Protein 4X9M (pdb70)

Foldseek 3Di:
DDEWAEEEEALALLSLLLLLVCLQFDTGAEYEAQAPDGRPAQLQFDFQKLDLLLDDQLVFPQLVLSLVLQCCVVVPVVVFEAFDKFFFKAKEFAQDVVLVVLLVVSVVRSVSSPQDPVFKDKFALVRVCVQFVQWDSNTGIMMIGGDMMGGNSRRVSVRSNVLSVVSNYHYHYSWAWDAWEADPVQWIFTCTPPDDHGPYTYNFYEQPHEQCLQVHCVRHVFARWHWWKKKWKKWKFDDLDPDDHRHWYHYSCVVQNPDQTWDQDSVRIIMGDIDIDIGDDSVCFKPDDPVTLVVRVVSVCNTRVSDDCVRTDDMIMGMQIATPPPSGWQFAGGPGRLRYTGGYSCGPPNSSSSNVSSVSVVCSNVDDTHGDPPRRSHGHRDDD

Structure (mmCIF, N/CA/C/O backbone):
data_4X9M
#
_entry.id   4X9M
#
_cell.length_a   111.590
_cell.length_b   111.590
_cell.length_c   111.590
_cell.angle_alpha   90.00
_cell.angle_beta   90.00
_cell.angle_gamma   90.00
#
_symmetry.space_group_name_H-M   'P 2 3'
#
loop_
_entity.id
_entity.type
_entity.pdbx_description
1 polymer 'L-alpha-glycerophosphate oxidase'
2 non-polymer 'FLAVIN-ADENINE DINUCLEOTIDE'
3 non-polymer 'NICKEL (II) ION'
4 non-polymer SN-GLYCEROL-3-PHOSPHATE
5 water water
#
loop_
_atom_site.group_PDB
_atom_site.id
_atom_site.type_symbol
_atom_site.label_atom_id
_atom_site.label_alt_id
_atom_site.label_comp_id
_atom_site.label_asym_id
_atom_site.label_entity_id
_atom_site.label_seq_id
_atom_site.pdbx_PDB_ins_code
_atom_site.Cartn_x
_atom_site.Cartn_y
_atom_site.Cartn_z
_atom_site.occupancy
_atom_site.B_iso_or_equiv
_atom_site.auth_seq_id
_atom_site.auth_comp_id
_atom_site.auth_asym_id
_atom_site.auth_atom_id
_atom_site.pdbx_PDB_model_num
ATOM 1 N N . MET A 1 35 ? 27.732 -40.851 69.285 1.00 52.27 1 MET A N 1
ATOM 2 C CA . MET A 1 35 ? 28.247 -40.577 67.906 1.00 56.32 1 MET A CA 1
ATOM 3 C C . MET A 1 35 ? 27.887 -41.686 66.916 1.00 60.48 1 MET A C 1
ATOM 4 O O . MET A 1 35 ? 28.312 -42.829 67.080 1.00 61.59 1 MET A O 1
ATOM 9 N N . GLU A 1 36 ? 27.112 -41.332 65.885 1.00 61.29 2 GLU A N 1
ATOM 10 C CA . GLU A 1 36 ? 26.734 -42.274 64.841 1.00 58.31 2 GLU A CA 1
ATOM 11 C C . GLU A 1 36 ? 27.828 -42.237 63.789 1.00 53.02 2 GLU A C 1
ATOM 12 O O . GLU A 1 36 ? 28.227 -41.167 63.324 1.00 49.97 2 GLU A O 1
ATOM 18 N N . THR A 1 37 ? 28.332 -43.410 63.431 1.00 51.50 3 THR A N 1
ATOM 19 C CA . THR A 1 37 ? 29.162 -43.541 62.231 1.00 50.98 3 THR A CA 1
ATOM 20 C C . THR A 1 37 ? 28.218 -43.869 61.034 1.00 48.74 3 THR A C 1
ATOM 21 O O . THR A 1 37 ? 27.323 -44.690 61.157 1.00 54.64 3 THR A O 1
ATOM 25 N N . ARG A 1 38 ? 28.354 -43.185 59.908 1.00 44.44 4 ARG A N 1
ATOM 26 C CA . ARG A 1 38 ? 27.455 -43.432 58.758 1.00 41.58 4 ARG A CA 1
ATOM 27 C C . ARG A 1 38 ? 28.179 -43.127 57.450 1.00 37.17 4 ARG A C 1
ATOM 28 O O . ARG A 1 38 ? 29.184 -42.430 57.431 1.00 36.05 4 ARG A O 1
ATOM 36 N N . ASP A 1 39 ? 27.624 -43.594 56.341 1.00 34.68 5 ASP A N 1
ATOM 37 C CA . ASP A 1 39 ? 28.257 -43.383 55.070 1.00 35.12 5 ASP A CA 1
ATOM 38 C C . ASP A 1 39 ? 28.045 -41.949 54.579 1.00 35.47 5 ASP A C 1
ATOM 39 O O . ASP A 1 39 ? 29.013 -41.249 54.226 1.00 32.27 5 ASP A O 1
ATOM 44 N N . VAL A 1 40 ? 26.787 -41.504 54.585 1.00 35.03 6 VAL A N 1
ATOM 45 C CA . VAL A 1 40 ? 26.394 -40.217 53.971 1.00 34.05 6 VAL A CA 1
ATOM 46 C C . VAL A 1 40 ? 25.561 -39.382 54.970 1.00 31.10 6 VAL A C 1
ATOM 47 O O . VAL A 1 40 ? 24.605 -39.873 55.531 1.00 29.97 6 VAL A O 1
ATOM 51 N N . LEU A 1 41 ? 25.976 -38.160 55.253 1.00 29.41 7 LEU A N 1
ATOM 52 C CA . LEU A 1 41 ? 25.106 -37.197 55.942 1.00 33.37 7 LEU A CA 1
ATOM 53 C C . LEU A 1 41 ? 24.559 -36.192 54.949 1.00 30.55 7 LEU A C 1
ATOM 54 O O . LEU A 1 41 ? 25.321 -35.512 54.243 1.00 30.98 7 LEU A O 1
ATOM 59 N N . ILE A 1 42 ? 23.250 -36.071 54.901 1.00 30.94 8 ILE A N 1
ATOM 60 C CA . ILE A 1 42 ? 22.622 -35.125 53.986 1.00 30.01 8 ILE A CA 1
ATOM 61 C C . ILE A 1 42 ? 22.197 -34.002 54.864 1.00 31.65 8 ILE A C 1
ATOM 62 O O . ILE A 1 42 ? 21.497 -34.246 55.840 1.00 34.61 8 ILE A O 1
ATOM 67 N N . VAL A 1 43 ? 22.664 -32.797 54.570 1.00 33.47 9 VAL A N 1
ATOM 68 C CA . VAL A 1 43 ? 22.352 -31.666 55.397 1.00 32.72 9 VAL A CA 1
ATOM 69 C C . VAL A 1 43 ? 21.364 -30.783 54.682 1.00 34.63 9 VAL A C 1
ATOM 70 O O . VAL A 1 43 ? 21.658 -30.238 53.614 1.00 39.14 9 VAL A O 1
ATOM 74 N N . GLY A 1 44 ? 20.186 -30.665 55.297 1.00 34.86 10 GLY A N 1
ATOM 75 C CA . GLY A 1 44 ? 19.090 -29.856 54.805 1.00 33.48 10 GLY A CA 1
ATOM 76 C C . GLY A 1 44 ? 17.944 -30.774 54.430 1.00 34.12 10 GLY A C 1
ATOM 77 O O . GLY A 1 44 ? 18.157 -31.768 53.725 1.00 29.47 10 GLY A O 1
ATOM 78 N N . GLY A 1 45 ? 16.746 -30.437 54.907 1.00 30.03 11 GLY A N 1
ATOM 79 C CA . GLY A 1 45 ? 15.564 -31.174 54.588 1.00 30.86 11 GLY A CA 1
ATOM 80 C C . GLY A 1 45 ? 14.517 -30.413 53.785 1.00 32.55 11 GLY A C 1
ATOM 81 O O . GLY A 1 45 ? 13.328 -30.566 54.021 1.00 31.67 11 GLY A O 1
ATOM 82 N N . GLY A 1 46 ? 14.958 -29.574 52.846 1.00 31.61 12 GLY A N 1
ATOM 83 C CA . GLY A 1 46 ? 14.073 -29.064 51.839 1.00 29.47 12 GLY A CA 1
ATOM 84 C C . GLY A 1 46 ? 13.832 -30.179 50.822 1.00 29.38 12 GLY A C 1
ATOM 85 O O . GLY A 1 46 ? 14.172 -31.331 51.050 1.00 24.87 12 GLY A O 1
ATOM 86 N N . VAL A 1 47 ? 13.193 -29.841 49.718 1.00 28.20 13 VAL A N 1
ATOM 87 C CA . VAL A 1 47 ? 12.980 -30.793 48.676 1.00 30.62 13 VAL A CA 1
ATOM 88 C C . VAL A 1 47 ? 14.288 -31.424 48.126 1.00 36.53 13 VAL A C 1
ATOM 89 O O . VAL A 1 47 ? 14.254 -32.580 47.681 1.00 32.73 13 VAL A O 1
ATOM 93 N N . ILE A 1 48 ? 15.410 -30.674 48.101 1.00 34.50 14 ILE A N 1
ATOM 94 C CA . ILE A 1 48 ? 16.625 -31.238 47.542 1.00 31.79 14 ILE A CA 1
ATOM 95 C C . ILE A 1 48 ? 17.112 -32.321 48.511 1.00 30.19 14 ILE A C 1
ATOM 96 O O . ILE A 1 48 ? 17.361 -33.430 48.115 1.00 25.76 14 ILE A O 1
ATOM 101 N N . GLY A 1 49 ? 17.226 -31.999 49.785 1.00 31.84 15 GLY A N 1
ATOM 102 C CA . GLY A 1 49 ? 17.630 -32.994 50.768 1.00 28.70 15 GLY A CA 1
ATOM 103 C C . GLY A 1 49 ? 16.715 -34.184 50.807 1.00 30.93 15 GLY A C 1
ATOM 104 O O . GLY A 1 49 ? 17.170 -35.321 50.897 1.00 31.88 15 GLY A O 1
ATOM 105 N N . CYS A 1 50 ? 15.409 -33.950 50.753 1.00 31.63 16 CYS A N 1
ATOM 106 C CA . CYS A 1 50 ? 14.468 -35.057 50.789 1.00 31.07 16 CYS A CA 1
ATOM 107 C C . CYS A 1 50 ? 14.559 -35.989 49.579 1.00 28.48 16 CYS A C 1
ATOM 108 O O . CYS A 1 50 ? 14.504 -37.203 49.729 1.00 27.02 16 CYS A O 1
ATOM 111 N N . ALA A 1 51 ? 14.596 -35.445 48.390 1.00 27.27 17 ALA A N 1
ATOM 112 C CA . ALA A 1 51 ? 14.722 -36.279 47.196 1.00 30.35 17 ALA A CA 1
ATOM 113 C C . ALA A 1 51 ? 16.066 -37.046 47.177 1.00 31.18 17 ALA A C 1
ATOM 114 O O . ALA A 1 51 ? 16.142 -38.156 46.685 1.00 29.59 17 ALA A O 1
ATOM 116 N N . THR A 1 52 ? 17.114 -36.437 47.726 1.00 30.73 18 THR A N 1
ATOM 117 C CA . THR A 1 52 ? 18.391 -37.093 47.861 1.00 29.10 18 THR A CA 1
ATOM 118 C C . THR A 1 52 ? 18.251 -38.305 48.763 1.00 29.47 18 THR A C 1
ATOM 119 O O . THR A 1 52 ? 18.795 -39.363 48.458 1.00 28.94 18 THR A O 1
ATOM 123 N N . ALA A 1 53 ? 17.557 -38.151 49.893 1.00 27.99 19 ALA A N 1
ATOM 124 C CA . ALA A 1 53 ? 17.373 -39.245 50.822 1.00 28.64 19 ALA A CA 1
ATOM 125 C C . ALA A 1 53 ? 16.637 -40.366 50.173 1.00 30.39 19 ALA A C 1
ATOM 126 O O . ALA A 1 53 ? 17.018 -41.513 50.305 1.00 32.47 19 ALA A O 1
ATOM 128 N N . TYR A 1 54 ? 15.593 -40.027 49.431 1.00 32.45 20 TYR A N 1
ATOM 129 C CA . TYR A 1 54 ? 14.815 -41.005 48.630 1.00 32.72 20 TYR A CA 1
ATOM 130 C C . TYR A 1 54 ? 15.691 -41.784 47.660 1.00 33.06 20 TYR A C 1
ATOM 131 O O . TYR A 1 54 ? 15.606 -42.983 47.615 1.00 33.49 20 TYR A O 1
ATOM 140 N N . GLU A 1 55 ? 16.502 -41.089 46.868 1.00 31.52 21 GLU A N 1
ATOM 141 C CA . GLU A 1 55 ? 17.357 -41.760 45.891 1.00 31.87 21 GLU A CA 1
ATOM 142 C C . GLU A 1 55 ? 18.374 -42.699 46.536 1.00 33.11 21 GLU A C 1
ATOM 143 O O . GLU A 1 55 ? 18.552 -43.804 46.062 1.00 31.48 21 GLU A O 1
ATOM 149 N N . LEU A 1 56 ? 19.014 -42.261 47.615 1.00 32.94 22 LEU A N 1
ATOM 150 C CA . LEU A 1 56 ? 19.997 -43.062 48.310 1.00 31.98 22 LEU A CA 1
ATOM 151 C C . LEU A 1 56 ? 19.388 -44.209 49.077 1.00 35.05 22 LEU A C 1
ATOM 152 O O . LEU A 1 56 ? 20.093 -45.172 49.405 1.00 39.31 22 LEU A O 1
ATOM 157 N N . SER A 1 57 ? 18.112 -44.120 49.414 1.00 31.76 23 SER A N 1
ATOM 158 C CA . SER A 1 57 ? 17.490 -45.189 50.168 1.00 33.99 23 SER A CA 1
ATOM 159 C C . SER A 1 57 ? 17.401 -46.483 49.373 1.00 34.92 23 SER A C 1
ATOM 160 O O . SER A 1 57 ? 17.122 -47.530 49.945 1.00 35.36 23 SER A O 1
ATOM 163 N N . GLN A 1 58 ? 17.603 -46.424 48.056 1.00 38.51 24 GLN A N 1
ATOM 164 C CA . GLN A 1 58 ? 17.605 -47.648 47.232 1.00 36.09 24 GLN A CA 1
ATOM 165 C C . GLN A 1 58 ? 18.926 -48.400 47.247 1.00 37.88 24 GLN A C 1
ATOM 166 O O . GLN A 1 58 ? 18.995 -49.513 46.714 1.00 37.60 24 GLN A O 1
ATOM 172 N N . TYR A 1 59 ? 19.951 -47.831 47.894 1.00 35.98 25 TYR A N 1
ATOM 173 C CA . TYR A 1 59 ? 21.219 -48.507 48.023 1.00 37.71 25 TYR A CA 1
ATOM 174 C C . TYR A 1 59 ? 21.505 -49.062 49.408 1.00 39.78 25 TYR A C 1
ATOM 175 O O . TYR A 1 59 ? 20.904 -48.637 50.399 1.00 41.20 25 TYR A O 1
ATOM 184 N N . LYS A 1 60 ? 22.429 -50.023 49.449 1.00 37.25 26 LYS A N 1
ATOM 185 C CA . LYS A 1 60 ? 22.945 -50.557 50.710 1.00 41.49 26 LYS A CA 1
ATOM 186 C C . LYS A 1 60 ? 23.944 -49.559 51.282 1.00 38.20 26 LYS A C 1
ATOM 187 O O . LYS A 1 60 ? 25.078 -49.510 50.853 1.00 38.12 26 LYS A O 1
ATOM 193 N N . LEU A 1 61 ? 23.502 -48.743 52.225 1.00 36.49 27 LEU A N 1
ATOM 194 C CA . LEU A 1 61 ? 24.299 -47.636 52.746 1.00 33.29 27 LEU A CA 1
ATOM 195 C C . LEU A 1 61 ? 23.658 -47.204 54.009 1.00 34.55 27 LEU A C 1
ATOM 196 O O . LEU A 1 61 ? 22.422 -47.292 54.167 1.00 31.67 27 LEU A O 1
ATOM 201 N N . LYS A 1 62 ? 24.510 -46.679 54.867 1.00 33.61 28 LYS A N 1
ATOM 202 C CA . LYS A 1 62 ? 24.085 -46.029 56.057 1.00 37.94 28 LYS A CA 1
ATOM 203 C C . LYS A 1 62 ? 23.947 -44.527 55.782 1.00 39.39 28 LYS A C 1
ATOM 204 O O . LYS A 1 62 ? 24.966 -43.799 55.613 1.00 36.10 28 LYS A O 1
ATOM 210 N N . VAL A 1 63 ? 22.694 -44.067 55.742 1.00 33.64 29 VAL A N 1
ATOM 211 C CA . VAL A 1 63 ? 22.435 -42.688 55.384 1.00 34.37 29 VAL A CA 1
ATOM 212 C C . VAL A 1 63 ? 21.697 -41.923 56.485 1.00 31.76 29 VAL A C 1
ATOM 213 O O . VAL A 1 63 ? 20.773 -42.425 57.061 1.00 31.46 29 VAL A O 1
ATOM 217 N N . THR A 1 64 ? 22.084 -40.689 56.751 1.00 30.15 30 THR A N 1
ATOM 218 C CA . THR A 1 64 ? 21.292 -39.862 57.670 1.00 32.12 30 THR A CA 1
ATOM 219 C C . THR A 1 64 ? 21.043 -38.480 57.075 1.00 31.25 30 THR A C 1
ATOM 220 O O . THR A 1 64 ? 21.947 -37.844 56.479 1.00 33.54 30 THR A O 1
ATOM 224 N N . LEU A 1 65 ? 19.842 -37.983 57.282 1.00 30.25 31 LEU A N 1
ATOM 225 C CA . LEU A 1 65 ? 19.510 -36.637 56.837 1.00 32.44 31 LEU A CA 1
ATOM 226 C C . LEU A 1 65 ? 19.262 -35.787 58.055 1.00 31.73 31 LEU A C 1
ATOM 227 O O . LEU A 1 65 ? 18.520 -36.200 58.956 1.00 35.22 31 LEU A O 1
ATOM 232 N N . VAL A 1 66 ? 19.850 -34.601 58.084 1.00 30.00 32 VAL A N 1
ATOM 233 C CA . VAL A 1 66 ? 19.660 -33.679 59.200 1.00 31.45 32 VAL A CA 1
ATOM 234 C C . VAL A 1 66 ? 19.010 -32.355 58.749 1.00 32.91 32 VAL A C 1
ATOM 235 O O . VAL A 1 66 ? 19.386 -31.802 57.706 1.00 39.40 32 VAL A O 1
ATOM 239 N N . GLU A 1 67 ? 18.029 -31.885 59.525 1.00 30.14 33 GLU A N 1
ATOM 240 C CA . GLU A 1 67 ? 17.291 -30.662 59.304 1.00 30.03 33 GLU A CA 1
ATOM 241 C C . GLU A 1 67 ? 17.270 -29.915 60.624 1.00 31.64 33 GLU A C 1
ATOM 242 O O . GLU A 1 67 ? 17.008 -30.518 61.642 1.00 28.57 33 GLU A O 1
ATOM 248 N N . LYS A 1 68 ? 17.558 -28.615 60.594 1.00 33.88 34 LYS A N 1
ATOM 249 C CA . LYS A 1 68 ? 17.578 -27.826 61.799 1.00 35.29 34 LYS A CA 1
ATOM 250 C C . LYS A 1 68 ? 16.166 -27.553 62.378 1.00 33.09 34 LYS A C 1
ATOM 251 O O . LYS A 1 68 ? 16.011 -27.514 63.575 1.00 31.78 34 LYS A O 1
ATOM 257 N N . HIS A 1 69 ? 15.171 -27.357 61.537 1.00 33.12 35 HIS A N 1
ATOM 258 C CA . HIS A 1 69 ? 13.773 -27.134 61.966 1.00 36.29 35 HIS A CA 1
ATOM 259 C C . HIS A 1 69 ? 13.159 -28.413 62.577 1.00 32.37 35 HIS A C 1
ATOM 260 O O . HIS A 1 69 ? 13.635 -29.502 62.298 1.00 30.63 35 HIS A O 1
ATOM 267 N N . HIS A 1 70 ? 12.071 -28.281 63.340 1.00 32.74 36 HIS A N 1
ATOM 268 C CA A HIS A 1 70 ? 11.378 -29.432 63.925 0.50 31.54 36 HIS A CA 1
ATOM 269 C CA B HIS A 1 70 ? 11.327 -29.430 63.903 0.50 32.00 36 HIS A CA 1
ATOM 270 C C . HIS A 1 70 ? 10.722 -30.251 62.768 1.00 31.43 36 HIS A C 1
ATOM 271 O O . HIS A 1 70 ? 10.594 -31.489 62.852 1.00 35.80 36 HIS A O 1
ATOM 284 N N . TYR A 1 71 ? 10.352 -29.586 61.677 1.00 30.34 37 TYR A N 1
ATOM 285 C CA . TYR A 1 71 ? 9.721 -30.264 60.551 1.00 33.36 37 TYR A CA 1
ATOM 286 C C . TYR A 1 71 ? 10.463 -30.035 59.225 1.00 35.00 37 TYR A C 1
ATOM 287 O O . TYR A 1 71 ? 11.126 -29.019 59.033 1.00 32.85 37 TYR A O 1
ATOM 296 N N . LEU A 1 72 ? 10.300 -30.976 58.302 1.00 34.80 38 LEU A N 1
ATOM 297 C CA . LEU A 1 72 ? 10.877 -30.836 56.973 1.00 33.30 38 LEU A CA 1
ATOM 298 C C . LEU A 1 72 ? 10.126 -29.849 56.086 1.00 33.80 38 LEU A C 1
ATOM 299 O O . LEU A 1 72 ? 8.922 -29.571 56.264 1.00 34.13 38 LEU A O 1
ATOM 304 N N . ALA A 1 73 ? 10.850 -29.348 55.098 1.00 33.91 39 ALA A N 1
ATOM 305 C CA . ALA A 1 73 ? 10.292 -28.409 54.101 1.00 33.86 39 ALA A CA 1
ATOM 306 C C . ALA A 1 73 ? 9.629 -27.145 54.665 1.00 30.01 39 ALA A C 1
ATOM 307 O O . ALA A 1 73 ? 8.569 -26.755 54.173 1.00 29.66 39 ALA A O 1
ATOM 309 N N . GLN A 1 74 ? 10.271 -26.478 55.615 1.00 29.15 40 GLN A N 1
ATOM 310 C CA A GLN A 1 74 ? 9.743 -25.246 56.208 0.50 32.78 40 GLN A CA 1
ATOM 311 C CA B GLN A 1 74 ? 9.708 -25.259 56.122 0.50 33.45 40 GLN A CA 1
ATOM 312 C C . GLN A 1 74 ? 10.336 -23.976 55.535 1.00 34.37 40 GLN A C 1
ATOM 313 O O . GLN A 1 74 ? 9.942 -22.870 55.871 1.00 34.79 40 GLN A O 1
ATOM 324 N N . GLU A 1 75 ? 11.271 -24.104 54.611 1.00 31.84 41 GLU A N 1
ATOM 325 C CA . GLU A 1 75 ? 11.956 -22.895 54.117 1.00 30.68 41 GLU A CA 1
ATOM 326 C C . GLU A 1 75 ? 11.653 -22.621 52.630 1.00 29.86 41 GLU A C 1
ATOM 327 O O . GLU A 1 75 ? 10.499 -22.415 52.248 1.00 27.18 41 GLU A O 1
ATOM 333 N N . THR A 1 76 ? 12.650 -22.644 51.755 1.00 29.86 42 THR A N 1
ATOM 334 C CA . THR A 1 76 ? 12.380 -22.268 50.382 1.00 27.72 42 THR A CA 1
ATOM 335 C C . THR A 1 76 ? 11.389 -23.223 49.749 1.00 28.55 42 THR A C 1
ATOM 336 O O . THR A 1 76 ? 10.603 -22.852 48.882 1.00 30.33 42 THR A O 1
ATOM 340 N N . SER A 1 77 ? 11.491 -24.482 50.106 1.00 27.59 43 SER A N 1
ATOM 341 C CA . SER A 1 77 ? 10.647 -25.492 49.501 1.00 30.01 43 SER A CA 1
ATOM 342 C C . SER A 1 77 ? 9.220 -25.391 50.034 1.00 31.69 43 SER A C 1
ATOM 343 O O . SER A 1 77 ? 8.316 -26.003 49.481 1.00 31.90 43 SER A O 1
ATOM 346 N N . HIS A 1 78 ? 8.999 -24.596 51.082 1.00 32.70 44 HIS A N 1
ATOM 347 C CA . HIS A 1 78 ? 7.625 -24.240 51.500 1.00 34.73 44 HIS A CA 1
ATOM 348 C C . HIS A 1 78 ? 7.094 -23.020 50.715 1.00 33.11 44 HIS A C 1
ATOM 349 O O . HIS A 1 78 ? 5.972 -22.977 50.377 1.00 37.22 44 HIS A O 1
ATOM 356 N N . ALA A 1 79 ? 7.921 -22.030 50.441 1.00 32.00 45 ALA A N 1
ATOM 357 C CA . ALA A 1 79 ? 7.482 -20.751 49.919 1.00 30.69 45 ALA A CA 1
ATOM 358 C C . ALA A 1 79 ? 7.836 -20.544 48.447 1.00 28.58 45 ALA A C 1
ATOM 359 O O . ALA A 1 79 ? 8.728 -19.769 48.087 1.00 32.45 45 ALA A O 1
ATOM 361 N N . ASN A 1 80 ? 7.109 -21.249 47.605 1.00 29.58 46 ASN A N 1
ATOM 362 C CA . ASN A 1 80 ? 7.284 -21.206 46.151 1.00 30.67 46 ASN A CA 1
ATOM 363 C C . ASN A 1 80 ? 5.979 -21.555 45.556 1.00 29.84 46 ASN A C 1
ATOM 364 O O . ASN A 1 80 ? 5.066 -21.871 46.255 1.00 35.65 46 ASN A O 1
ATOM 369 N N . SER A 1 81 ? 5.877 -21.475 44.254 1.00 33.04 47 SER A N 1
ATOM 370 C CA . SER A 1 81 ? 4.600 -21.585 43.601 1.00 31.34 47 SER A CA 1
ATOM 371 C C . SER A 1 81 ? 4.289 -23.012 43.180 1.00 30.03 47 SER A C 1
ATOM 372 O O . SER A 1 81 ? 3.258 -23.242 42.643 1.00 33.49 47 SER A O 1
ATOM 375 N N . GLY A 1 82 ? 5.169 -23.977 43.411 1.00 28.39 48 GLY A N 1
ATOM 376 C CA . GLY A 1 82 ? 4.837 -25.380 43.141 1.00 26.61 48 GLY A CA 1
ATOM 377 C C . GLY A 1 82 ? 4.775 -25.783 41.686 1.00 26.12 48 GLY A C 1
ATOM 378 O O . GLY A 1 82 ? 4.193 -26.801 41.348 1.00 25.65 48 GLY A O 1
ATOM 379 N N . VAL A 1 83 ? 5.335 -24.986 40.801 1.00 26.26 49 VAL A N 1
ATOM 380 C CA . VAL A 1 83 ? 5.137 -25.246 39.394 1.00 26.27 49 VAL A CA 1
ATOM 381 C C . VAL A 1 83 ? 6.235 -26.138 38.862 1.00 29.95 49 VAL A C 1
ATOM 382 O O . VAL A 1 83 ? 7.446 -25.851 39.054 1.00 29.21 49 VAL A O 1
ATOM 386 N N . ILE A 1 84 ? 5.808 -27.195 38.163 1.00 30.79 50 ILE A N 1
ATOM 387 C CA . ILE A 1 84 ? 6.682 -28.019 37.350 1.00 28.82 50 ILE A CA 1
ATOM 388 C C . ILE A 1 84 ? 6.775 -27.335 35.960 1.00 30.17 50 ILE A C 1
ATOM 389 O O . ILE A 1 84 ? 5.904 -27.478 35.055 1.00 26.77 50 ILE A O 1
ATOM 394 N N . HIS A 1 85 ? 7.837 -26.565 35.791 1.00 27.81 51 HIS A N 1
ATOM 395 C CA . HIS A 1 85 ? 8.020 -25.754 34.576 1.00 26.51 51 HIS A CA 1
ATOM 396 C C . HIS A 1 85 ? 8.344 -26.561 33.308 1.00 29.54 51 HIS A C 1
ATOM 397 O O . HIS A 1 85 ? 9.111 -27.525 33.318 1.00 30.05 51 HIS A O 1
ATOM 404 N N . THR A 1 86 ? 7.794 -26.110 32.197 1.00 28.80 52 THR A N 1
ATOM 405 C CA . THR A 1 86 ? 8.005 -26.703 30.906 1.00 28.83 52 THR A CA 1
ATOM 406 C C . THR A 1 86 ? 9.419 -26.617 30.342 1.00 31.15 52 THR A C 1
ATOM 407 O O . THR A 1 86 ? 9.813 -27.499 29.571 1.00 30.42 52 THR A O 1
ATOM 411 N N . GLY A 1 87 ? 10.163 -25.567 30.686 1.00 29.45 53 GLY A N 1
ATOM 412 C CA . GLY A 1 87 ? 11.462 -25.354 30.095 1.00 28.26 53 GLY A CA 1
ATOM 413 C C . GLY A 1 87 ? 11.445 -24.208 29.101 1.00 33.56 53 GLY A C 1
ATOM 414 O O . GLY A 1 87 ? 12.459 -23.879 28.503 1.00 35.62 53 GLY A O 1
ATOM 415 N N . ILE A 1 88 ? 10.303 -23.538 28.953 1.00 36.20 54 ILE A N 1
ATOM 416 C CA . ILE A 1 88 ? 10.216 -22.380 28.052 1.00 36.68 54 ILE A CA 1
ATOM 417 C C . ILE A 1 88 ? 11.138 -21.209 28.501 1.00 38.09 54 ILE A C 1
ATOM 418 O O . ILE A 1 88 ? 11.659 -20.437 27.681 1.00 39.11 54 ILE A O 1
ATOM 423 N N . ASP A 1 89 ? 11.400 -21.146 29.795 1.00 38.18 55 ASP A N 1
ATOM 424 C CA . ASP A 1 89 ? 12.032 -19.999 30.398 1.00 44.72 55 ASP A CA 1
ATOM 425 C C . ASP A 1 89 ? 13.575 -19.976 30.541 1.00 38.69 55 ASP A C 1
ATOM 426 O O . ASP A 1 89 ? 14.192 -18.959 30.290 1.00 33.11 55 ASP A O 1
ATOM 431 N N . PRO A 1 90 ? 14.209 -21.067 31.006 1.00 36.11 56 PRO A N 1
ATOM 432 C CA . PRO A 1 90 ? 15.605 -20.886 31.379 1.00 33.18 56 PRO A CA 1
ATOM 433 C C . PRO A 1 90 ? 16.618 -20.868 30.211 1.00 34.84 56 PRO A C 1
ATOM 434 O O . PRO A 1 90 ? 16.435 -21.520 29.170 1.00 32.05 56 PRO A O 1
ATOM 438 N N . ASN A 1 91 ? 17.654 -20.052 30.367 1.00 31.84 57 ASN A N 1
ATOM 439 C CA . ASN A 1 91 ? 18.655 -19.986 29.365 1.00 30.56 57 ASN A CA 1
ATOM 440 C C . ASN A 1 91 ? 19.161 -21.425 29.008 1.00 31.24 57 ASN A C 1
ATOM 441 O O . ASN A 1 91 ? 19.616 -22.181 29.856 1.00 33.30 57 ASN A O 1
ATOM 446 N N . PRO A 1 92 ? 19.045 -21.817 27.742 1.00 30.16 58 PRO A N 1
ATOM 447 C CA . PRO A 1 92 ? 19.401 -23.186 27.351 1.00 30.37 58 PRO A CA 1
ATOM 448 C C . PRO A 1 92 ? 20.858 -23.564 27.551 1.00 30.45 58 PRO A C 1
ATOM 449 O O . PRO A 1 92 ? 21.170 -24.735 27.414 1.00 33.21 58 PRO A O 1
ATOM 453 N N . HIS A 1 93 ? 21.742 -22.586 27.785 1.00 27.84 59 HIS A N 1
ATOM 454 C CA . HIS A 1 93 ? 23.155 -22.835 28.027 1.00 27.63 59 HIS A CA 1
ATOM 455 C C . HIS A 1 93 ? 23.529 -22.996 29.479 1.00 30.61 59 HIS A C 1
ATOM 456 O O . HIS A 1 93 ? 24.711 -23.249 29.757 1.00 32.62 59 HIS A O 1
ATOM 463 N N . LYS A 1 94 ? 22.555 -22.894 30.383 1.00 29.40 60 LYS A N 1
ATOM 464 C CA . LYS A 1 94 ? 22.814 -22.987 31.812 1.00 30.97 60 LYS A CA 1
ATOM 465 C C . LYS A 1 94 ? 22.339 -24.311 32.407 1.00 32.77 60 LYS A C 1
ATOM 466 O O . LYS A 1 94 ? 21.487 -24.987 31.843 1.00 33.84 60 LYS A O 1
ATOM 472 N N . LEU A 1 95 ? 22.862 -24.649 33.589 1.00 33.95 61 LEU A N 1
ATOM 473 C CA . LEU A 1 95 ? 22.404 -25.817 34.336 1.00 30.94 61 LEU A CA 1
ATOM 474 C C . LEU A 1 95 ? 20.945 -25.738 34.724 1.00 33.11 61 LEU A C 1
ATOM 475 O O . LEU A 1 95 ? 20.244 -26.793 34.774 1.00 30.07 61 LEU A O 1
ATOM 480 N N . THR A 1 96 ? 20.437 -24.512 34.930 1.00 32.49 62 THR A N 1
ATOM 481 C CA . THR A 1 96 ? 18.986 -24.366 35.125 1.00 31.57 62 THR A CA 1
ATOM 482 C C . THR A 1 96 ? 18.189 -25.042 33.988 1.00 32.01 62 THR A C 1
ATOM 483 O O . THR A 1 96 ? 17.244 -25.792 34.258 1.00 30.53 62 THR A O 1
ATOM 487 N N . ALA A 1 97 ? 18.561 -24.817 32.731 1.00 30.38 63 ALA A N 1
ATOM 488 C CA . ALA A 1 97 ? 17.807 -25.455 31.656 1.00 32.73 63 ALA A CA 1
ATOM 489 C C . ALA A 1 97 ? 18.060 -26.931 31.646 1.00 31.41 63 ALA A C 1
ATOM 490 O O . ALA A 1 97 ? 17.133 -27.746 31.532 1.00 27.56 63 ALA A O 1
ATOM 492 N N . LYS A 1 98 ? 19.323 -27.290 31.728 1.00 33.32 64 LYS A N 1
ATOM 493 C CA . LYS A 1 98 ? 19.694 -28.719 31.619 1.00 37.88 64 LYS A CA 1
ATOM 494 C C . LYS A 1 98 ? 18.953 -29.649 32.600 1.00 36.09 64 LYS A C 1
ATOM 495 O O . LYS A 1 98 ? 18.374 -30.671 32.209 1.00 31.95 64 LYS A O 1
ATOM 501 N N . TYR A 1 99 ? 18.998 -29.270 33.875 1.00 35.51 65 TYR A N 1
ATOM 502 C CA . TYR A 1 99 ? 18.296 -29.993 34.930 1.00 33.30 65 TYR A CA 1
ATOM 503 C C . TYR A 1 99 ? 16.765 -29.832 34.963 1.00 32.49 65 TYR A C 1
ATOM 504 O O . TYR A 1 99 ? 16.103 -30.720 35.451 1.00 30.80 65 TYR A O 1
ATOM 513 N N . ASN A 1 100 ? 16.231 -28.748 34.386 1.00 31.80 66 ASN A N 1
ATOM 514 C CA . ASN A 1 100 ? 14.803 -28.549 34.183 1.00 32.62 66 ASN A CA 1
ATOM 515 C C . ASN A 1 100 ? 14.294 -29.668 33.310 1.00 32.34 66 ASN A C 1
ATOM 516 O O . ASN A 1 100 ? 13.303 -30.333 33.633 1.00 32.98 66 ASN A O 1
ATOM 521 N N . ILE A 1 101 ? 15.003 -29.880 32.216 1.00 31.61 67 ILE A N 1
ATOM 522 C CA . ILE A 1 101 ? 14.612 -30.826 31.201 1.00 30.41 67 ILE A CA 1
ATOM 523 C C . ILE A 1 101 ? 14.590 -32.239 31.716 1.00 30.43 67 ILE A C 1
ATOM 524 O O . ILE A 1 101 ? 13.603 -32.913 31.582 1.00 32.27 67 ILE A O 1
ATOM 529 N N . LEU A 1 102 ? 15.683 -32.658 32.315 1.00 33.80 68 LEU A N 1
ATOM 530 C CA . LEU A 1 102 ? 15.828 -33.980 32.929 1.00 34.35 68 LEU A CA 1
ATOM 531 C C . LEU A 1 102 ? 14.883 -34.158 34.098 1.00 31.46 68 LEU A C 1
ATOM 532 O O . LEU A 1 102 ? 14.253 -35.209 34.238 1.00 31.59 68 LEU A O 1
ATOM 537 N N . GLY A 1 103 ? 14.813 -33.120 34.944 1.00 32.55 69 GLY A N 1
ATOM 538 C CA . GLY A 1 103 ? 14.054 -33.117 36.176 1.00 29.82 69 GLY A CA 1
ATOM 539 C C . GLY A 1 103 ? 12.601 -33.336 35.940 1.00 31.03 69 GLY A C 1
ATOM 540 O O . GLY A 1 103 ? 12.023 -34.221 36.513 1.00 35.26 69 GLY A O 1
ATOM 541 N N . LYS A 1 104 ? 12.017 -32.560 35.043 1.00 30.49 70 LYS A N 1
ATOM 542 C CA . LYS A 1 104 ? 10.612 -32.729 34.675 1.00 30.07 70 LYS A CA 1
ATOM 543 C C . LYS A 1 104 ? 10.239 -34.113 34.121 1.00 32.25 70 LYS A C 1
ATOM 544 O O . LYS A 1 104 ? 9.193 -34.670 34.471 1.00 30.96 70 LYS A O 1
ATOM 550 N N . LYS A 1 105 ? 11.077 -34.676 33.255 1.00 32.04 71 LYS A N 1
ATOM 551 C CA . LYS A 1 105 ? 10.823 -36.016 32.751 1.00 33.98 71 LYS A CA 1
ATOM 552 C C . LYS A 1 105 ? 10.759 -37.012 33.874 1.00 33.19 71 LYS A C 1
ATOM 553 O O . LYS A 1 105 ? 9.898 -37.866 33.879 1.00 36.61 71 LYS A O 1
ATOM 559 N N . LEU A 1 106 ? 11.678 -36.878 34.825 1.00 31.00 72 LEU A N 1
ATOM 560 C CA . LEU A 1 106 ? 11.718 -37.733 35.967 1.00 28.68 72 LEU A CA 1
ATOM 561 C C . LEU A 1 106 ? 10.521 -37.572 36.828 1.00 27.43 72 LEU A C 1
ATOM 562 O O . LEU A 1 106 ? 10.000 -38.551 37.302 1.00 32.56 72 LEU A O 1
ATOM 567 N N . TRP A 1 107 ? 10.050 -36.371 37.051 1.00 29.35 73 TRP A N 1
ATOM 568 C CA . TRP A 1 107 ? 8.863 -36.235 37.884 1.00 27.88 73 TRP A CA 1
ATOM 569 C C . TRP A 1 107 ? 7.672 -36.934 37.212 1.00 29.22 73 TRP A C 1
ATOM 570 O O . TRP A 1 107 ? 6.921 -37.708 37.869 1.00 30.09 73 TRP A O 1
ATOM 581 N N . LEU A 1 108 ? 7.498 -36.683 35.905 1.00 29.96 74 LEU A N 1
ATOM 582 C CA . LEU A 1 108 ? 6.282 -37.163 35.222 1.00 30.37 74 LEU A CA 1
ATOM 583 C C . LEU A 1 108 ? 6.300 -38.638 34.937 1.00 32.44 74 LEU A C 1
ATOM 584 O O . LEU A 1 108 ? 5.287 -39.265 35.029 1.00 37.43 74 LEU A O 1
ATOM 589 N N . ASN A 1 109 ? 7.435 -39.181 34.530 1.00 33.29 75 ASN A N 1
ATOM 590 C CA . ASN A 1 109 ? 7.490 -40.549 34.073 1.00 36.40 75 ASN A CA 1
ATOM 591 C C . ASN A 1 109 ? 8.068 -41.500 35.094 1.00 38.67 75 ASN A C 1
ATOM 592 O O . ASN A 1 109 ? 8.033 -42.687 34.896 1.00 34.97 75 ASN A O 1
ATOM 597 N N . THR A 1 110 ? 8.559 -40.992 36.214 1.00 39.52 76 THR A N 1
ATOM 598 C CA . THR A 1 110 ? 9.033 -41.880 37.265 1.00 36.93 76 THR A CA 1
ATOM 599 C C . THR A 1 110 ? 8.495 -41.610 38.639 1.00 33.61 76 THR A C 1
ATOM 600 O O . THR A 1 110 ? 7.932 -42.501 39.232 1.00 37.81 76 THR A O 1
ATOM 604 N N . TYR A 1 111 ? 8.640 -40.384 39.137 1.00 35.03 77 TYR A N 1
ATOM 605 C CA . TYR A 1 111 ? 8.206 -40.051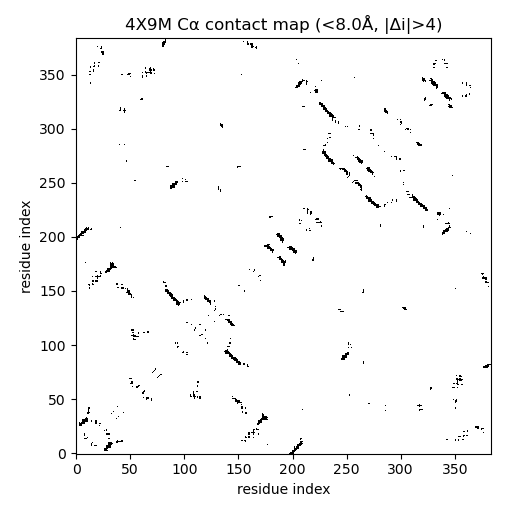 40.503 1.00 34.57 77 TYR A CA 1
ATOM 606 C C . TYR A 1 111 ? 6.687 -40.014 40.665 1.00 34.06 77 TYR A C 1
ATOM 607 O O . TYR A 1 111 ? 6.184 -40.539 41.645 1.00 33.47 77 TYR A O 1
ATOM 616 N N . PHE A 1 112 ? 5.956 -39.426 39.715 1.00 32.92 78 PHE A N 1
ATOM 617 C CA . PHE A 1 112 ? 4.506 -39.425 39.824 1.00 33.08 78 PHE A CA 1
ATOM 618 C C . PHE A 1 112 ? 3.902 -40.872 39.784 1.00 38.93 78 PHE A C 1
ATOM 619 O O . PHE A 1 112 ? 2.852 -41.106 40.357 1.00 39.11 78 PHE A O 1
ATOM 627 N N . LYS A 1 113 ? 4.565 -41.840 39.140 1.00 35.15 79 LYS A N 1
ATOM 628 C CA . LYS A 1 113 ? 4.032 -43.201 39.074 1.00 36.02 79 LYS A CA 1
ATOM 629 C C . LYS A 1 113 ? 4.214 -43.896 40.414 1.00 35.36 79 LYS A C 1
ATOM 630 O O . LYS A 1 113 ? 3.510 -44.830 40.715 1.00 41.33 79 LYS A O 1
ATOM 632 N N . ARG A 1 114 ? 5.117 -43.429 41.247 1.00 35.34 80 ARG A N 1
ATOM 633 C CA . ARG A 1 114 ? 5.438 -44.139 42.467 1.00 33.63 80 ARG A CA 1
ATOM 634 C C . ARG A 1 114 ? 4.982 -43.470 43.748 1.00 34.89 80 ARG A C 1
ATOM 635 O O . ARG A 1 114 ? 4.649 -44.140 44.769 1.00 30.40 80 ARG A O 1
ATOM 643 N N . LEU A 1 115 ? 4.984 -42.146 43.697 1.00 30.13 81 LEU A N 1
ATOM 644 C CA . LEU A 1 115 ? 4.685 -41.352 44.866 1.00 32.56 81 LEU A CA 1
ATOM 645 C C . LEU A 1 115 ? 3.357 -40.628 44.769 1.00 31.22 81 LEU A C 1
ATOM 646 O O . LEU A 1 115 ? 3.082 -39.923 43.793 1.00 36.58 81 LEU A O 1
ATOM 651 N N . GLY A 1 116 ? 2.527 -40.791 45.765 1.00 28.72 82 GLY A N 1
ATOM 652 C CA . GLY A 1 116 ? 1.242 -40.102 45.767 1.00 30.23 82 GLY A CA 1
ATOM 653 C C . GLY A 1 116 ? 1.298 -38.854 46.636 1.00 33.19 82 GLY A C 1
ATOM 654 O O . GLY A 1 116 ? 1.673 -38.928 47.791 1.00 32.79 82 GLY A O 1
ATOM 655 N N . PHE A 1 117 ? 0.966 -37.706 46.051 1.00 32.76 83 PHE A N 1
ATOM 656 C CA . PHE A 1 117 ? 0.845 -36.445 46.750 1.00 31.28 83 PHE A CA 1
ATOM 657 C C . PHE A 1 117 ? 0.044 -35.507 45.824 1.00 31.84 83 PHE A C 1
ATOM 658 O O . PHE A 1 117 ? -0.043 -35.748 44.628 1.00 31.73 83 PHE A O 1
ATOM 666 N N . PRO A 1 118 ? -0.577 -34.458 46.360 1.00 30.92 84 PRO A N 1
ATOM 667 C CA . PRO A 1 118 ? -1.391 -33.641 45.440 1.00 31.13 84 PRO A CA 1
ATOM 668 C C . PRO A 1 118 ? -0.622 -32.952 44.270 1.00 31.43 84 PRO A C 1
ATOM 669 O O . PRO A 1 118 ? 0.455 -32.448 44.442 1.00 25.93 84 PRO A O 1
ATOM 673 N N . ARG A 1 119 ? -1.221 -32.961 43.086 1.00 29.16 85 ARG A N 1
ATOM 674 C CA . ARG A 1 119 ? -0.654 -32.306 41.960 1.00 29.56 85 ARG A CA 1
ATOM 675 C C . ARG A 1 119 ? -1.741 -32.195 40.930 1.00 29.29 85 ARG A C 1
ATOM 676 O O . ARG A 1 119 ? -2.698 -32.933 41.000 1.00 28.28 85 ARG A O 1
ATOM 684 N N . GLN A 1 120 ? -1.571 -31.339 39.932 1.00 30.52 86 GLN A N 1
ATOM 685 C CA . GLN A 1 120 ? -2.496 -31.389 38.770 1.00 34.79 86 GLN A CA 1
ATOM 686 C C . GLN A 1 120 ? -1.841 -30.917 37.480 1.00 32.50 86 GLN A C 1
ATOM 687 O O . GLN A 1 120 ? -0.875 -30.134 37.498 1.00 30.07 86 GLN A O 1
ATOM 693 N N . LYS A 1 121 ? -2.315 -31.427 36.364 1.00 34.52 87 LYS A N 1
ATOM 694 C CA . LYS A 1 121 ? -1.785 -30.943 35.087 1.00 36.64 87 LYS A CA 1
ATOM 695 C C . LYS A 1 121 ? -2.439 -29.609 34.772 1.00 34.95 87 LYS A C 1
ATOM 696 O O . LYS A 1 121 ? -3.629 -29.554 34.778 1.00 37.11 87 LYS A O 1
ATOM 702 N N . ILE A 1 122 ? -1.662 -28.562 34.494 1.00 30.24 88 ILE A N 1
ATOM 703 C CA . ILE A 1 122 ? -2.220 -27.283 34.170 1.00 32.80 88 ILE A CA 1
ATOM 704 C C . ILE A 1 122 ? -1.268 -26.471 33.296 1.00 30.60 88 ILE A C 1
ATOM 705 O O . ILE A 1 122 ? -0.112 -26.268 33.648 1.00 29.28 88 ILE A O 1
ATOM 710 N N . ARG A 1 123 ? -1.763 -26.032 32.145 1.00 29.11 89 ARG A N 1
ATOM 711 C CA . ARG A 1 123 ? -0.900 -25.376 31.143 1.00 30.86 89 ARG A CA 1
ATOM 712 C C . ARG A 1 123 ? -0.406 -23.976 31.531 1.00 32.86 89 ARG A C 1
ATOM 713 O O . ARG A 1 123 ? -0.983 -23.277 32.428 1.00 34.13 89 ARG A O 1
ATOM 721 N N . THR A 1 124 ? 0.634 -23.547 30.824 1.00 30.24 90 THR A N 1
ATOM 722 C CA . THR A 1 124 ? 1.275 -22.276 31.091 1.00 29.53 90 THR A CA 1
ATOM 723 C C . THR A 1 124 ? 0.792 -21.265 30.060 1.00 31.21 90 THR A C 1
ATOM 724 O O . THR A 1 124 ? 0.722 -21.585 28.888 1.00 30.11 90 THR A O 1
ATOM 728 N N . LEU A 1 125 ? 0.418 -20.059 30.489 1.00 30.95 91 LEU A N 1
ATOM 729 C CA . LEU A 1 125 ? 0.141 -18.972 29.552 1.00 29.21 91 LEU A CA 1
ATOM 730 C C . LEU A 1 125 ? 0.939 -17.741 29.895 1.00 28.03 91 LEU A C 1
ATOM 731 O O . LEU A 1 125 ? 0.799 -17.211 30.958 1.00 28.28 91 LEU A O 1
ATOM 736 N N . ILE A 1 126 ? 1.758 -17.268 28.974 1.00 29.30 92 ILE A N 1
ATOM 737 C CA . ILE A 1 126 ? 2.512 -16.033 29.167 1.00 29.48 92 ILE A CA 1
ATOM 738 C C . ILE A 1 126 ? 1.886 -14.956 28.307 1.00 30.55 92 ILE A C 1
ATOM 739 O O . ILE A 1 126 ? 1.603 -15.155 27.129 1.00 30.72 92 ILE A O 1
ATOM 744 N N . VAL A 1 127 ? 1.657 -13.803 28.893 1.00 32.41 93 VAL A N 1
ATOM 745 C CA . VAL A 1 127 ? 0.922 -12.778 28.214 1.00 30.85 93 VAL A CA 1
ATOM 746 C C . VAL A 1 127 ? 1.809 -11.559 28.019 1.00 32.96 93 VAL A C 1
ATOM 747 O O . VAL A 1 127 ? 2.665 -11.270 28.873 1.00 32.06 93 VAL A O 1
ATOM 751 N N . ALA A 1 128 ? 1.627 -10.894 26.864 1.00 30.43 94 ALA A N 1
ATOM 752 C CA . ALA A 1 128 ? 2.339 -9.705 26.493 1.00 31.23 94 ALA A CA 1
ATOM 753 C C . ALA A 1 128 ? 1.392 -8.479 26.478 1.00 35.42 94 ALA A C 1
ATOM 754 O O . ALA A 1 128 ? 0.255 -8.578 26.037 1.00 34.44 94 ALA A O 1
ATOM 756 N N . PHE A 1 129 ? 1.885 -7.320 26.920 1.00 37.74 95 PHE A N 1
ATOM 757 C CA . PHE A 1 129 ? 1.097 -6.082 26.947 1.00 39.04 95 PHE A CA 1
ATOM 758 C C . PHE A 1 129 ? 1.428 -5.020 25.905 1.00 41.67 95 PHE A C 1
ATOM 759 O O . PHE A 1 129 ? 0.757 -3.997 25.862 1.00 42.24 95 PHE A O 1
ATOM 767 N N . ASN A 1 130 ? 2.431 -5.241 25.061 1.00 41.62 96 ASN A N 1
ATOM 768 C CA . ASN A 1 130 ? 2.778 -4.239 24.028 1.00 41.25 96 ASN A CA 1
ATOM 769 C C . ASN A 1 130 ? 3.646 -4.951 23.037 1.00 40.20 96 ASN A C 1
ATOM 770 O O . ASN A 1 130 ? 3.845 -6.130 23.208 1.00 39.40 96 ASN A O 1
ATOM 775 N N . GLU A 1 131 ? 4.174 -4.256 22.031 1.00 45.40 97 GLU A N 1
ATOM 776 C CA . GLU A 1 131 ? 4.965 -4.893 20.967 1.00 47.38 97 GLU A CA 1
ATOM 777 C C . GLU A 1 131 ? 6.320 -5.354 21.438 1.00 41.96 97 GLU A C 1
ATOM 778 O O . GLU A 1 131 ? 6.826 -6.367 20.985 1.00 36.37 97 GLU A O 1
ATOM 784 N N . MET A 1 132 ? 6.903 -4.644 22.379 1.00 39.91 98 MET A N 1
ATOM 785 C CA . MET A 1 132 ? 8.173 -5.088 22.896 1.00 39.29 98 MET A CA 1
ATOM 786 C C . MET A 1 132 ? 7.947 -6.405 23.651 1.00 38.16 98 MET A C 1
ATOM 787 O O . MET A 1 132 ? 8.715 -7.360 23.467 1.00 37.99 98 MET A O 1
ATOM 792 N N . GLU A 1 133 ? 6.911 -6.490 24.490 1.00 34.93 99 GLU A N 1
ATOM 793 C CA . GLU A 1 133 ? 6.669 -7.792 25.170 1.00 36.18 99 GLU A CA 1
ATOM 794 C C . GLU A 1 133 ? 6.306 -8.871 24.158 1.00 36.30 99 GLU A C 1
ATOM 795 O O . GLU A 1 133 ? 6.711 -10.020 24.322 1.00 34.06 99 GLU A O 1
ATOM 801 N N . ARG A 1 134 ? 5.584 -8.494 23.103 1.00 37.70 100 ARG A N 1
ATOM 802 C CA . ARG A 1 134 ? 5.247 -9.436 22.047 1.00 40.68 100 ARG A CA 1
ATOM 803 C C . ARG A 1 134 ? 6.492 -10.080 21.423 1.00 37.90 100 ARG A C 1
ATOM 804 O O . ARG A 1 134 ? 6.472 -11.261 21.204 1.00 41.64 100 ARG A O 1
ATOM 812 N N . GLU A 1 135 ? 7.580 -9.363 21.166 1.00 41.39 101 GLU A N 1
ATOM 813 C CA . GLU A 1 135 ? 8.736 -10.035 20.509 1.00 45.13 101 GLU A CA 1
ATOM 814 C C . GLU A 1 135 ? 9.519 -10.903 21.508 1.00 39.63 101 GLU A C 1
ATOM 815 O O . GLU A 1 135 ? 10.181 -11.880 21.128 1.00 39.61 101 GLU A O 1
ATOM 821 N N . GLN A 1 136 ? 9.389 -10.570 22.788 1.00 33.03 102 GLN A N 1
ATOM 822 C CA . GLN A 1 136 ? 9.874 -11.428 23.866 1.00 33.02 102 GLN A CA 1
ATOM 823 C C . GLN A 1 136 ? 9.210 -12.778 23.840 1.00 34.12 102 GLN A C 1
ATOM 824 O O . GLN A 1 136 ? 9.865 -13.742 24.150 1.00 32.36 102 GLN A O 1
ATOM 830 N N . LEU A 1 137 ? 7.921 -12.843 23.480 1.00 35.66 103 LEU A N 1
ATOM 831 C CA . LEU A 1 137 ? 7.254 -14.139 23.296 1.00 36.17 103 LEU A CA 1
ATOM 832 C C . LEU A 1 137 ? 7.884 -14.988 22.219 1.00 35.00 103 LEU A C 1
ATOM 833 O O . LEU A 1 137 ? 7.996 -16.231 22.367 1.00 34.62 103 LEU A O 1
ATOM 838 N N . GLU A 1 138 ? 8.269 -14.340 21.137 1.00 34.59 104 GLU A N 1
ATOM 839 C CA . GLU A 1 138 ? 8.932 -15.061 20.034 1.00 38.68 104 GLU A CA 1
ATOM 840 C C . GLU A 1 138 ? 10.286 -15.615 20.491 1.00 35.65 104 GLU A C 1
ATOM 841 O O . GLU A 1 138 ? 10.646 -16.730 20.207 1.00 38.71 104 GLU A O 1
ATOM 847 N N . VAL A 1 139 ? 11.011 -14.825 21.249 1.00 37.60 105 VAL A N 1
ATOM 848 C CA . VAL A 1 139 ? 12.240 -15.277 21.870 1.00 35.73 105 VAL A CA 1
ATOM 849 C C . VAL A 1 139 ? 12.006 -16.431 22.797 1.00 34.22 105 VAL A C 1
ATOM 850 O O . VAL A 1 139 ? 12.738 -17.415 22.767 1.00 34.31 105 VAL A O 1
ATOM 854 N N . LEU A 1 140 ? 11.022 -16.300 23.670 1.00 34.13 106 LEU A N 1
ATOM 855 C CA . LEU A 1 140 ? 10.692 -17.425 24.552 1.00 38.76 106 LEU A CA 1
ATOM 856 C C . LEU A 1 140 ? 10.333 -18.691 23.785 1.00 37.31 106 LEU A C 1
ATOM 857 O O . LEU A 1 140 ? 10.816 -19.783 24.130 1.00 36.47 106 LEU A O 1
ATOM 862 N N . LYS A 1 141 ? 9.496 -18.561 22.759 1.00 34.12 107 LYS A N 1
ATOM 863 C CA . LYS A 1 141 ? 9.217 -19.725 21.932 1.00 35.11 107 LYS A CA 1
ATOM 864 C C . LYS A 1 141 ? 10.505 -20.427 21.526 1.00 34.99 107 LYS A C 1
ATOM 865 O O . LYS A 1 141 ? 10.577 -21.650 21.668 1.00 31.30 107 LYS A O 1
ATOM 871 N N . GLN A 1 142 ? 11.512 -19.663 21.067 1.00 30.35 108 GLN A N 1
ATOM 872 C CA . GLN A 1 142 ? 12.718 -20.255 20.546 1.00 35.71 108 GLN A CA 1
ATOM 873 C C . GLN A 1 142 ? 13.489 -20.924 21.636 1.00 31.32 108 GLN A C 1
ATOM 874 O O . GLN A 1 142 ? 14.116 -21.937 21.439 1.00 33.00 108 GLN A O 1
ATOM 880 N N . ARG A 1 143 ? 13.428 -20.359 22.800 1.00 31.72 109 ARG A N 1
ATOM 881 C CA . ARG A 1 143 ? 14.105 -20.930 23.932 1.00 32.81 109 ARG A CA 1
ATOM 882 C C . ARG A 1 143 ? 13.550 -22.282 24.253 1.00 30.20 109 ARG A C 1
ATOM 883 O O . ARG A 1 143 ? 14.303 -23.199 24.603 1.00 29.29 109 ARG A O 1
ATOM 891 N N . GLY A 1 144 ? 12.237 -22.427 24.088 1.00 30.07 110 GLY A N 1
ATOM 892 C CA . GLY A 1 144 ? 11.535 -23.674 24.477 1.00 28.55 110 GLY A CA 1
ATOM 893 C C . GLY A 1 144 ? 11.920 -24.782 23.549 1.00 30.44 110 GLY A C 1
ATOM 894 O O . GLY A 1 144 ? 12.175 -25.900 23.975 1.00 28.22 110 GLY A O 1
ATOM 895 N N . ILE A 1 145 ? 11.952 -24.451 22.269 1.00 31.74 111 ILE A N 1
ATOM 896 C CA . ILE A 1 145 ? 12.452 -25.351 21.266 1.00 37.16 111 ILE A CA 1
ATOM 897 C C . ILE A 1 145 ? 13.926 -25.734 21.485 1.00 35.79 111 ILE A C 1
ATOM 898 O O . ILE A 1 145 ? 14.321 -26.905 21.338 1.00 33.01 111 ILE A O 1
ATOM 903 N N . ALA A 1 146 ? 14.752 -24.760 21.818 1.00 32.82 112 ALA A N 1
ATOM 904 C CA . ALA A 1 146 ? 16.162 -25.088 22.142 1.00 35.79 112 ALA A CA 1
ATOM 905 C C . ALA A 1 146 ? 16.265 -26.027 23.364 1.00 32.46 112 ALA A C 1
ATOM 906 O O . ALA A 1 146 ? 17.185 -26.818 23.449 1.00 33.98 112 ALA A O 1
ATOM 908 N N . ASN A 1 147 ? 15.328 -25.897 24.304 1.00 30.91 113 ASN A N 1
ATOM 909 C CA . ASN A 1 147 ? 15.225 -26.760 25.478 1.00 27.49 113 ASN A CA 1
ATOM 910 C C . ASN A 1 147 ? 14.316 -27.958 25.221 1.00 30.08 113 ASN A C 1
ATOM 911 O O . ASN A 1 147 ? 13.808 -28.581 26.158 1.00 32.97 113 ASN A O 1
ATOM 916 N N . GLN A 1 148 ? 14.095 -28.276 23.938 1.00 33.48 114 GLN A N 1
ATOM 917 C CA . GLN A 1 148 ? 13.562 -29.575 23.503 1.00 34.84 114 GLN A CA 1
ATOM 918 C C . GLN A 1 148 ? 12.057 -29.791 23.665 1.00 34.51 114 GLN A C 1
ATOM 919 O O . GLN A 1 148 ? 11.575 -30.926 23.628 1.00 35.45 114 GLN A O 1
ATOM 925 N N . ILE A 1 149 ? 11.325 -28.711 23.867 1.00 35.21 115 ILE A N 1
ATOM 926 C CA . ILE A 1 149 ? 9.878 -28.761 23.900 1.00 32.59 115 ILE A CA 1
ATOM 927 C C . ILE A 1 149 ? 9.416 -29.048 22.472 1.00 32.87 115 ILE A C 1
ATOM 928 O O . ILE A 1 149 ? 9.857 -28.397 21.564 1.00 31.72 115 ILE A O 1
ATOM 933 N N . ASN A 1 150 ? 8.616 -30.097 22.282 1.00 34.59 116 ASN A N 1
ATOM 934 C CA . ASN A 1 150 ? 8.023 -30.417 20.995 1.00 33.80 116 ASN A CA 1
ATOM 935 C C . ASN A 1 150 ? 7.145 -29.300 20.518 1.00 34.30 116 ASN A C 1
ATOM 936 O O . ASN A 1 150 ? 6.490 -28.626 21.313 1.00 36.64 116 ASN A O 1
ATOM 941 N N . LEU A 1 151 ? 7.127 -29.102 19.214 1.00 35.00 117 LEU A N 1
ATOM 942 C CA . LEU A 1 151 ? 6.298 -28.075 18.599 1.00 35.49 117 LEU A CA 1
ATOM 943 C C . LEU A 1 151 ? 4.824 -28.144 18.940 1.00 34.23 117 LEU A C 1
ATOM 944 O O . LEU A 1 151 ? 4.187 -27.095 19.057 1.00 35.29 117 LEU A O 1
ATOM 949 N N . GLU A 1 152 ? 4.286 -29.360 19.074 1.00 36.99 118 GLU A N 1
ATOM 950 C CA . GLU A 1 152 ? 2.857 -29.554 19.340 1.00 40.55 118 GLU A CA 1
ATOM 951 C C . GLU A 1 152 ? 2.456 -28.965 20.721 1.00 39.25 118 GLU A C 1
ATOM 952 O O . GLU A 1 152 ? 1.299 -28.647 20.925 1.00 42.11 118 GLU A O 1
ATOM 958 N N . ASP A 1 153 ? 3.409 -28.771 21.629 1.00 36.07 119 ASP A N 1
ATOM 959 C CA . ASP A 1 153 ? 3.131 -28.209 22.965 1.00 37.47 119 ASP A CA 1
ATOM 960 C C . ASP A 1 153 ? 3.099 -26.678 23.011 1.00 38.64 119 ASP A C 1
ATOM 961 O O . ASP A 1 153 ? 2.662 -26.105 23.992 1.00 33.94 119 ASP A O 1
ATOM 966 N N . ILE A 1 154 ? 3.621 -26.020 21.977 1.00 41.04 120 ILE A N 1
ATOM 967 C CA . ILE A 1 154 ? 3.784 -24.566 21.977 1.00 38.03 120 ILE A CA 1
ATOM 968 C C . ILE A 1 154 ? 2.773 -23.979 20.995 1.00 39.97 120 ILE A C 1
ATOM 969 O O . ILE A 1 154 ? 2.571 -24.511 19.908 1.00 37.95 120 ILE A O 1
ATOM 974 N N . GLN A 1 155 ? 2.135 -22.883 21.371 1.00 38.13 121 GLN A N 1
ATOM 975 C CA . GLN A 1 155 ? 1.248 -22.209 20.453 1.00 37.23 121 GLN A CA 1
ATOM 976 C C . GLN A 1 155 ? 1.239 -20.725 20.706 1.00 33.31 121 GLN A C 1
ATOM 977 O O . GLN A 1 155 ? 0.820 -20.308 21.755 1.00 32.70 121 GLN A O 1
ATOM 983 N N . MET A 1 156 ? 1.705 -19.934 19.754 1.00 34.49 122 MET A N 1
ATOM 984 C CA . MET A 1 156 ? 1.536 -18.476 19.796 1.00 37.30 122 MET A CA 1
ATOM 985 C C . MET A 1 156 ? 0.068 -18.118 19.466 1.00 35.04 122 MET A C 1
ATOM 986 O O . MET A 1 156 ? -0.504 -18.617 18.483 1.00 35.85 122 MET A O 1
ATOM 991 N N . LEU A 1 157 ? -0.492 -17.229 20.279 1.00 30.90 123 LEU A N 1
ATOM 992 C CA . LEU A 1 157 ? -1.863 -16.791 20.203 1.00 33.06 123 LEU A CA 1
ATOM 993 C C . LEU A 1 157 ? -1.986 -15.274 20.035 1.00 33.17 123 LEU A C 1
ATOM 994 O O . LEU A 1 157 ? -1.251 -14.482 20.643 1.00 34.73 123 LEU A O 1
ATOM 999 N N . SER A 1 158 ? -2.979 -14.898 19.253 1.00 32.40 124 SER A N 1
ATOM 1000 C CA . SER A 1 158 ? -3.339 -13.502 19.040 1.00 36.04 124 SER A CA 1
ATOM 1001 C C . SER A 1 158 ? -4.110 -13.064 20.250 1.00 34.89 124 SER A C 1
ATOM 1002 O O . SER A 1 158 ? -4.400 -13.866 21.133 1.00 36.36 124 SER A O 1
ATOM 1005 N N . LYS A 1 159 ? -4.387 -11.772 20.277 1.00 36.66 125 LYS A N 1
ATOM 1006 C CA . LYS A 1 159 ? -5.135 -11.121 21.309 1.00 36.20 125 LYS A CA 1
ATOM 1007 C C . LYS A 1 159 ? -6.428 -11.837 21.441 1.00 40.11 125 LYS A C 1
ATOM 1008 O O . LYS A 1 159 ? -6.789 -12.302 22.503 1.00 49.02 125 LYS A O 1
ATOM 1014 N N . GLU A 1 160 ? -7.126 -11.936 20.327 1.00 46.70 126 GLU A N 1
ATOM 1015 C CA . GLU A 1 160 ? -8.440 -12.540 20.271 1.00 50.62 126 GLU A CA 1
ATOM 1016 C C . GLU A 1 160 ? -8.377 -14.011 20.772 1.00 46.34 126 GLU A C 1
ATOM 1017 O O . GLU A 1 160 ? -9.206 -14.442 21.585 1.00 43.11 126 GLU A O 1
ATOM 1023 N N . GLU A 1 161 ? -7.396 -14.780 20.326 1.00 42.24 127 GLU A N 1
ATOM 1024 C CA . GLU A 1 161 ? -7.364 -16.200 20.715 1.00 44.94 127 GLU A CA 1
ATOM 1025 C C . GLU A 1 161 ? -7.094 -16.382 22.210 1.00 40.36 127 GLU A C 1
ATOM 1026 O O . GLU A 1 161 ? -7.665 -17.275 22.838 1.00 38.02 127 GLU A O 1
ATOM 1032 N N . THR A 1 162 ? -6.249 -15.511 22.761 1.00 36.07 128 THR A N 1
ATOM 1033 C CA . THR A 1 162 ? -5.869 -15.566 24.161 1.00 35.84 128 THR A CA 1
ATOM 1034 C C . THR A 1 162 ? -7.060 -15.316 25.030 1.00 38.12 128 THR A C 1
ATOM 1035 O O . THR A 1 162 ? -7.239 -16.003 26.031 1.00 33.78 128 THR A O 1
ATOM 1039 N N . LEU A 1 163 ? -7.852 -14.297 24.666 1.00 42.08 129 LEU A N 1
ATOM 1040 C CA . LEU A 1 163 ? -9.038 -13.907 25.453 1.00 42.14 129 LEU A CA 1
ATOM 1041 C C . LEU A 1 163 ? -10.179 -14.890 25.304 1.00 39.67 129 LEU A C 1
ATOM 1042 O O . LEU A 1 163 ? -11.024 -14.994 26.175 1.00 44.17 129 LEU A O 1
ATOM 1047 N N . LYS A 1 164 ? -10.193 -15.621 24.205 1.00 38.91 130 LYS A N 1
ATOM 1048 C CA . LYS A 1 164 ? -11.104 -16.746 24.053 1.00 41.39 130 LYS A CA 1
ATOM 1049 C C . LYS A 1 164 ? -10.733 -17.844 25.045 1.00 38.13 130 LYS A C 1
ATOM 1050 O O . LYS A 1 164 ? -11.561 -18.295 25.817 1.00 36.62 130 LYS A O 1
ATOM 1056 N N . LEU A 1 165 ? -9.478 -18.248 25.053 1.00 37.51 131 LEU A N 1
ATOM 1057 C CA . LEU A 1 165 ? -9.033 -19.245 26.031 1.00 41.52 131 LEU A CA 1
ATOM 1058 C C . LEU A 1 165 ? -9.192 -18.903 27.507 1.00 40.09 131 LEU A C 1
ATOM 1059 O O . LEU A 1 165 ? -9.470 -19.770 28.332 1.00 37.13 131 LEU A O 1
ATOM 1064 N N . GLU A 1 166 ? -8.916 -17.648 27.825 1.00 40.63 132 GLU A N 1
ATOM 1065 C CA . GLU A 1 166 ? -8.978 -17.166 29.178 1.00 41.71 132 GLU A CA 1
ATOM 1066 C C . GLU A 1 166 ? -9.700 -15.837 29.222 1.00 39.43 132 GLU A C 1
ATOM 1067 O O . GLU A 1 166 ? -9.058 -14.777 29.225 1.00 37.35 132 GLU A O 1
ATOM 1073 N N . PRO A 1 167 ? -11.039 -15.888 29.274 1.00 37.67 133 PRO A N 1
ATOM 1074 C CA . PRO A 1 167 ? -11.864 -14.680 29.213 1.00 38.73 133 PRO A CA 1
ATOM 1075 C C . PRO A 1 167 ? -11.638 -13.673 30.362 1.00 38.41 133 PRO A C 1
ATOM 1076 O O . PRO A 1 167 ? -12.072 -12.515 30.253 1.00 37.91 133 PRO A O 1
ATOM 1080 N N . TYR A 1 168 ? -10.975 -14.088 31.441 1.00 35.90 134 TYR A N 1
ATOM 1081 C CA . TYR A 1 168 ? -10.758 -13.186 32.572 1.00 36.19 134 TYR A CA 1
ATOM 1082 C C . TYR A 1 168 ? -9.421 -12.485 32.568 1.00 33.97 134 TYR A C 1
ATOM 1083 O O . TYR A 1 168 ? -9.146 -11.679 33.433 1.00 37.85 134 TYR A O 1
ATOM 1092 N N . VAL A 1 169 ? -8.604 -12.738 31.569 1.00 35.89 135 VAL A N 1
ATOM 1093 C CA . VAL A 1 169 ? -7.332 -12.007 31.426 1.00 36.51 135 VAL A CA 1
ATOM 1094 C C . VAL A 1 169 ? -7.529 -10.527 31.010 1.00 36.54 135 VAL A C 1
ATOM 1095 O O . VAL A 1 169 ? -8.531 -10.148 30.353 1.00 33.98 135 VAL A O 1
ATOM 1099 N N . ASN A 1 170 ? -6.563 -9.693 31.357 1.00 34.01 136 ASN A N 1
ATOM 1100 C CA . ASN A 1 170 ? -6.623 -8.302 30.941 1.00 35.71 136 ASN A CA 1
ATOM 1101 C C . ASN A 1 170 ? -6.886 -8.137 29.429 1.00 35.94 136 ASN A C 1
ATOM 1102 O O . ASN A 1 170 ? -6.128 -8.648 28.648 1.00 35.56 136 ASN A O 1
ATOM 1107 N N . PRO A 1 171 ? -7.989 -7.451 29.027 1.00 34.50 137 PRO A N 1
ATOM 1108 C CA . PRO A 1 171 ? -8.243 -7.258 27.598 1.00 34.27 137 PRO A CA 1
ATOM 1109 C C . PRO A 1 171 ? -7.202 -6.360 26.890 1.00 35.67 137 PRO A C 1
ATOM 1110 O O . PRO A 1 171 ? -7.082 -6.433 25.679 1.00 34.61 137 PRO A O 1
ATOM 1114 N N . GLU A 1 172 ? -6.422 -5.577 27.629 1.00 36.61 138 GLU A N 1
ATOM 1115 C CA . GLU A 1 172 ? -5.358 -4.761 27.035 1.00 41.00 138 GLU A CA 1
ATOM 1116 C C . GLU A 1 172 ? -4.095 -5.543 26.637 1.00 43.80 138 GLU A C 1
ATOM 1117 O O . GLU A 1 172 ? -3.097 -4.938 26.194 1.00 41.39 138 GLU A O 1
ATOM 1123 N N . ILE A 1 173 ? -4.089 -6.861 26.837 1.00 43.93 139 ILE A N 1
ATOM 1124 C CA . ILE A 1 173 ? -2.985 -7.663 26.330 1.00 42.99 139 ILE A CA 1
ATOM 1125 C C . ILE A 1 173 ? -3.068 -7.638 24.816 1.00 41.09 139 ILE A C 1
ATOM 1126 O O . ILE A 1 173 ? -4.149 -7.471 24.269 1.00 43.09 139 ILE A O 1
ATOM 1131 N N . VAL A 1 174 ? -1.927 -7.831 24.164 1.00 37.23 140 VAL A N 1
ATOM 1132 C CA . VAL A 1 174 ? -1.841 -7.886 22.712 1.00 38.91 140 VAL A CA 1
ATOM 1133 C C . VAL A 1 174 ? -1.570 -9.283 22.176 1.00 36.45 140 VAL A C 1
ATOM 1134 O O . VAL A 1 174 ? -1.757 -9.537 21.005 1.00 36.19 140 VAL A O 1
ATOM 1138 N N . ALA A 1 175 ? -1.127 -10.192 23.022 1.00 35.04 141 ALA A N 1
ATOM 1139 C CA . ALA A 1 175 ? -0.690 -11.522 22.546 1.00 35.63 141 ALA A CA 1
ATOM 1140 C C . ALA A 1 175 ? -0.453 -12.462 23.712 1.00 33.90 141 ALA A C 1
ATOM 1141 O O . ALA A 1 175 ? -0.301 -12.027 24.839 1.00 37.01 141 ALA A O 1
ATOM 1143 N N . GLY A 1 176 ? -0.404 -13.742 23.408 1.00 31.34 142 GLY A N 1
ATOM 1144 C CA . GLY A 1 176 ? -0.137 -14.752 24.391 1.00 30.59 142 GLY A CA 1
ATOM 1145 C C . GLY A 1 176 ? 0.660 -15.921 23.849 1.00 28.35 142 GLY A C 1
ATOM 1146 O O . GLY A 1 176 ? 0.700 -16.181 22.659 1.00 27.90 142 GLY A O 1
ATOM 1147 N N . LEU A 1 177 ? 1.289 -16.647 24.755 1.00 30.18 143 LEU A N 1
ATOM 1148 C CA . LEU A 1 177 ? 2.019 -17.863 24.395 1.00 29.45 143 LEU A CA 1
ATOM 1149 C C . LEU A 1 177 ? 1.596 -18.975 25.328 1.00 30.42 143 LEU A C 1
ATOM 1150 O O . LEU A 1 177 ? 1.818 -18.886 26.528 1.00 28.26 143 LEU A O 1
ATOM 1155 N N . LYS A 1 178 ? 0.998 -20.022 24.769 1.00 31.19 144 LYS A N 1
ATOM 1156 C CA . LYS A 1 178 ? 0.493 -21.127 25.558 1.00 31.41 144 LYS A CA 1
ATOM 1157 C C . LYS A 1 178 ? 1.415 -22.341 25.426 1.00 30.82 144 LYS A C 1
ATOM 1158 O O . LYS A 1 178 ? 1.733 -22.778 24.313 1.00 31.15 144 LYS A O 1
ATOM 1164 N N . ILE A 1 179 ? 1.778 -22.927 26.560 1.00 30.31 145 ILE A N 1
ATOM 1165 C CA . ILE A 1 179 ? 2.594 -24.123 26.551 1.00 31.39 145 ILE A CA 1
ATOM 1166 C C . ILE A 1 179 ? 1.948 -25.195 27.411 1.00 33.99 145 ILE A C 1
ATOM 1167 O O . ILE A 1 179 ? 1.759 -24.993 28.628 1.00 31.71 145 ILE A O 1
ATOM 1172 N N . GLU A 1 180 ? 1.644 -26.326 26.765 1.00 33.70 146 GLU A N 1
ATOM 1173 C CA . GLU A 1 180 ? 1.102 -27.484 27.435 1.00 37.49 146 GLU A CA 1
ATOM 1174 C C . GLU A 1 180 ? 2.270 -28.210 28.057 1.00 34.65 146 GLU A C 1
ATOM 1175 O O . GLU A 1 180 ? 3.381 -28.204 27.511 1.00 38.28 146 GLU A O 1
ATOM 1181 N N . GLY A 1 181 ? 2.009 -28.894 29.158 1.00 32.04 147 GLY A N 1
ATOM 1182 C CA . GLY A 1 181 ? 2.954 -29.831 29.724 1.00 30.96 147 GLY A CA 1
ATOM 1183 C C . GLY A 1 181 ? 3.324 -29.544 31.164 1.00 30.17 147 GLY A C 1
ATOM 1184 O O . GLY A 1 181 ? 3.895 -30.413 31.833 1.00 30.75 147 GLY A O 1
ATOM 1185 N N . SER A 1 182 ? 3.045 -28.336 31.639 1.00 28.52 148 SER A N 1
ATOM 1186 C CA . SER A 1 182 ? 3.355 -27.989 33.017 1.00 29.24 148 SER A CA 1
ATOM 1187 C C . SER A 1 182 ? 2.332 -28.628 33.963 1.00 29.06 148 SER A C 1
ATOM 1188 O O . SER A 1 182 ? 1.234 -29.011 33.548 1.00 29.55 148 SER A O 1
ATOM 1191 N N . TRP A 1 183 ? 2.736 -28.730 35.228 1.00 26.90 149 TRP A N 1
ATOM 1192 C CA . TRP A 1 183 ? 1.963 -29.271 36.302 1.00 26.71 149 TRP A CA 1
ATOM 1193 C C . TRP A 1 183 ? 2.103 -28.333 37.495 1.00 26.54 149 TRP A C 1
ATOM 1194 O O . TRP A 1 183 ? 2.958 -27.477 37.550 1.00 27.74 149 TRP A O 1
ATOM 1205 N N . ALA A 1 184 ? 1.274 -28.525 38.483 1.00 25.73 150 ALA A N 1
ATOM 1206 C CA . ALA A 1 184 ? 1.421 -27.807 39.753 1.00 28.51 150 ALA A CA 1
ATOM 1207 C C . ALA A 1 184 ? 1.311 -28.893 40.851 1.00 28.76 150 ALA A C 1
ATOM 1208 O O . ALA A 1 184 ? 0.487 -29.821 40.730 1.00 29.11 150 ALA A O 1
ATOM 1210 N N . ILE A 1 185 ? 2.193 -28.833 41.838 1.00 27.73 151 ILE A N 1
ATOM 1211 C CA . ILE A 1 185 ? 2.229 -29.825 42.883 1.00 32.05 151 ILE A CA 1
ATOM 1212 C C . ILE A 1 185 ? 2.226 -29.073 44.212 1.00 35.42 151 ILE A C 1
ATOM 1213 O O . ILE A 1 185 ? 2.539 -27.879 44.251 1.00 37.16 151 ILE A O 1
ATOM 1218 N N . ASP A 1 186 ? 1.908 -29.767 45.296 1.00 34.46 152 ASP A N 1
ATOM 1219 C CA . ASP A 1 186 ? 2.165 -29.213 46.624 1.00 34.22 152 ASP A CA 1
ATOM 1220 C C . ASP A 1 186 ? 3.583 -29.584 46.981 1.00 35.42 152 ASP A C 1
ATOM 1221 O O . ASP A 1 186 ? 3.882 -30.750 47.231 1.00 37.84 152 ASP A O 1
ATOM 1226 N N . PRO A 1 187 ? 4.483 -28.609 47.003 1.00 34.52 153 PRO A N 1
ATOM 1227 C CA . PRO A 1 187 ? 5.894 -28.967 47.188 1.00 31.52 153 PRO A CA 1
ATOM 1228 C C . PRO A 1 187 ? 6.220 -29.435 48.589 1.00 32.92 153 PRO A C 1
ATOM 1229 O O . PRO A 1 187 ? 7.175 -30.221 48.788 1.00 31.60 153 PRO A O 1
ATOM 1233 N N . VAL A 1 188 ? 5.432 -28.962 49.561 1.00 31.23 154 VAL A N 1
ATOM 1234 C CA . VAL A 1 188 ? 5.583 -29.416 50.933 1.00 31.88 154 VAL A CA 1
ATOM 1235 C C . VAL A 1 188 ? 5.203 -30.889 51.075 1.00 31.66 154 VAL A C 1
ATOM 1236 O O . VAL A 1 188 ? 5.995 -31.692 51.604 1.00 32.42 154 VAL A O 1
ATOM 1240 N N . LEU A 1 189 ? 3.994 -31.242 50.629 1.00 30.87 155 LEU A N 1
ATOM 1241 C CA . LEU A 1 189 ? 3.532 -32.643 50.695 1.00 28.92 155 LEU A CA 1
ATOM 1242 C C . LEU A 1 189 ? 4.405 -33.578 49.878 1.00 30.13 155 LEU A C 1
ATOM 1243 O O . LEU A 1 189 ? 4.603 -34.745 50.249 1.00 27.25 155 LEU A O 1
ATOM 1248 N N . ALA A 1 190 ? 4.972 -33.053 48.801 1.00 29.30 156 ALA A N 1
ATOM 1249 C CA . ALA A 1 190 ? 5.901 -33.836 47.953 1.00 31.65 156 ALA A CA 1
ATOM 1250 C C . ALA A 1 190 ? 7.251 -34.117 48.642 1.00 33.34 156 ALA A C 1
ATOM 1251 O O . ALA A 1 190 ? 7.782 -35.270 48.630 1.00 33.52 156 ALA A O 1
ATOM 1253 N N . SER A 1 191 ? 7.801 -33.070 49.257 1.00 32.56 157 SER A N 1
ATOM 1254 C CA . SER A 1 191 ? 9.018 -33.217 50.026 1.00 30.52 157 SER A CA 1
ATOM 1255 C C . SER A 1 191 ? 8.806 -34.188 51.189 1.00 32.31 157 SER A C 1
ATOM 1256 O O . SER A 1 191 ? 9.682 -34.990 51.475 1.00 33.24 157 SER A O 1
ATOM 1259 N N . LYS A 1 192 ? 7.662 -34.119 51.872 1.00 30.07 158 LYS A N 1
ATOM 1260 C CA . LYS A 1 192 ? 7.456 -35.017 52.976 1.00 31.85 158 LYS A CA 1
ATOM 1261 C C . LYS A 1 192 ? 7.280 -36.487 52.546 1.00 31.50 158 LYS A C 1
ATOM 1262 O O . LYS A 1 192 ? 7.784 -37.402 53.192 1.00 33.23 158 LYS A O 1
ATOM 1268 N N . CYS A 1 193 ? 6.544 -36.694 51.472 1.00 30.41 159 CYS A N 1
ATOM 1269 C CA . CYS A 1 193 ? 6.364 -37.992 50.848 1.00 31.28 159 CYS A CA 1
ATOM 1270 C C . CYS A 1 193 ? 7.668 -38.665 50.503 1.00 31.66 159 CYS A C 1
ATOM 1271 O O . CYS A 1 193 ? 7.797 -39.869 50.617 1.00 37.20 159 CYS A O 1
ATOM 1274 N N . LEU A 1 194 ? 8.605 -37.865 50.003 1.00 31.53 160 LEU A N 1
ATOM 1275 C CA . LEU A 1 194 ? 9.900 -38.346 49.594 1.00 30.42 160 LEU A CA 1
ATOM 1276 C C . LEU A 1 194 ? 10.649 -38.808 50.798 1.00 29.96 160 LEU A C 1
ATOM 1277 O O . LEU A 1 194 ? 11.308 -39.826 50.766 1.00 33.65 160 LEU A O 1
ATOM 1282 N N . ALA A 1 195 ? 10.583 -38.019 51.848 1.00 28.93 161 ALA A N 1
ATOM 1283 C CA . ALA A 1 195 ? 11.290 -38.314 53.078 1.00 30.13 161 ALA A CA 1
ATOM 1284 C C . ALA A 1 195 ? 10.716 -39.521 53.767 1.00 28.22 161 ALA A C 1
ATOM 1285 O O . ALA A 1 195 ? 11.459 -40.430 54.095 1.00 30.95 161 ALA A O 1
ATOM 1287 N N . LEU A 1 196 ? 9.406 -39.552 53.958 1.00 28.70 162 LEU A N 1
ATOM 1288 C CA . LEU A 1 196 ? 8.770 -40.737 54.501 1.00 28.54 162 LEU A CA 1
ATOM 1289 C C . LEU A 1 196 ? 9.156 -41.981 53.658 1.00 31.68 162 LEU A C 1
ATOM 1290 O O . LEU A 1 196 ? 9.475 -43.029 54.224 1.00 30.09 162 LEU A O 1
ATOM 1295 N N . ALA A 1 197 ? 9.180 -41.859 52.325 1.00 31.92 163 ALA A N 1
ATOM 1296 C CA . ALA A 1 197 ? 9.535 -43.008 51.502 1.00 36.05 163 ALA A CA 1
ATOM 1297 C C . ALA A 1 197 ? 10.951 -43.476 51.823 1.00 36.97 163 ALA A C 1
ATOM 1298 O O . ALA A 1 197 ? 11.202 -44.654 51.992 1.00 39.57 163 ALA A O 1
ATOM 1300 N N . ALA A 1 198 ? 11.875 -42.520 51.908 1.00 36.64 164 ALA A N 1
ATOM 1301 C CA . ALA A 1 198 ? 13.265 -42.793 52.255 1.00 34.59 164 ALA A CA 1
ATOM 1302 C C . ALA A 1 198 ? 13.322 -43.449 53.623 1.00 34.51 164 ALA A C 1
ATOM 1303 O O . ALA A 1 198 ? 14.029 -44.433 53.823 1.00 35.02 164 ALA A O 1
ATOM 1305 N N . GLN A 1 199 ? 12.579 -42.881 54.566 1.00 33.80 165 GLN A N 1
ATOM 1306 C CA . GLN A 1 199 ? 12.607 -43.331 55.941 1.00 35.08 165 GLN A CA 1
ATOM 1307 C C . GLN A 1 199 ? 12.143 -44.787 56.016 1.00 33.98 165 GLN A C 1
ATOM 1308 O O . GLN A 1 199 ? 12.653 -45.559 56.795 1.00 33.49 165 GLN A O 1
ATOM 1314 N N . GLN A 1 200 ? 11.178 -45.137 55.195 1.00 33.76 166 GLN A N 1
ATOM 1315 C CA . GLN A 1 200 ? 10.698 -46.498 55.114 1.00 36.11 166 GLN A CA 1
ATOM 1316 C C . GLN A 1 200 ? 11.741 -47.453 54.553 1.00 36.33 166 GLN A C 1
ATOM 1317 O O . GLN A 1 200 ? 11.601 -48.667 54.716 1.00 40.66 166 GLN A O 1
ATOM 1323 N N . ASN A 1 201 ? 12.787 -46.940 53.903 1.00 33.45 167 ASN A N 1
ATOM 1324 C CA . ASN A 1 201 ? 13.826 -47.784 53.360 1.00 36.55 167 ASN A CA 1
ATOM 1325 C C . ASN A 1 201 ? 15.145 -47.490 54.079 1.00 37.73 167 ASN A C 1
ATOM 1326 O O . ASN A 1 201 ? 16.201 -47.416 53.433 1.00 34.38 167 ASN A O 1
ATOM 1331 N N . LYS A 1 202 ? 15.059 -47.327 55.411 1.00 37.85 168 LYS A N 1
ATOM 1332 C CA . LYS A 1 202 ? 16.212 -47.254 56.330 1.00 38.24 168 LYS A CA 1
ATOM 1333 C C . LYS A 1 202 ? 17.073 -46.000 56.353 1.00 36.23 168 LYS A C 1
ATOM 1334 O O . LYS A 1 202 ? 18.112 -46.004 56.976 1.00 39.41 168 LYS A O 1
ATOM 1340 N N . VAL A 1 203 ? 16.654 -44.928 55.708 1.00 31.28 169 VAL A N 1
ATOM 1341 C CA . VAL A 1 203 ? 17.313 -43.667 55.881 1.00 32.34 169 VAL A CA 1
ATOM 1342 C C . VAL A 1 203 ? 16.873 -43.037 57.237 1.00 34.41 169 VAL A C 1
ATOM 1343 O O . VAL A 1 203 ? 15.694 -42.929 57.513 1.00 34.13 169 VAL A O 1
ATOM 1347 N N . GLN A 1 204 ? 17.837 -42.593 58.027 1.00 32.39 170 GLN A N 1
ATOM 1348 C CA . GLN A 1 204 ? 17.629 -41.967 59.309 1.00 35.14 170 GLN A CA 1
ATOM 1349 C C . GLN A 1 204 ? 17.362 -40.468 59.078 1.00 35.58 170 GLN A C 1
ATOM 1350 O O . GLN A 1 204 ? 18.178 -39.770 58.456 1.00 33.07 170 GLN A O 1
ATOM 1356 N N . ILE A 1 205 ? 16.216 -39.977 59.559 1.00 34.72 171 ILE A N 1
ATOM 1357 C CA . ILE A 1 205 ? 15.853 -38.557 59.441 1.00 34.11 171 ILE A CA 1
ATOM 1358 C C . ILE A 1 205 ? 15.945 -37.859 60.795 1.00 34.67 171 ILE A C 1
ATOM 1359 O O . ILE A 1 205 ? 15.140 -38.141 61.664 1.00 36.00 171 ILE A O 1
ATOM 1364 N N . CYS A 1 206 ? 16.888 -36.941 61.002 1.00 34.70 172 CYS A N 1
ATOM 1365 C CA . CYS A 1 206 ? 16.996 -36.286 62.312 1.00 36.18 172 CYS A CA 1
ATOM 1366 C C . CYS A 1 206 ? 16.644 -34.814 62.231 1.00 38.47 172 CYS A C 1
ATOM 1367 O O . CYS A 1 206 ? 17.406 -34.023 61.671 1.00 42.67 172 CYS A O 1
ATOM 1370 N N . THR A 1 207 ? 15.536 -34.432 62.841 1.00 35.88 173 THR A N 1
ATOM 1371 C CA . THR A 1 207 ? 15.091 -33.046 62.830 1.00 35.38 173 THR A CA 1
ATOM 1372 C C . THR A 1 207 ? 15.588 -32.353 64.105 1.00 36.06 173 THR A C 1
ATOM 1373 O O . THR A 1 207 ? 16.279 -32.981 64.919 1.00 33.34 173 THR A O 1
ATOM 1377 N N . ASN A 1 208 ? 15.271 -31.066 64.268 1.00 35.68 174 ASN A N 1
ATOM 1378 C CA . ASN A 1 208 ? 15.877 -30.238 65.320 1.00 40.93 174 ASN A CA 1
ATOM 1379 C C . ASN A 1 208 ? 17.327 -30.529 65.477 1.00 39.01 174 ASN A C 1
ATOM 1380 O O . ASN A 1 208 ? 17.795 -30.604 66.604 1.00 35.20 174 ASN A O 1
ATOM 1385 N N . THR A 1 209 ? 18.018 -30.722 64.354 1.00 34.86 175 THR A N 1
ATOM 1386 C CA . THR A 1 209 ? 19.430 -31.039 64.365 1.00 35.48 175 THR A CA 1
ATOM 1387 C C . THR A 1 209 ? 20.137 -30.103 63.414 1.00 34.59 175 THR A C 1
ATOM 1388 O O . THR A 1 209 ? 20.066 -30.303 62.207 1.00 36.84 175 THR A O 1
ATOM 1392 N N . GLU A 1 210 ? 20.797 -29.079 63.950 1.00 36.51 176 GLU A N 1
ATOM 1393 C CA . GLU A 1 210 ? 21.442 -28.041 63.136 1.00 37.60 176 GLU A CA 1
ATOM 1394 C C . GLU A 1 210 ? 22.925 -28.315 63.135 1.00 40.36 176 GLU A C 1
ATOM 1395 O O . GLU A 1 210 ? 23.509 -28.402 64.203 1.00 42.73 176 GLU A O 1
ATOM 1401 N N . VAL A 1 211 ? 23.535 -28.446 61.960 1.00 36.05 177 VAL A N 1
ATOM 1402 C CA . VAL A 1 211 ? 24.980 -28.593 61.873 1.00 37.22 177 VAL A CA 1
ATOM 1403 C C . VAL A 1 211 ? 25.691 -27.283 62.192 1.00 35.70 177 VAL A C 1
ATOM 1404 O O . VAL A 1 211 ? 25.482 -26.277 61.538 1.00 41.98 177 VAL A O 1
ATOM 1408 N N . THR A 1 212 ? 26.561 -27.333 63.186 1.00 38.23 178 THR A N 1
ATOM 1409 C CA . THR A 1 212 ? 27.234 -26.143 63.723 1.00 40.39 178 THR A CA 1
ATOM 1410 C C . THR A 1 212 ? 28.712 -26.241 63.578 1.00 36.88 178 THR A C 1
ATOM 1411 O O . THR A 1 212 ? 29.372 -25.243 63.561 1.00 35.68 178 THR A O 1
ATOM 1415 N N . ASN A 1 213 ? 29.238 -27.437 63.418 1.00 37.22 179 ASN A N 1
ATOM 1416 C CA . ASN A 1 213 ? 30.603 -27.540 62.970 1.00 36.21 179 ASN A CA 1
ATOM 1417 C C . ASN A 1 213 ? 30.870 -28.830 62.200 1.00 35.00 179 ASN A C 1
ATOM 1418 O O . ASN A 1 213 ? 30.207 -29.844 62.393 1.00 32.74 179 ASN A O 1
ATOM 1423 N N . ILE A 1 214 ? 31.825 -28.754 61.288 1.00 36.35 180 ILE A N 1
ATOM 1424 C CA . ILE A 1 214 ? 32.278 -29.888 60.515 1.00 39.13 180 ILE A CA 1
ATOM 1425 C C . ILE A 1 214 ? 33.802 -29.837 60.439 1.00 42.13 180 ILE A C 1
ATOM 1426 O O . ILE A 1 214 ? 34.366 -28.763 60.120 1.00 44.90 180 ILE A O 1
ATOM 1431 N N . SER A 1 215 ? 34.457 -30.985 60.658 1.00 37.86 181 SER A N 1
ATOM 1432 C CA . SER A 1 215 ? 35.912 -31.087 60.488 1.00 37.07 181 SER A CA 1
ATOM 1433 C C . SER A 1 215 ? 36.327 -32.369 59.776 1.00 37.56 181 SER A C 1
ATOM 1434 O O . SER A 1 215 ? 36.043 -33.467 60.242 1.00 37.18 181 SER A O 1
ATOM 1437 N N . LYS A 1 216 ? 37.018 -32.234 58.653 1.00 39.82 182 LYS A N 1
ATOM 1438 C CA . LYS A 1 216 ? 37.573 -33.404 57.964 1.00 40.44 182 LYS A CA 1
ATOM 1439 C C . LYS A 1 216 ? 38.814 -33.962 58.672 1.00 42.71 182 LYS A C 1
ATOM 1440 O O . LYS A 1 216 ? 39.719 -33.200 59.047 1.00 41.01 182 LYS A O 1
ATOM 1446 N N . GLN A 1 217 ? 38.855 -35.287 58.812 1.00 40.97 183 GLN A N 1
ATOM 1447 C CA . GLN A 1 217 ? 39.871 -35.953 59.579 1.00 42.54 183 GLN A CA 1
ATOM 1448 C C . GLN A 1 217 ? 41.014 -36.355 58.685 1.00 45.66 183 GLN A C 1
ATOM 1449 O O . GLN A 1 217 ? 40.828 -36.611 57.496 1.00 43.35 183 GLN A O 1
ATOM 1455 N N . VAL A 1 218 ? 42.196 -36.392 59.306 1.00 49.31 184 VAL A N 1
ATOM 1456 C CA . VAL A 1 218 ? 43.357 -37.137 58.840 1.00 49.22 184 VAL A CA 1
ATOM 1457 C C . VAL A 1 218 ? 42.954 -38.410 58.065 1.00 47.27 184 VAL A C 1
ATOM 1458 O O . VAL A 1 218 ? 43.400 -38.600 56.935 1.00 44.01 184 VAL A O 1
ATOM 1462 N N . ASP A 1 219 ? 42.109 -39.268 58.659 1.00 45.64 185 ASP A N 1
ATOM 1463 C CA . ASP A 1 219 ? 41.674 -40.516 57.989 1.00 44.89 185 ASP A CA 1
ATOM 1464 C C . ASP A 1 219 ? 40.608 -40.366 56.861 1.00 46.14 185 ASP A C 1
ATOM 1465 O O . ASP A 1 219 ? 40.122 -41.382 56.350 1.00 46.30 185 ASP A O 1
ATOM 1470 N N . GLY A 1 220 ? 40.237 -39.138 56.482 1.00 40.59 186 GLY A N 1
ATOM 1471 C CA . GLY A 1 220 ? 39.305 -38.933 55.358 1.00 44.08 186 GLY A CA 1
ATOM 1472 C C . GLY A 1 220 ? 37.804 -38.724 55.636 1.00 41.05 186 GLY A C 1
ATOM 1473 O O . GLY A 1 220 ? 37.091 -38.193 54.802 1.00 41.14 186 GLY A O 1
ATOM 1474 N N . THR A 1 221 ? 37.351 -39.130 56.815 1.00 40.78 187 THR A N 1
ATOM 1475 C CA . THR A 1 221 ? 35.989 -38.979 57.262 1.00 41.65 187 THR A CA 1
ATOM 1476 C C . THR A 1 221 ? 35.771 -37.588 57.835 1.00 42.24 187 THR A C 1
ATOM 1477 O O . THR A 1 221 ? 36.721 -36.878 58.097 1.00 43.93 187 THR A O 1
ATOM 1481 N N . TYR A 1 222 ? 34.519 -37.207 58.051 1.00 39.87 188 TYR A N 1
ATOM 1482 C CA . TYR A 1 222 ? 34.236 -35.964 58.749 1.00 39.66 188 TYR A CA 1
ATOM 1483 C C . TYR A 1 222 ? 33.701 -36.267 60.118 1.00 39.29 188 TYR A C 1
ATOM 1484 O O . TYR A 1 222 ? 32.951 -37.229 60.271 1.00 39.37 188 TYR A O 1
ATOM 1493 N N . LEU A 1 223 ? 34.079 -35.451 61.100 1.00 36.11 189 LEU A N 1
ATOM 1494 C CA . LEU A 1 223 ? 33.305 -35.353 62.329 1.00 38.06 189 LEU A CA 1
ATOM 1495 C C . LEU A 1 223 ? 32.338 -34.192 62.186 1.00 35.49 189 LEU A C 1
ATOM 1496 O O . LEU A 1 223 ? 32.684 -33.158 61.608 1.00 36.50 189 LEU A O 1
ATOM 1501 N N . VAL A 1 224 ? 31.130 -34.357 62.713 1.00 35.31 190 VAL A N 1
ATOM 1502 C CA . VAL A 1 224 ? 30.117 -33.312 62.600 1.00 33.85 190 VAL A CA 1
ATOM 1503 C C . VAL A 1 224 ? 29.505 -33.049 63.953 1.00 32.26 190 VAL A C 1
ATOM 1504 O O . VAL A 1 224 ? 28.982 -33.961 64.553 1.00 32.66 190 VAL A O 1
ATOM 1508 N N . TRP A 1 225 ? 29.534 -31.795 64.382 1.00 35.43 191 TRP A N 1
ATOM 1509 C CA . TRP A 1 225 ? 28.888 -31.335 65.614 1.00 38.01 191 TRP A CA 1
ATOM 1510 C C . TRP A 1 225 ? 27.539 -30.706 65.279 1.00 38.36 191 TRP A C 1
ATOM 1511 O O . TRP A 1 225 ? 27.440 -29.939 64.323 1.00 45.60 191 TRP A O 1
ATOM 1522 N N . THR A 1 226 ? 26.523 -30.966 66.101 1.00 35.53 192 THR A N 1
ATOM 1523 C CA . THR A 1 226 ? 25.211 -30.390 65.906 1.00 34.22 192 THR A CA 1
ATOM 1524 C C . THR A 1 226 ? 24.796 -29.607 67.125 1.00 36.62 192 THR A C 1
ATOM 1525 O O . THR A 1 226 ? 25.318 -29.863 68.211 1.00 38.70 192 THR A O 1
ATOM 1529 N N . ASN A 1 227 ? 23.902 -28.627 66.907 1.00 38.15 193 ASN A N 1
ATOM 1530 C CA . ASN A 1 227 ? 23.347 -27.744 67.946 1.00 41.12 193 ASN A CA 1
ATOM 1531 C C . ASN A 1 227 ? 24.370 -27.190 68.960 1.00 41.65 193 ASN A C 1
ATOM 1532 O O . ASN A 1 227 ? 24.049 -26.999 70.132 1.00 42.17 193 ASN A O 1
ATOM 1537 N N . ASN A 1 228 ? 25.590 -26.950 68.495 1.00 42.36 194 ASN A N 1
ATOM 1538 C CA . ASN A 1 228 ? 26.725 -26.494 69.346 1.00 48.06 194 ASN A CA 1
ATOM 1539 C C . ASN A 1 228 ? 27.103 -27.413 70.491 1.00 44.88 194 ASN A C 1
ATOM 1540 O O . ASN A 1 228 ? 27.729 -26.972 71.424 1.00 43.30 194 ASN A O 1
ATOM 1545 N N . GLU A 1 229 ? 26.709 -28.672 70.439 1.00 46.10 195 GLU A N 1
ATOM 1546 C CA . GLU A 1 229 ? 27.125 -29.609 71.450 1.00 43.73 195 GLU A CA 1
ATOM 1547 C C . GLU A 1 229 ? 28.663 -29.677 71.450 1.00 48.57 195 GLU A C 1
ATOM 1548 O O . GLU A 1 229 ? 29.340 -29.279 70.497 1.00 50.51 195 GLU A O 1
ATOM 1554 N N . THR A 1 230 ? 29.198 -30.182 72.553 1.00 49.76 196 THR A N 1
ATOM 1555 C CA . THR A 1 230 ? 30.616 -30.175 72.803 1.00 48.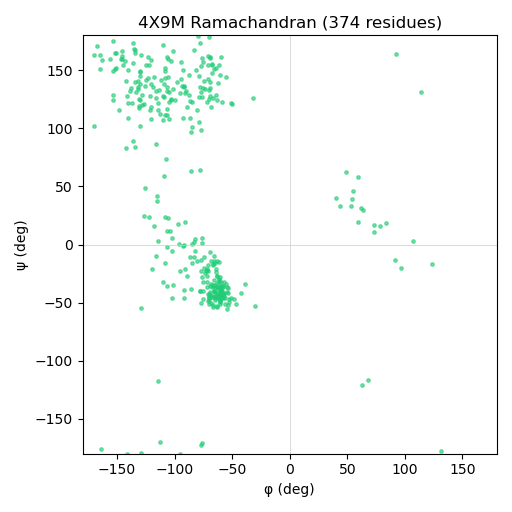33 196 THR A CA 1
ATOM 1556 C C . THR A 1 230 ? 31.313 -31.231 71.969 1.00 45.61 196 THR A C 1
ATOM 1557 O O . THR A 1 230 ? 32.373 -30.966 71.412 1.00 43.76 196 THR A O 1
ATOM 1561 N N . THR A 1 231 ? 30.756 -32.445 71.969 1.00 43.12 197 THR A N 1
ATOM 1562 C CA . THR A 1 231 ? 31.321 -33.559 71.211 1.00 44.76 197 THR A CA 1
ATOM 1563 C C . THR A 1 231 ? 30.518 -33.804 69.940 1.00 42.87 197 THR A C 1
ATOM 1564 O O . THR A 1 231 ? 29.369 -33.427 69.861 1.00 45.25 197 THR A O 1
ATOM 1568 N N . PRO A 1 232 ? 31.129 -34.437 68.947 1.00 42.57 198 PRO A N 1
ATOM 1569 C CA . PRO A 1 232 ? 30.460 -34.684 67.663 1.00 42.05 198 PRO A CA 1
ATOM 1570 C C . PRO A 1 232 ? 29.328 -35.662 67.778 1.00 41.54 198 PRO A C 1
ATOM 1571 O O . PRO A 1 232 ? 29.404 -36.552 68.606 1.00 46.49 198 PRO A O 1
ATOM 1575 N N . SER A 1 233 ? 28.291 -35.481 66.957 1.00 41.06 199 SER A N 1
ATOM 1576 C CA . SER A 1 233 ? 27.163 -36.404 66.855 1.00 41.82 199 SER A CA 1
ATOM 1577 C C . SER A 1 233 ? 27.351 -37.391 65.712 1.00 41.93 199 SER A C 1
ATOM 1578 O O . SER A 1 233 ? 26.740 -38.457 65.735 1.00 40.53 199 SER A O 1
ATOM 1581 N N . PHE A 1 234 ? 28.178 -37.053 64.716 1.00 36.75 200 PHE A N 1
ATOM 1582 C CA . PHE A 1 234 ? 28.336 -37.928 63.542 1.00 36.50 200 PHE A CA 1
ATOM 1583 C C . PHE A 1 234 ? 29.762 -38.017 63.044 1.00 37.68 200 PHE A C 1
ATOM 1584 O O . PHE A 1 234 ? 30.532 -37.043 63.144 1.00 36.40 200 PHE A O 1
ATOM 1592 N N . LYS A 1 235 ? 30.062 -39.183 62.461 1.00 36.99 201 LYS A N 1
ATOM 1593 C CA . LYS A 1 235 ? 31.299 -39.452 61.755 1.00 39.73 201 LYS A CA 1
ATOM 1594 C C . LYS A 1 235 ? 30.889 -40.066 60.436 1.00 35.67 201 LYS A C 1
ATOM 1595 O O . LYS A 1 235 ? 30.233 -41.091 60.409 1.00 36.59 201 LYS A O 1
ATOM 1601 N N . VAL A 1 236 ? 31.243 -39.430 59.337 1.00 35.29 202 VAL A N 1
ATOM 1602 C CA . VAL A 1 236 ? 30.680 -39.828 58.061 1.00 33.45 202 VAL A CA 1
ATOM 1603 C C . VAL A 1 236 ? 31.695 -39.724 56.961 1.00 35.30 202 VAL A C 1
ATOM 1604 O O . VAL A 1 236 ? 32.681 -38.988 57.065 1.00 30.09 202 VAL A O 1
ATOM 1608 N N . LYS A 1 237 ? 31.446 -40.476 55.895 1.00 39.14 203 LYS A N 1
ATOM 1609 C CA . LYS A 1 237 ? 32.399 -40.538 54.799 1.00 41.81 203 LYS A CA 1
ATOM 1610 C C . LYS A 1 237 ? 32.170 -39.476 53.744 1.00 40.25 203 LYS A C 1
ATOM 1611 O O . LYS A 1 237 ? 33.110 -39.085 53.044 1.00 45.29 203 LYS A O 1
ATOM 1617 N N . LYS A 1 238 ? 30.924 -39.028 53.627 1.00 38.27 204 LYS A N 1
ATOM 1618 C CA . LYS A 1 238 ? 30.497 -38.060 52.616 1.00 34.07 204 LYS A CA 1
ATOM 1619 C C . LYS A 1 238 ? 29.446 -37.084 53.214 1.00 32.92 204 LYS A C 1
ATOM 1620 O O . LYS A 1 238 ? 28.568 -37.491 53.979 1.00 27.55 204 LYS A O 1
ATOM 1626 N N . ILE A 1 239 ? 29.536 -35.808 52.860 1.00 29.56 205 ILE A N 1
ATOM 1627 C CA . ILE A 1 239 ? 28.477 -34.877 53.179 1.00 30.20 205 ILE A CA 1
ATOM 1628 C C . ILE A 1 239 ? 27.884 -34.368 51.888 1.00 29.62 205 ILE A C 1
ATOM 1629 O O . ILE A 1 239 ? 28.613 -34.021 50.973 1.00 28.59 205 ILE A O 1
ATOM 1634 N N . ILE A 1 240 ? 26.557 -34.395 51.818 1.00 28.97 206 ILE A N 1
ATOM 1635 C CA . ILE A 1 240 ? 25.799 -33.791 50.755 1.00 29.79 206 ILE A CA 1
ATOM 1636 C C . ILE A 1 240 ? 25.171 -32.548 51.342 1.00 32.77 206 ILE A C 1
ATOM 1637 O O . ILE A 1 240 ? 24.306 -32.626 52.237 1.00 31.86 206 ILE A O 1
ATOM 1642 N N . ASP A 1 241 ? 25.673 -31.415 50.857 1.00 30.35 207 ASP A N 1
ATOM 1643 C CA . ASP A 1 241 ? 25.269 -30.093 51.296 1.00 30.02 207 ASP A CA 1
ATOM 1644 C C . ASP A 1 241 ? 24.019 -29.625 50.538 1.00 28.53 207 ASP A C 1
ATOM 1645 O O . ASP A 1 241 ? 24.135 -29.210 49.387 1.00 28.71 207 ASP A O 1
ATOM 1650 N N . ALA A 1 242 ? 22.834 -29.707 51.163 1.00 28.40 208 ALA A N 1
ATOM 1651 C CA . ALA A 1 242 ? 21.585 -29.247 50.546 1.00 27.11 208 ALA A CA 1
ATOM 1652 C C . ALA A 1 242 ? 20.838 -28.220 51.451 1.00 30.07 208 ALA A C 1
ATOM 1653 O O . ALA A 1 242 ? 19.594 -28.265 51.669 1.00 25.22 208 ALA A O 1
ATOM 1655 N N . ALA A 1 243 ? 21.610 -27.248 51.911 1.00 29.99 209 ALA A N 1
ATOM 1656 C CA . ALA A 1 243 ? 21.189 -26.412 53.000 1.00 34.84 209 ALA A CA 1
ATOM 1657 C C . ALA A 1 243 ? 20.597 -25.095 52.555 1.00 34.16 209 ALA A C 1
ATOM 1658 O O . ALA A 1 243 ? 20.541 -24.176 53.367 1.00 37.69 209 ALA A O 1
ATOM 1660 N N . GLY A 1 244 ? 20.202 -24.981 51.287 1.00 31.88 210 GLY A N 1
ATOM 1661 C CA . GLY A 1 244 ? 19.434 -23.806 50.827 1.00 29.92 210 GLY A CA 1
ATOM 1662 C C . GLY A 1 244 ? 20.231 -22.532 50.965 1.00 29.47 210 GLY A C 1
ATOM 1663 O O . GLY A 1 244 ? 21.313 -22.410 50.435 1.00 30.39 210 GLY A O 1
ATOM 1664 N N . HIS A 1 245 ? 19.721 -21.586 51.734 1.00 32.58 211 HIS A N 1
ATOM 1665 C CA . HIS A 1 245 ? 20.426 -20.331 51.967 1.00 31.84 211 HIS A CA 1
ATOM 1666 C C . HIS A 1 245 ? 21.696 -20.451 52.792 1.00 30.79 211 HIS A C 1
ATOM 1667 O O . HIS A 1 245 ? 22.419 -19.466 52.899 1.00 29.87 211 HIS A O 1
ATOM 1674 N N . TYR A 1 246 ? 21.895 -21.594 53.461 1.00 30.67 212 TYR A N 1
ATOM 1675 C CA . TYR A 1 246 ? 23.140 -21.858 54.156 1.00 31.37 212 TYR A CA 1
ATOM 1676 C C . TYR A 1 246 ? 24.018 -22.879 53.449 1.00 30.99 212 TYR A C 1
ATOM 1677 O O . TYR A 1 246 ? 24.997 -23.320 54.014 1.00 27.74 212 TYR A O 1
ATOM 1686 N N . ALA A 1 247 ? 23.705 -23.231 52.206 1.00 29.12 213 ALA A N 1
ATOM 1687 C CA . ALA A 1 247 ? 24.587 -24.132 51.467 1.00 30.81 213 ALA A CA 1
ATOM 1688 C C . ALA A 1 247 ? 26.032 -23.553 51.358 1.00 31.25 213 ALA A C 1
ATOM 1689 O O . ALA A 1 247 ? 26.989 -24.311 51.372 1.00 32.82 213 ALA A O 1
ATOM 1691 N N . ASP A 1 248 ? 26.162 -22.232 51.220 1.00 32.74 214 ASP A N 1
ATOM 1692 C CA . ASP A 1 248 ? 27.492 -21.567 51.172 1.00 34.23 214 ASP A CA 1
ATOM 1693 C C . ASP A 1 248 ? 28.148 -21.590 52.525 1.00 33.46 214 ASP A C 1
ATOM 1694 O O . ASP A 1 248 ? 29.293 -22.012 52.640 1.00 36.38 214 ASP A O 1
ATOM 1699 N N . TYR A 1 249 ? 27.400 -21.198 53.545 1.00 33.62 215 TYR A N 1
ATOM 1700 C CA . TYR A 1 249 ? 27.887 -21.223 54.914 1.00 36.17 215 TYR A CA 1
ATOM 1701 C C . TYR A 1 249 ? 28.466 -22.571 55.238 1.00 33.42 215 TYR A C 1
ATOM 1702 O O . TYR A 1 249 ? 29.519 -22.654 55.805 1.00 32.35 215 TYR A O 1
ATOM 1711 N N . LEU A 1 250 ? 27.763 -23.624 54.880 1.00 33.44 216 LEU A N 1
ATOM 1712 C CA . LEU A 1 250 ? 28.181 -24.943 55.264 1.00 35.57 216 LEU A CA 1
ATOM 1713 C C . LEU A 1 250 ? 29.493 -25.352 54.608 1.00 36.32 216 LEU A C 1
ATOM 1714 O O . LEU A 1 250 ? 30.301 -25.984 55.249 1.00 34.92 216 LEU A O 1
ATOM 1719 N N . ALA A 1 251 ? 29.689 -25.018 53.333 1.00 36.98 217 ALA A N 1
ATOM 1720 C CA . ALA A 1 251 ? 31.009 -25.222 52.669 1.00 37.81 217 ALA A CA 1
ATOM 1721 C C . ALA A 1 251 ? 32.136 -24.418 53.288 1.00 36.68 217 ALA A C 1
ATOM 1722 O O . ALA A 1 251 ? 33.209 -24.931 53.478 1.00 36.16 217 ALA A O 1
ATOM 1724 N N . HIS A 1 252 ? 31.913 -23.152 53.583 1.00 37.03 218 HIS A N 1
ATOM 1725 C CA . HIS A 1 252 ? 32.924 -22.370 54.313 1.00 35.55 218 HIS A CA 1
ATOM 1726 C C . HIS A 1 252 ? 33.270 -23.014 55.667 1.00 36.11 218 HIS A C 1
ATOM 1727 O O . HIS A 1 252 ? 34.389 -22.946 56.121 1.00 44.50 218 HIS A O 1
ATOM 1734 N N . LEU A 1 253 ? 32.285 -23.598 56.327 1.00 34.79 219 LEU A N 1
ATOM 1735 C CA . LEU A 1 253 ? 32.461 -24.180 57.638 1.00 35.29 219 LEU A CA 1
ATOM 1736 C C . LEU A 1 253 ? 33.322 -25.444 57.586 1.00 38.42 219 LEU A C 1
ATOM 1737 O O . LEU A 1 253 ? 34.084 -25.698 58.490 1.00 42.71 219 LEU A O 1
ATOM 1742 N N . ALA A 1 254 ? 33.179 -26.226 56.517 1.00 38.37 220 ALA A N 1
ATOM 1743 C CA . ALA A 1 254 ? 34.013 -27.380 56.236 1.00 36.90 220 ALA A CA 1
ATOM 1744 C C . ALA A 1 254 ? 35.291 -27.039 55.512 1.00 38.20 220 ALA A C 1
ATOM 1745 O O . ALA A 1 254 ? 36.070 -27.940 55.147 1.00 38.81 220 ALA A O 1
ATOM 1747 N N . LYS A 1 255 ? 35.501 -25.758 55.236 1.00 41.53 221 LYS A N 1
ATOM 1748 C CA . LYS A 1 255 ? 36.743 -25.286 54.584 1.00 44.47 221 LYS A CA 1
ATOM 1749 C C . LYS A 1 255 ? 36.878 -2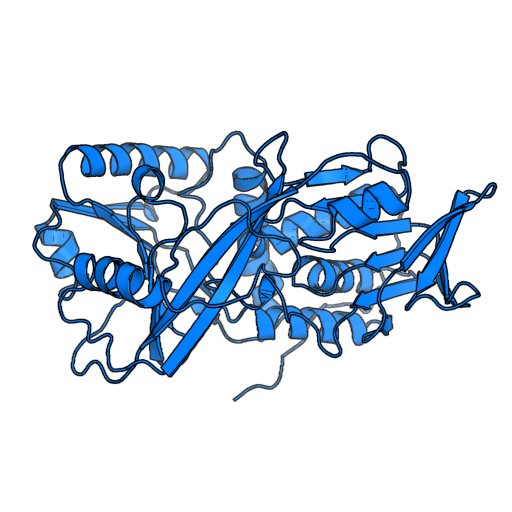5.898 53.206 1.00 42.52 221 LYS A C 1
ATOM 1750 O O . LYS A 1 255 ? 37.980 -26.115 52.718 1.00 44.07 221 LYS A O 1
ATOM 1756 N N . ALA A 1 256 ? 35.742 -26.146 52.566 1.00 39.48 222 ALA A N 1
ATOM 1757 C CA . ALA A 1 256 ? 35.691 -26.972 51.365 1.00 38.21 222 ALA A CA 1
ATOM 1758 C C . ALA A 1 256 ? 35.586 -26.178 50.036 1.00 37.05 222 ALA A C 1
ATOM 1759 O O . ALA A 1 256 ? 36.111 -26.619 49.008 1.00 36.30 222 ALA A O 1
ATOM 1761 N N . ASP A 1 257 ? 34.880 -25.044 50.051 1.00 33.69 223 ASP A N 1
ATOM 1762 C CA . ASP A 1 257 ? 34.632 -24.243 48.835 1.00 35.87 223 ASP A CA 1
ATOM 1763 C C . ASP A 1 257 ? 34.373 -22.850 49.332 1.00 35.13 223 ASP A C 1
ATOM 1764 O O . ASP A 1 257 ? 34.047 -22.690 50.499 1.00 34.36 223 ASP A O 1
ATOM 1769 N N . ASP A 1 258 ? 34.510 -21.830 48.493 1.00 37.04 224 ASP A N 1
ATOM 1770 C CA . ASP A 1 258 ? 34.241 -20.468 48.993 1.00 42.77 224 ASP A CA 1
ATOM 1771 C C . ASP A 1 258 ? 33.231 -19.660 48.154 1.00 41.55 224 ASP A C 1
ATOM 1772 O O . ASP A 1 258 ? 33.233 -18.426 48.177 1.00 40.44 224 ASP A O 1
ATOM 1777 N N . PHE A 1 259 ? 32.356 -20.373 47.436 1.00 38.02 225 PHE A N 1
ATOM 1778 C CA . PHE A 1 259 ? 31.241 -19.744 46.749 1.00 35.07 225 PHE A CA 1
ATOM 1779 C C . PHE A 1 259 ? 30.289 -19.106 47.769 1.00 35.82 225 PHE A C 1
ATOM 1780 O O . PHE A 1 259 ? 30.233 -19.520 48.945 1.00 30.23 225 PHE A O 1
ATOM 1788 N N . GLU A 1 260 ? 29.603 -18.060 47.303 1.00 35.87 226 GLU A N 1
ATOM 1789 C CA . GLU A 1 260 ? 28.706 -17.269 48.123 1.00 41.01 226 GLU A CA 1
ATOM 1790 C C . GLU A 1 260 ? 27.375 -17.130 47.400 1.00 38.76 226 GLU A C 1
ATOM 1791 O O . GLU A 1 260 ? 27.344 -17.036 46.176 1.00 37.32 226 GLU A O 1
ATOM 1797 N N . GLN A 1 261 ? 26.292 -17.109 48.163 1.00 31.89 227 GLN A N 1
ATOM 1798 C CA . GLN A 1 261 ? 25.008 -16.866 47.610 1.00 31.41 227 GLN A CA 1
ATOM 1799 C C . GLN A 1 261 ? 24.507 -15.469 48.014 1.00 33.16 227 GLN A C 1
ATOM 1800 O O . GLN A 1 261 ? 24.825 -14.952 49.070 1.00 32.65 227 GLN A O 1
ATOM 1806 N N . THR A 1 262 ? 23.671 -14.903 47.172 1.00 31.40 228 THR A N 1
ATOM 1807 C CA . THR A 1 262 ? 22.876 -13.770 47.521 1.00 31.32 228 THR A CA 1
ATOM 1808 C C . THR A 1 262 ? 21.400 -14.246 47.547 1.00 34.18 228 THR A C 1
ATOM 1809 O O . THR A 1 262 ? 21.146 -15.452 47.436 1.00 31.10 228 THR A O 1
ATOM 1813 N N . THR A 1 263 ? 20.452 -13.298 47.650 1.00 31.35 229 THR A N 1
ATOM 1814 C CA . THR A 1 263 ? 19.062 -13.598 47.822 1.00 29.98 229 THR A CA 1
ATOM 1815 C C . THR A 1 263 ? 18.174 -12.764 46.970 1.00 30.62 229 THR A C 1
ATOM 1816 O O . THR A 1 263 ? 18.538 -11.666 46.579 1.00 29.61 229 THR A O 1
ATOM 1820 N N . ARG A 1 264 ? 16.977 -13.284 46.707 1.00 33.33 230 ARG A N 1
ATOM 1821 C CA . ARG A 1 264 ? 15.866 -12.502 46.107 1.00 31.48 230 ARG A CA 1
ATOM 1822 C C . ARG A 1 264 ? 14.595 -12.913 46.788 1.00 27.70 230 ARG A C 1
ATOM 1823 O O . ARG A 1 264 ? 14.096 -13.998 46.590 1.00 27.94 230 ARG A O 1
ATOM 1831 N N . ARG A 1 265 ? 14.045 -12.043 47.597 1.00 31.31 231 ARG A N 1
ATOM 1832 C CA . ARG A 1 265 ? 12.902 -12.415 48.400 1.00 32.39 231 ARG A CA 1
ATOM 1833 C C . ARG A 1 265 ? 11.641 -12.033 47.657 1.00 33.82 231 ARG A C 1
ATOM 1834 O O . ARG A 1 265 ? 11.585 -10.958 47.075 1.00 29.81 231 ARG A O 1
ATOM 1842 N N . GLY A 1 266 ? 10.660 -12.958 47.666 1.00 30.62 232 GLY A N 1
ATOM 1843 C CA . GLY A 1 266 ? 9.418 -12.775 47.003 1.00 30.15 232 GLY A CA 1
ATOM 1844 C C . GLY A 1 266 ? 8.275 -13.039 47.941 1.00 29.75 232 GLY A C 1
ATOM 1845 O O . GLY A 1 266 ? 8.222 -14.092 48.592 1.00 31.33 232 GLY A O 1
ATOM 1846 N N . GLN A 1 267 ? 7.357 -12.072 48.000 1.00 29.30 233 GLN A N 1
ATOM 1847 C CA . GLN A 1 267 ? 6.128 -12.221 48.755 1.00 28.40 233 GLN A CA 1
ATOM 1848 C C . GLN A 1 267 ? 4.913 -12.432 47.854 1.00 25.94 233 GLN A C 1
ATOM 1849 O O . GLN A 1 267 ? 4.843 -11.867 46.783 1.00 29.77 233 GLN A O 1
ATOM 1855 N N . TYR A 1 268 ? 3.984 -13.259 48.328 1.00 26.13 234 TYR A N 1
ATOM 1856 C CA . TYR A 1 268 ? 2.799 -13.680 47.626 1.00 28.29 234 TYR A CA 1
ATOM 1857 C C . TYR A 1 268 ? 1.565 -13.329 48.435 1.00 27.85 234 TYR A C 1
ATOM 1858 O O . TYR A 1 268 ? 1.639 -13.125 49.637 1.00 29.01 234 TYR A O 1
ATOM 1867 N N . VAL A 1 269 ? 0.422 -13.307 47.786 1.00 28.80 235 VAL A N 1
ATOM 1868 C CA . VAL A 1 269 ? -0.838 -13.379 48.520 1.00 32.42 235 VAL A CA 1
ATOM 1869 C C . VAL A 1 269 ? -1.725 -14.484 47.891 1.00 30.05 235 VAL A C 1
ATOM 1870 O O . VAL A 1 269 ? -1.633 -14.761 46.712 1.00 28.34 235 VAL A O 1
ATOM 1874 N N . VAL A 1 270 ? -2.547 -15.127 48.714 1.00 30.68 236 VAL A N 1
ATOM 1875 C CA . VAL A 1 270 ? -3.535 -16.089 48.267 1.00 28.94 236 VAL A CA 1
ATOM 1876 C C . VAL A 1 270 ? -4.918 -15.459 48.443 1.00 30.14 236 VAL A C 1
ATOM 1877 O O . VAL A 1 270 ? -5.247 -14.984 49.535 1.00 31.92 236 VAL A O 1
ATOM 1881 N N . VAL A 1 271 ? -5.733 -15.434 47.383 1.00 30.15 237 VAL A N 1
ATOM 1882 C CA . VAL A 1 271 ? -7.026 -14.836 47.470 1.00 28.54 237 VAL A CA 1
ATOM 1883 C C . VAL A 1 271 ? -8.118 -15.837 47.157 1.00 30.52 237 VAL A C 1
ATOM 1884 O O . VAL A 1 271 ? -7.887 -16.864 46.548 1.00 29.64 237 VAL A O 1
ATOM 1888 N N . THR A 1 272 ? -9.319 -15.536 47.614 1.00 31.00 238 THR A N 1
ATOM 1889 C CA . THR A 1 272 ? -10.432 -16.452 47.473 1.00 31.97 238 THR A CA 1
ATOM 1890 C C . THR A 1 272 ? -11.722 -15.710 47.148 1.00 30.20 238 THR A C 1
ATOM 1891 O O . THR A 1 272 ? -11.711 -14.473 47.040 1.00 30.93 238 THR A O 1
ATOM 1895 N N . ASN A 1 273 ? -12.812 -16.462 46.998 1.00 30.38 239 ASN A N 1
ATOM 1896 C CA . ASN A 1 273 ? -14.160 -15.903 46.753 1.00 33.31 239 ASN A CA 1
ATOM 1897 C C . ASN A 1 273 ? -14.159 -14.877 45.657 1.00 37.60 239 ASN A C 1
ATOM 1898 O O . ASN A 1 273 ? -14.469 -13.681 45.900 1.00 35.95 239 ASN A O 1
ATOM 1903 N N . GLN A 1 274 ? -13.802 -15.330 44.450 1.00 35.62 240 GLN A N 1
ATOM 1904 C CA . GLN A 1 274 ? -13.714 -14.420 43.321 1.00 32.64 240 GLN A CA 1
ATOM 1905 C C . GLN A 1 274 ? -14.875 -14.624 42.406 1.00 36.98 240 GLN A C 1
ATOM 1906 O O . GLN A 1 274 ? -14.799 -14.281 41.232 1.00 43.44 240 GLN A O 1
ATOM 1912 N N . GLY A 1 275 ? -15.972 -15.174 42.917 1.00 37.21 241 GLY A N 1
ATOM 1913 C CA . GLY A 1 275 ? -17.210 -15.206 42.128 1.00 37.67 241 GLY A CA 1
ATOM 1914 C C . GLY A 1 275 ? -17.161 -16.117 40.921 1.00 40.98 241 GLY A C 1
ATOM 1915 O O . GLY A 1 275 ? -16.992 -17.312 41.056 1.00 39.74 241 GLY A O 1
ATOM 1916 N N . GLU A 1 276 ? -17.292 -15.527 39.737 1.00 47.90 242 GLU A N 1
ATOM 1917 C CA . GLU A 1 276 ? -17.366 -16.259 38.471 1.00 49.57 242 GLU A CA 1
ATOM 1918 C C . GLU A 1 276 ? -16.003 -16.471 37.836 1.00 46.64 242 GLU A C 1
ATOM 1919 O O . GLU A 1 276 ? -15.833 -17.352 37.008 1.00 50.53 242 GLU A O 1
ATOM 1925 N N . LEU A 1 277 ? -15.040 -15.660 38.217 1.00 42.24 243 LEU A N 1
ATOM 1926 C CA . LEU A 1 277 ? -13.654 -15.917 37.887 1.00 42.38 243 LEU A CA 1
ATOM 1927 C C . LEU A 1 277 ? -13.275 -17.399 37.792 1.00 39.84 243 LEU A C 1
ATOM 1928 O O . LEU A 1 277 ? -13.469 -18.162 38.731 1.00 37.58 243 LEU A O 1
ATOM 1933 N N . HIS A 1 278 ? -12.698 -17.770 36.648 1.00 39.42 244 HIS A N 1
ATOM 1934 C CA A HIS A 1 278 ? -12.072 -19.073 36.461 0.70 40.47 244 HIS A CA 1
ATOM 1935 C CA B HIS A 1 278 ? -12.067 -19.080 36.465 0.30 39.54 244 HIS A CA 1
ATOM 1936 C C . HIS A 1 278 ? -10.796 -18.893 35.625 1.00 38.89 244 HIS A C 1
ATOM 1937 O O . HIS A 1 278 ? -10.674 -17.948 34.842 1.00 38.10 244 HIS A O 1
ATOM 1950 N N . LEU A 1 279 ? -9.837 -19.777 35.805 1.00 37.54 245 LEU A N 1
ATOM 1951 C CA . LEU A 1 279 ? -8.641 -19.759 34.982 1.00 38.64 245 LEU A CA 1
ATOM 1952 C C . LEU A 1 279 ? -8.358 -21.179 34.694 1.00 35.99 245 LEU A C 1
ATOM 1953 O O . LEU A 1 279 ? -8.354 -21.969 35.600 1.00 33.07 245 LEU A O 1
ATOM 1958 N N . ASN A 1 280 ? -8.109 -21.497 33.436 1.00 41.31 246 ASN A N 1
ATOM 1959 C CA . ASN A 1 280 ? -7.644 -22.825 33.095 1.00 43.57 246 ASN A CA 1
ATOM 1960 C C . ASN A 1 280 ? -6.176 -22.820 32.678 1.00 39.17 246 ASN A C 1
ATOM 1961 O O . ASN A 1 280 ? -5.739 -23.755 31.984 1.00 41.76 246 ASN A O 1
ATOM 1966 N N . SER A 1 281 ? -5.429 -21.803 33.138 1.00 34.05 247 SER A N 1
ATOM 1967 C CA . SER A 1 281 ? -3.977 -21.704 32.926 1.00 34.20 247 SER A CA 1
ATOM 1968 C C . SER A 1 281 ? -3.324 -21.070 34.105 1.00 32.47 247 SER A C 1
ATOM 1969 O O . SER A 1 281 ? -3.954 -20.350 34.797 1.00 33.10 247 SER A O 1
ATOM 1972 N N . MET A 1 282 ? -2.016 -21.237 34.234 1.00 33.56 248 MET A N 1
ATOM 1973 C CA . MET A 1 282 ? -1.176 -20.389 35.068 1.00 29.73 248 MET A CA 1
ATOM 1974 C C . MET A 1 282 ? -0.722 -19.244 34.216 1.00 30.75 248 MET A C 1
ATOM 1975 O O . MET A 1 282 ? -0.044 -19.426 33.225 1.00 33.28 248 MET A O 1
ATOM 1980 N N . VAL A 1 283 ? -1.091 -18.039 34.610 1.00 32.50 249 VAL A N 1
ATOM 1981 C CA . VAL A 1 283 ? -0.792 -16.860 33.817 1.00 33.48 249 VAL A CA 1
ATOM 1982 C C . VAL A 1 283 ? 0.480 -16.216 34.317 1.00 29.44 249 VAL A C 1
ATOM 1983 O O . VAL A 1 283 ? 0.612 -15.991 35.489 1.00 28.11 249 VAL A O 1
ATOM 1987 N N . PHE A 1 284 ? 1.399 -15.917 33.417 1.00 32.50 250 PHE A N 1
ATOM 1988 C CA . PHE A 1 284 ? 2.712 -15.342 33.744 1.00 32.34 250 PHE A CA 1
ATOM 1989 C C . PHE A 1 284 ? 2.930 -14.061 32.991 1.00 32.97 250 PHE A C 1
ATOM 1990 O O . PHE A 1 284 ? 2.668 -13.985 31.784 1.00 34.12 250 PHE A O 1
ATOM 1998 N N . MET A 1 285 ? 3.545 -13.090 33.661 1.00 35.60 251 MET A N 1
ATOM 1999 C CA . MET A 1 285 ? 4.157 -11.975 32.946 1.00 32.39 251 MET A CA 1
ATOM 2000 C C . MET A 1 285 ? 5.346 -12.496 32.198 1.00 30.08 251 MET A C 1
ATOM 2001 O O . MET A 1 285 ? 5.894 -13.534 32.565 1.00 27.98 251 MET A O 1
ATOM 2006 N N . VAL A 1 286 ? 5.785 -11.734 31.189 1.00 30.69 252 VAL A N 1
ATOM 2007 C CA . VAL A 1 286 ? 6.991 -12.047 30.467 1.00 33.61 252 VAL A CA 1
ATOM 2008 C C . VAL A 1 286 ? 8.216 -11.980 31.423 1.00 36.88 252 VAL A C 1
ATOM 2009 O O . VAL A 1 286 ? 8.415 -11.001 32.155 1.00 36.44 252 VAL A O 1
ATOM 2013 N N . PRO A 1 287 ? 8.981 -13.079 31.496 1.00 39.44 253 PRO A N 1
ATOM 2014 C CA . PRO A 1 287 ? 9.912 -13.182 32.602 1.00 42.41 253 PRO A CA 1
ATOM 2015 C C . PRO A 1 287 ? 11.126 -12.363 32.398 1.00 39.49 253 PRO A C 1
ATOM 2016 O O . PRO A 1 287 ? 11.669 -11.781 33.322 1.00 46.01 253 PRO A O 1
ATOM 2020 N N . THR A 1 288 ? 11.564 -12.400 31.172 1.00 42.64 254 THR A N 1
ATOM 2021 C CA . THR A 1 288 ? 12.536 -11.478 30.588 1.00 42.65 254 THR A CA 1
ATOM 2022 C C . THR A 1 288 ? 12.450 -9.992 30.973 1.00 41.80 254 THR A C 1
ATOM 2023 O O . THR A 1 288 ? 13.477 -9.276 31.03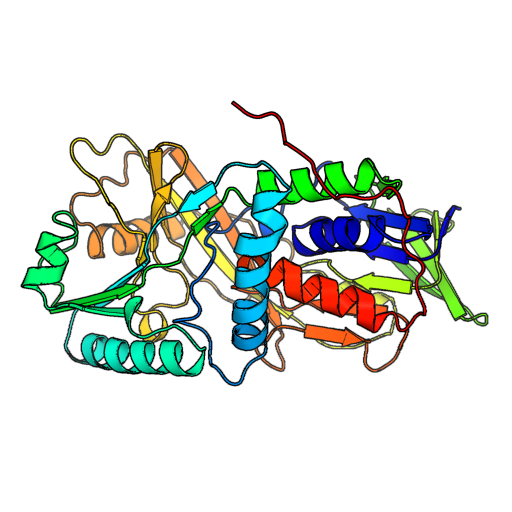7 1.00 40.72 254 THR A O 1
ATOM 2027 N N . ILE A 1 289 ? 11.228 -9.523 31.193 1.00 41.06 255 ILE A N 1
ATOM 2028 C CA . ILE A 1 289 ? 10.981 -8.124 31.526 1.00 42.71 255 ILE A CA 1
ATOM 2029 C C . ILE A 1 289 ? 10.621 -7.968 33.017 1.00 46.41 255 ILE A C 1
ATOM 2030 O O . ILE A 1 289 ? 11.036 -6.974 33.638 1.00 39.47 255 ILE A O 1
ATOM 2035 N N . HIS A 1 290 ? 9.890 -8.951 33.579 1.00 42.85 256 HIS A N 1
ATOM 2036 C CA . HIS A 1 290 ? 9.237 -8.786 34.892 1.00 40.64 256 HIS A CA 1
ATOM 2037 C C . HIS A 1 290 ? 9.768 -9.696 36.015 1.00 38.22 256 HIS A C 1
ATOM 2038 O O . HIS A 1 290 ? 9.273 -9.676 37.174 1.00 37.88 256 HIS A O 1
ATOM 2045 N N . GLY A 1 291 ? 10.795 -10.471 35.688 1.00 40.80 257 GLY A N 1
ATOM 2046 C CA . GLY A 1 291 ? 11.344 -11.475 36.608 1.00 38.54 257 GLY A CA 1
ATOM 2047 C C . GLY A 1 291 ? 10.681 -12.805 36.357 1.00 39.23 257 GLY A C 1
ATOM 2048 O O . GLY A 1 291 ? 9.642 -12.903 35.674 1.00 39.11 257 GLY A O 1
ATOM 2049 N N . LYS A 1 292 ? 11.313 -13.827 36.883 1.00 39.09 258 LYS A N 1
ATOM 2050 C CA . LYS A 1 292 ? 10.813 -15.192 36.829 1.00 40.99 258 LYS A CA 1
ATOM 2051 C C . LYS A 1 292 ? 9.575 -15.416 37.694 1.00 38.42 258 LYS A C 1
ATOM 2052 O O . LYS A 1 292 ? 9.438 -14.930 38.848 1.00 34.31 258 LYS A O 1
ATOM 2058 N N . GLY A 1 293 ? 8.671 -16.188 37.124 1.00 35.59 259 GLY A N 1
ATOM 2059 C CA . GLY A 1 293 ? 7.563 -16.780 37.880 1.00 35.95 259 GLY A CA 1
ATOM 2060 C C . GLY A 1 293 ? 6.556 -15.813 38.496 1.00 38.48 259 GLY A C 1
ATOM 2061 O O . GLY A 1 293 ? 5.958 -16.149 39.521 1.00 39.45 259 GLY A O 1
ATOM 2062 N N . VAL A 1 294 ? 6.356 -14.635 37.872 1.00 37.36 260 VAL A N 1
ATOM 2063 C CA . VAL A 1 294 ? 5.330 -13.671 38.301 1.00 34.76 260 VAL A CA 1
ATOM 2064 C C . VAL A 1 294 ? 3.947 -14.117 37.807 1.00 36.36 260 VAL A C 1
ATOM 2065 O O . VAL A 1 294 ? 3.624 -13.999 36.608 1.00 33.96 260 VAL A O 1
ATOM 2069 N N . ILE A 1 295 ? 3.124 -14.630 38.702 1.00 32.38 261 ILE A N 1
ATOM 2070 C CA . ILE A 1 295 ? 1.903 -15.214 38.271 1.00 33.97 261 ILE A CA 1
ATOM 2071 C C . ILE A 1 295 ? 0.629 -14.889 38.995 1.00 33.37 261 ILE A C 1
ATOM 2072 O O . ILE A 1 295 ? 0.616 -14.378 40.120 1.00 35.45 261 ILE A O 1
ATOM 2077 N N . VAL A 1 296 ? -0.442 -15.242 38.307 1.00 31.62 262 VAL A N 1
ATOM 2078 C CA . VAL A 1 296 ? -1.743 -15.533 38.900 1.00 33.80 262 VAL A CA 1
ATOM 2079 C C . VAL A 1 296 ? -2.053 -16.952 38.506 1.00 31.79 262 VAL A C 1
ATOM 2080 O O . VAL A 1 296 ? -2.105 -17.268 37.332 1.00 30.80 262 VAL A O 1
ATOM 2084 N N . SER A 1 297 ? -2.192 -17.813 39.498 1.00 33.28 263 SER A N 1
ATOM 2085 C CA . SER A 1 297 ? -2.484 -19.200 39.232 1.00 34.94 263 SER A CA 1
ATOM 2086 C C . SER A 1 297 ? -3.581 -19.722 40.123 1.00 31.30 263 SER A C 1
ATOM 2087 O O . SER A 1 297 ? -3.616 -19.375 41.297 1.00 31.91 263 SER A O 1
ATOM 2090 N N . PRO A 1 298 ? -4.479 -20.546 39.561 1.00 31.36 264 PRO A N 1
ATOM 2091 C CA . PRO A 1 298 ? -5.479 -21.303 40.328 1.00 34.15 264 PRO A CA 1
ATOM 2092 C C . PRO A 1 298 ? -4.797 -22.397 41.116 1.00 36.36 264 PRO A C 1
ATOM 2093 O O . PRO A 1 298 ? -3.950 -23.046 40.610 1.00 42.34 264 PRO A O 1
ATOM 2097 N N . MET A 1 299 ? -5.105 -22.560 42.377 1.00 38.53 265 MET A N 1
ATOM 2098 C CA . MET A 1 299 ? -4.301 -23.437 43.190 1.00 36.73 265 MET A CA 1
ATOM 2099 C C . MET A 1 299 ? -5.025 -24.757 43.354 1.00 40.34 265 MET A C 1
ATOM 2100 O O . MET A 1 299 ? -6.228 -24.858 43.098 1.00 41.85 265 MET A O 1
ATOM 2105 N N . LEU A 1 300 ? -4.298 -25.759 43.838 1.00 40.92 266 LEU A N 1
ATOM 2106 C CA . LEU A 1 300 ? -4.891 -27.055 44.084 1.00 40.93 266 LEU A CA 1
ATOM 2107 C C . LEU A 1 300 ? -6.145 -26.939 44.989 1.00 46.93 266 LEU A C 1
ATOM 2108 O O . LEU A 1 300 ? -7.128 -27.660 44.776 1.00 47.45 266 LEU A O 1
ATOM 2113 N N . ASP A 1 301 ? -6.107 -26.033 45.975 1.00 44.05 267 ASP A N 1
ATOM 2114 C CA . ASP A 1 301 ? -7.228 -25.873 46.934 1.00 45.76 267 ASP A CA 1
ATOM 2115 C C . ASP A 1 301 ? -8.354 -25.016 46.404 1.00 44.61 267 ASP A C 1
ATOM 2116 O O . ASP A 1 301 ? -9.256 -24.707 47.150 1.00 52.27 267 ASP A O 1
ATOM 2121 N N . GLY A 1 302 ? -8.279 -24.581 45.148 1.00 44.92 268 GLY A N 1
ATOM 2122 C CA . GLY A 1 302 ? -9.329 -23.779 44.544 1.00 43.17 268 GLY A CA 1
ATOM 2123 C C . GLY A 1 302 ? -9.201 -22.263 44.660 1.00 43.53 268 GLY A C 1
ATOM 2124 O O . GLY A 1 302 ? -9.920 -21.545 43.949 1.00 48.52 268 GLY A O 1
ATOM 2125 N N . ASN A 1 303 ? -8.297 -21.790 45.529 1.00 36.00 269 ASN A N 1
ATOM 2126 C CA . ASN A 1 303 ? -7.954 -20.365 45.643 1.00 35.10 269 ASN A CA 1
ATOM 2127 C C . ASN A 1 303 ? -6.957 -19.917 44.530 1.00 36.78 269 ASN A C 1
ATOM 2128 O O . ASN A 1 303 ? -6.588 -20.741 43.664 1.00 33.78 269 ASN A O 1
ATOM 2133 N N . PHE A 1 304 ? -6.569 -18.627 44.527 1.00 31.49 270 PHE A N 1
ATOM 2134 C CA . PHE A 1 304 ? -5.711 -18.067 43.489 1.00 30.76 270 PHE A CA 1
ATOM 2135 C C . PHE A 1 304 ? -4.482 -17.516 44.131 1.00 31.88 270 PHE A C 1
ATOM 2136 O O . PHE A 1 304 ? -4.578 -16.803 45.103 1.00 33.78 270 PHE A O 1
ATOM 2144 N N . LEU A 1 305 ? -3.320 -17.929 43.624 1.00 28.20 271 LEU A N 1
ATOM 2145 C CA . LEU A 1 305 ? -2.029 -17.418 44.058 1.00 28.66 271 LEU A CA 1
ATOM 2146 C C . LEU A 1 305 ? -1.593 -16.217 43.189 1.00 32.00 271 LEU A C 1
ATOM 2147 O O . LEU A 1 305 ? -1.640 -16.271 41.950 1.00 28.73 271 LEU A O 1
ATOM 2152 N N . VAL A 1 306 ? -1.103 -15.172 43.844 1.00 30.93 272 VAL A N 1
ATOM 2153 C CA . VAL A 1 306 ? -0.706 -13.948 43.162 1.00 29.47 272 VAL A CA 1
ATOM 2154 C C . VAL A 1 306 ? 0.631 -13.532 43.668 1.00 28.94 272 VAL A C 1
ATOM 2155 O O . VAL A 1 306 ? 0.822 -13.486 44.876 1.00 25.20 272 VAL A O 1
ATOM 2159 N N . GLY A 1 307 ? 1.549 -13.230 42.749 1.00 29.38 273 GLY A N 1
ATOM 2160 C CA . GLY A 1 307 ? 2.902 -12.882 43.124 1.00 29.71 273 GLY A CA 1
ATOM 2161 C C . GLY A 1 307 ? 3.954 -13.641 42.331 1.00 32.31 273 GLY A C 1
ATOM 2162 O O . GLY A 1 307 ? 3.614 -14.448 41.475 1.00 31.45 273 GLY A O 1
ATOM 2163 N N . PRO A 1 308 ? 5.234 -13.421 42.653 1.00 34.00 274 PRO A N 1
ATOM 2164 C CA . PRO A 1 308 ? 5.621 -12.683 43.836 1.00 31.12 274 PRO A CA 1
ATOM 2165 C C . PRO A 1 308 ? 6.207 -11.341 43.528 1.00 30.54 274 PRO A C 1
ATOM 2166 O O . PRO A 1 308 ? 6.482 -11.063 42.410 1.00 29.94 274 PRO A O 1
ATOM 2170 N N . THR A 1 309 ? 6.418 -10.538 44.568 1.00 32.85 275 THR A N 1
ATOM 2171 C CA . THR A 1 309 ? 7.258 -9.368 44.502 1.00 30.56 275 THR A CA 1
ATOM 2172 C C . THR A 1 309 ? 8.690 -9.813 44.374 1.00 33.35 275 THR A C 1
ATOM 2173 O O . THR A 1 309 ? 8.984 -11.007 44.393 1.00 31.91 275 THR A O 1
ATOM 2177 N N . ALA A 1 310 ? 9.597 -8.856 44.264 1.00 33.24 276 ALA A N 1
ATOM 2178 C CA . ALA A 1 310 ? 11.026 -9.183 44.172 1.00 34.72 276 ALA A CA 1
ATOM 2179 C C . ALA A 1 310 ? 11.837 -8.154 44.977 1.00 34.90 276 ALA A C 1
ATOM 2180 O O . ALA A 1 310 ? 11.674 -6.988 44.712 1.00 36.06 276 ALA A O 1
ATOM 2182 N N . LEU A 1 311 ? 12.714 -8.577 45.902 1.00 34.35 277 LEU A N 1
ATOM 2183 C CA . LEU A 1 311 ? 13.637 -7.681 46.633 1.00 30.84 277 LEU A CA 1
ATOM 2184 C C . LEU A 1 311 ? 14.976 -8.396 46.772 1.00 33.51 277 LEU A C 1
ATOM 2185 O O . LEU A 1 311 ? 15.015 -9.439 47.405 1.00 35.45 277 LEU A O 1
ATOM 2190 N N . ASP A 1 312 ? 16.065 -7.804 46.267 1.00 32.76 278 ASP A N 1
ATOM 2191 C CA . ASP A 1 312 ? 17.396 -8.430 46.318 1.00 35.17 278 ASP A CA 1
ATOM 2192 C C . ASP A 1 312 ? 18.135 -8.120 47.588 1.00 33.95 278 ASP A C 1
ATOM 2193 O O . ASP A 1 312 ? 18.036 -7.037 48.148 1.00 37.23 278 ASP A O 1
ATOM 2198 N N . GLY A 1 313 ? 18.908 -9.089 48.035 1.00 36.27 279 GLY A N 1
ATOM 2199 C CA . GLY A 1 313 ? 19.924 -8.849 49.056 1.00 37.43 279 GLY A CA 1
ATOM 2200 C C . GLY A 1 313 ? 19.495 -8.868 50.493 1.00 35.75 279 GLY A C 1
ATOM 2201 O O . GLY A 1 313 ? 20.212 -8.344 51.351 1.00 36.74 279 GLY A O 1
ATOM 2202 N N . VAL A 1 314 ? 18.343 -9.448 50.782 1.00 31.98 280 VAL A N 1
ATOM 2203 C CA . VAL A 1 314 ? 17.965 -9.590 52.182 1.00 31.76 280 VAL A CA 1
ATOM 2204 C C . VAL A 1 314 ? 18.889 -10.574 52.883 1.00 31.90 280 VAL A C 1
ATOM 2205 O O . VAL A 1 314 ? 19.506 -11.421 52.253 1.00 31.13 280 VAL A O 1
ATOM 2209 N N . ASP A 1 315 ? 19.006 -10.423 54.197 1.00 35.62 281 ASP A N 1
ATOM 2210 C CA . ASP A 1 315 ? 19.800 -11.328 55.023 1.00 34.93 281 ASP A CA 1
ATOM 2211 C C . ASP A 1 315 ? 19.214 -12.736 54.909 1.00 34.64 281 ASP A C 1
ATOM 2212 O O . ASP A 1 315 ? 18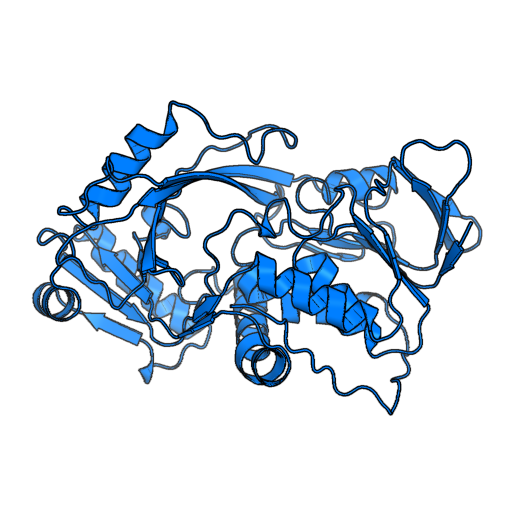.034 -12.929 54.654 1.00 32.49 281 ASP A O 1
ATOM 2217 N N . LYS A 1 316 ? 20.067 -13.706 55.134 1.00 34.77 282 LYS A N 1
ATOM 2218 C CA . LYS A 1 316 ? 19.718 -15.092 55.044 1.00 34.32 282 LYS A CA 1
ATOM 2219 C C . LYS A 1 316 ? 18.612 -15.426 56.033 1.00 33.27 282 LYS A C 1
ATOM 2220 O O . LYS A 1 316 ? 17.696 -16.171 55.726 1.00 34.07 282 LYS A O 1
ATOM 2226 N N . GLU A 1 317 ? 18.685 -14.817 57.200 1.00 33.59 283 GLU A N 1
ATOM 2227 C CA . GLU A 1 317 ? 17.790 -15.117 58.289 1.00 33.96 283 GLU A CA 1
ATOM 2228 C C . GLU A 1 317 ? 16.451 -14.434 58.003 1.00 32.85 283 GLU A C 1
ATOM 2229 O O . GLU A 1 317 ? 15.452 -14.751 58.653 1.00 32.26 283 GLU A O 1
ATOM 2235 N N . ALA A 1 318 ? 16.419 -13.505 57.024 1.00 30.26 284 ALA A N 1
ATOM 2236 C CA . ALA A 1 318 ? 15.197 -12.758 56.700 1.00 29.65 284 ALA A CA 1
ATOM 2237 C C . ALA A 1 318 ? 14.550 -13.261 55.450 1.00 29.46 284 ALA A C 1
ATOM 2238 O O . ALA A 1 318 ? 13.620 -12.637 54.976 1.00 26.75 284 ALA A O 1
ATOM 2240 N N . THR A 1 319 ? 14.990 -14.410 54.947 1.00 27.56 285 THR A N 1
ATOM 2241 C CA . THR A 1 319 ? 14.526 -14.833 53.634 1.00 28.03 285 THR A CA 1
ATOM 2242 C C . THR A 1 319 ? 13.050 -15.147 53.502 1.00 27.51 285 THR A C 1
ATOM 2243 O O . THR A 1 319 ? 12.517 -15.175 52.371 1.00 26.22 285 THR A O 1
ATOM 2247 N N . ARG A 1 320 ? 12.363 -15.329 54.624 1.00 28.90 286 ARG A N 1
ATOM 2248 C CA . ARG A 1 320 ? 10.939 -15.604 54.570 1.00 28.47 286 ARG A CA 1
ATOM 2249 C C . ARG A 1 320 ? 10.064 -14.584 55.236 1.00 29.84 286 ARG A C 1
ATOM 2250 O O . ARG A 1 320 ? 8.873 -14.868 55.487 1.00 34.61 286 ARG A O 1
ATOM 2258 N N . TYR A 1 321 ? 10.608 -13.400 55.512 1.00 29.10 287 TYR A N 1
ATOM 2259 C CA . TYR A 1 321 ? 9.856 -12.393 56.206 1.00 27.92 287 TYR A CA 1
ATOM 2260 C C . TYR A 1 321 ? 8.885 -11.721 55.245 1.00 28.03 287 TYR A C 1
ATOM 2261 O O . TYR A 1 321 ? 9.243 -11.336 54.156 1.00 30.39 287 TYR A O 1
ATOM 2270 N N . ILE A 1 322 ? 7.670 -11.534 55.699 1.00 26.28 288 ILE A N 1
ATOM 2271 C CA . ILE A 1 322 ? 6.708 -10.768 54.957 1.00 30.49 288 ILE A CA 1
ATOM 2272 C C . ILE A 1 322 ? 6.762 -9.328 55.483 1.00 32.60 288 ILE A C 1
ATOM 2273 O O . ILE A 1 322 ? 7.214 -9.099 56.604 1.00 33.42 288 ILE A O 1
ATOM 2278 N N . THR A 1 323 ? 6.335 -8.354 54.675 1.00 33.95 289 THR A N 1
ATOM 2279 C CA . THR A 1 323 ? 6.440 -6.923 55.055 1.00 33.13 289 THR A CA 1
ATOM 2280 C C . THR A 1 323 ? 5.136 -6.278 54.722 1.00 34.14 289 THR A C 1
ATOM 2281 O O . THR A 1 323 ? 4.325 -6.869 54.004 1.00 34.59 289 THR A O 1
ATOM 2285 N N . LYS A 1 324 ? 4.945 -5.065 55.213 1.00 39.10 290 LYS A N 1
ATOM 2286 C CA . LYS A 1 324 ? 3.773 -4.298 54.833 1.00 49.20 290 LYS A CA 1
ATOM 2287 C C . LYS A 1 324 ? 3.948 -3.488 53.570 1.00 43.57 290 LYS A C 1
ATOM 2288 O O . LYS A 1 324 ? 2.973 -3.027 53.007 1.00 42.43 290 LYS A O 1
ATOM 2294 N N . ASP A 1 325 ? 5.164 -3.381 53.074 1.00 45.83 291 ASP A N 1
ATOM 2295 C CA . ASP A 1 325 ? 5.366 -2.840 51.715 1.00 52.95 291 ASP A CA 1
ATOM 2296 C C . ASP A 1 325 ? 4.773 -3.690 50.540 1.00 53.09 291 ASP A C 1
ATOM 2297 O O . ASP A 1 325 ? 4.250 -3.135 49.570 1.00 51.34 291 ASP A O 1
ATOM 2302 N N . ALA A 1 326 ? 4.839 -5.019 50.634 1.00 47.96 292 ALA A N 1
ATOM 2303 C CA . ALA A 1 326 ? 4.586 -5.894 49.476 1.00 46.88 292 ALA A CA 1
ATOM 2304 C C . ALA A 1 326 ? 3.145 -5.951 48.963 1.00 44.93 292 ALA A C 1
ATOM 2305 O O . ALA A 1 326 ? 2.941 -5.967 47.751 1.00 42.85 292 ALA A O 1
ATOM 2307 N N . PRO A 1 327 ? 2.150 -6.031 49.862 1.00 44.65 293 PRO A N 1
ATOM 2308 C CA . PRO A 1 327 ? 0.752 -6.052 49.406 1.00 48.85 293 PRO A CA 1
ATOM 2309 C C . PRO A 1 327 ? 0.407 -5.056 48.278 1.00 45.02 293 PRO A C 1
ATOM 2310 O O . PRO A 1 327 ? -0.284 -5.420 47.362 1.00 49.30 293 PRO A O 1
ATOM 2314 N N . CYS A 1 328 ? 0.917 -3.835 48.342 1.00 45.01 294 CYS A N 1
ATOM 2315 C CA . CYS A 1 328 ? 0.648 -2.820 47.332 1.00 44.74 294 CYS A CA 1
ATOM 2316 C C . CYS A 1 328 ? 1.198 -3.194 45.938 1.00 41.61 294 CYS A C 1
ATOM 2317 O O . CYS A 1 328 ? 0.520 -3.010 44.938 1.00 36.48 294 CYS A O 1
ATOM 2320 N N . MET A 1 329 ? 2.429 -3.685 45.881 1.00 41.42 295 MET A N 1
ATOM 2321 C CA . MET A 1 329 ? 3.014 -4.194 44.621 1.00 43.47 295 MET A CA 1
ATOM 2322 C C . MET A 1 329 ? 2.162 -5.371 44.137 1.00 37.25 295 MET A C 1
ATOM 2323 O O . MET A 1 329 ? 1.859 -5.488 42.969 1.00 37.13 295 MET A O 1
ATOM 2328 N N . LEU A 1 330 ? 1.702 -6.192 45.065 1.00 33.21 296 LEU A N 1
ATOM 2329 C CA . LEU A 1 330 ? 0.924 -7.367 44.725 1.00 32.95 296 LEU A CA 1
ATOM 2330 C C . LEU A 1 330 ? -0.430 -7.064 44.099 1.00 33.37 296 LEU A C 1
ATOM 2331 O O . LEU A 1 330 ? -0.847 -7.739 43.137 1.00 34.04 296 LEU A O 1
ATOM 2336 N N . THR A 1 331 ? -1.101 -6.047 44.621 1.00 34.43 297 THR A N 1
ATOM 2337 C CA . THR A 1 331 ? -2.310 -5.493 44.016 1.00 33.39 297 THR A CA 1
ATOM 2338 C C . THR A 1 331 ? -2.039 -5.062 42.592 1.00 34.98 297 THR A C 1
ATOM 2339 O O . THR A 1 331 ? -2.821 -5.388 41.707 1.00 41.73 297 THR A O 1
ATOM 2343 N N . LYS A 1 332 ? -0.935 -4.363 42.336 1.00 36.22 298 LYS A N 1
ATOM 2344 C CA . LYS A 1 332 ? -0.658 -3.925 40.970 1.00 39.56 298 LYS A CA 1
ATOM 2345 C C . LYS A 1 332 ? -0.357 -5.127 40.060 1.00 41.08 298 LYS A C 1
ATOM 2346 O O . LYS A 1 332 ? -0.864 -5.218 38.966 1.00 43.73 298 LYS A O 1
ATOM 2348 N N . ILE A 1 333 ? 0.472 -6.060 40.509 1.00 39.68 299 ILE A N 1
ATOM 2349 C CA . ILE A 1 333 ? 0.751 -7.249 39.738 1.00 36.41 299 ILE A CA 1
ATOM 2350 C C . ILE A 1 333 ? -0.496 -8.110 39.447 1.00 36.78 299 ILE A C 1
ATOM 2351 O O . ILE A 1 333 ? -0.744 -8.541 38.348 1.00 32.33 299 ILE A O 1
ATOM 2356 N N . GLY A 1 334 ? -1.297 -8.397 40.447 1.00 39.64 300 GLY A N 1
ATOM 2357 C CA . GLY A 1 334 ? -2.468 -9.224 40.172 1.00 38.80 300 GLY A CA 1
ATOM 2358 C C . GLY A 1 334 ? -3.452 -8.545 39.240 1.00 37.51 300 GLY A C 1
ATOM 2359 O O . GLY A 1 334 ? -3.961 -9.145 38.305 1.00 38.22 300 GLY A O 1
ATOM 2360 N N . LYS A 1 335 ? -3.746 -7.290 39.492 1.00 38.00 301 LYS A N 1
ATOM 2361 C CA . LYS A 1 335 ? -4.854 -6.677 38.772 1.00 39.88 301 LYS A CA 1
ATOM 2362 C C . LYS A 1 335 ? -4.446 -6.331 37.331 1.00 40.67 301 LYS A C 1
ATOM 2363 O O . LYS A 1 335 ? -5.278 -6.328 36.436 1.00 45.77 301 LYS A O 1
ATOM 2369 N N . HIS A 1 336 ? -3.170 -6.068 37.102 1.00 35.50 302 HIS A N 1
ATOM 2370 C CA . HIS A 1 336 ? -2.687 -5.867 35.750 1.00 36.97 302 HIS A CA 1
ATOM 2371 C C . HIS A 1 336 ? -2.932 -7.093 34.872 1.00 34.80 302 HIS A C 1
ATOM 2372 O O . HIS A 1 336 ? -3.205 -6.942 33.682 1.00 41.73 302 HIS A O 1
ATOM 2379 N N . MET A 1 337 ? -2.886 -8.277 35.467 1.00 30.26 303 MET A N 1
ATOM 2380 C CA . MET A 1 337 ? -3.016 -9.550 34.757 1.00 31.51 303 MET A CA 1
ATOM 2381 C C . MET A 1 337 ? -4.463 -10.056 34.703 1.00 30.84 303 MET A C 1
ATOM 2382 O O . MET A 1 337 ? -4.901 -10.609 33.690 1.00 32.65 303 MET A O 1
ATOM 2387 N N . VAL A 1 338 ? -5.187 -9.877 35.805 1.00 30.28 304 VAL A N 1
ATOM 2388 C CA . VAL A 1 338 ? -6.557 -10.313 35.940 1.00 28.49 304 VAL A CA 1
ATOM 2389 C C . VAL A 1 338 ? -7.285 -9.156 36.613 1.00 30.37 304 VAL A C 1
ATOM 2390 O O . VAL A 1 338 ? -7.350 -9.075 37.831 1.00 32.94 304 VAL A O 1
ATOM 2394 N N . PRO A 1 339 ? -7.802 -8.225 35.816 1.00 31.77 305 PRO A N 1
ATOM 2395 C CA . PRO A 1 339 ? -8.374 -7.011 36.412 1.00 34.87 305 PRO A CA 1
ATOM 2396 C C . PRO A 1 339 ? -9.545 -7.210 37.351 1.00 33.30 305 PRO A C 1
ATOM 2397 O O . PRO A 1 339 ? -9.712 -6.406 38.218 1.00 33.71 305 PRO A O 1
ATOM 2401 N N . SER A 1 340 ? -10.334 -8.270 37.187 1.00 38.00 306 SER A N 1
ATOM 2402 C CA . SER A 1 340 ? -11.528 -8.485 38.019 1.00 36.06 306 SER A CA 1
ATOM 2403 C C . SER A 1 340 ? -11.194 -9.145 39.348 1.00 37.77 306 SER A C 1
ATOM 2404 O O . SER A 1 340 ? -12.084 -9.422 40.145 1.00 39.19 306 SER A O 1
ATOM 2407 N N . LEU A 1 341 ? -9.913 -9.379 39.580 1.00 34.88 307 LEU A N 1
ATOM 2408 C CA . LEU A 1 341 ? -9.410 -9.941 40.830 1.00 36.44 307 LEU A CA 1
ATOM 2409 C C . LEU A 1 341 ? -9.656 -9.015 42.015 1.00 37.97 307 LEU A C 1
ATOM 2410 O O . LEU A 1 341 ? -9.341 -7.830 41.956 1.00 40.65 307 LEU A O 1
ATOM 2415 N N . ASN A 1 342 ? -10.250 -9.541 43.082 1.00 36.78 308 ASN A N 1
ATOM 2416 C CA . ASN A 1 342 ? -10.386 -8.780 44.292 1.00 35.03 308 ASN A CA 1
ATOM 2417 C C . ASN A 1 342 ? -9.403 -9.242 45.342 1.00 34.83 308 ASN A C 1
ATOM 2418 O O . ASN A 1 342 ? -9.568 -10.261 45.976 1.00 31.74 308 ASN A O 1
ATOM 2423 N N . ILE A 1 343 ? -8.426 -8.390 45.558 1.00 35.54 309 ILE A N 1
ATOM 2424 C CA . ILE A 1 343 ? -7.317 -8.668 46.394 1.00 38.41 309 ILE A CA 1
ATOM 2425 C C . ILE A 1 343 ? -7.605 -8.422 47.828 1.00 34.84 309 ILE A C 1
ATOM 2426 O O . ILE A 1 343 ? -6.796 -8.803 48.624 1.00 39.90 309 ILE A O 1
ATOM 2431 N N . ASN A 1 344 ? -8.721 -7.796 48.179 1.00 33.70 310 ASN A N 1
ATOM 2432 C CA . ASN A 1 344 ? -9.114 -7.720 49.583 1.00 36.02 310 ASN A CA 1
ATOM 2433 C C . ASN A 1 344 ? -9.585 -9.054 50.141 1.00 36.34 310 ASN A C 1
ATOM 2434 O O . ASN A 1 344 ? -9.641 -9.235 51.361 1.00 37.33 310 ASN A O 1
ATOM 2439 N N . ASN A 1 345 ? -9.926 -9.984 49.254 1.00 33.43 311 ASN A N 1
ATOM 2440 C CA . ASN A 1 345 ? -10.376 -11.289 49.672 1.00 33.27 311 ASN A CA 1
ATOM 2441 C C . ASN A 1 345 ? -9.158 -12.147 49.876 1.00 30.95 311 ASN A C 1
ATOM 2442 O O . ASN A 1 345 ? -8.935 -13.095 49.185 1.00 31.20 311 ASN A O 1
ATOM 2447 N N . ALA A 1 346 ? -8.344 -11.758 50.823 1.00 30.44 312 ALA A N 1
ATOM 2448 C CA . ALA A 1 346 ? -7.029 -12.336 50.994 1.00 30.40 312 ALA A CA 1
ATOM 2449 C C . ALA A 1 346 ? -7.061 -13.231 52.234 1.00 28.92 312 ALA A C 1
ATOM 2450 O O . ALA A 1 346 ? -7.609 -12.846 53.265 1.00 30.26 312 ALA A O 1
ATOM 2452 N N . LEU A 1 347 ? -6.469 -14.408 52.095 1.00 30.75 313 LEU A N 1
ATOM 2453 C CA . LEU A 1 347 ? -6.399 -15.437 53.125 1.00 32.23 313 LEU A CA 1
ATOM 2454 C C . LEU A 1 347 ? -5.015 -15.480 53.809 1.00 30.82 313 LEU A C 1
ATOM 2455 O O . LEU A 1 347 ? -4.928 -15.606 55.016 1.00 28.63 313 LEU A O 1
ATOM 2460 N N . ILE A 1 348 ? -3.940 -15.450 53.036 1.00 28.18 314 ILE A N 1
ATOM 2461 C CA . ILE A 1 348 ? -2.621 -15.447 53.628 1.00 32.66 314 ILE A CA 1
ATOM 2462 C C . ILE A 1 348 ? -1.604 -14.648 52.833 1.00 29.91 314 ILE A C 1
ATOM 2463 O O . ILE A 1 348 ? -1.736 -14.410 51.634 1.00 28.07 314 ILE A O 1
ATOM 2468 N N . SER A 1 349 ? -0.562 -14.279 53.543 1.00 29.39 315 SER A N 1
ATOM 2469 C CA . SER A 1 349 ? 0.589 -13.686 52.984 1.00 32.08 315 SER A CA 1
ATOM 2470 C C . SER A 1 349 ? 1.732 -14.549 53.455 1.00 32.25 315 SER A C 1
ATOM 2471 O O . SER A 1 349 ? 1.795 -14.962 54.629 1.00 31.69 315 SER A O 1
ATOM 2474 N N . PHE A 1 350 ? 2.643 -14.848 52.543 1.00 34.93 316 PHE A N 1
ATOM 2475 C CA . PHE A 1 350 ? 3.862 -15.577 52.886 1.00 31.66 316 PHE A CA 1
ATOM 2476 C C . PHE A 1 350 ? 4.963 -15.191 51.939 1.00 29.88 316 PHE A C 1
ATOM 2477 O O . PHE A 1 350 ? 4.708 -14.594 50.913 1.00 34.06 316 PHE A O 1
ATOM 2485 N N . ALA A 1 351 ? 6.195 -15.503 52.275 1.00 31.70 317 ALA A N 1
ATOM 2486 C CA . ALA A 1 351 ? 7.304 -15.136 51.406 1.00 32.37 317 ALA A CA 1
ATOM 2487 C C . ALA A 1 351 ? 8.393 -16.155 51.414 1.00 29.54 317 ALA A C 1
ATOM 2488 O O . ALA A 1 351 ? 8.575 -16.904 52.381 1.00 26.90 317 ALA A O 1
ATOM 2490 N N . GLY A 1 352 ? 9.130 -16.172 50.317 1.00 29.92 318 GLY A N 1
ATOM 2491 C CA . GLY A 1 352 ? 10.340 -17.000 50.239 1.00 31.41 318 GLY A CA 1
ATOM 2492 C C . GLY A 1 352 ? 11.400 -16.341 49.411 1.00 30.89 318 GLY A C 1
ATOM 2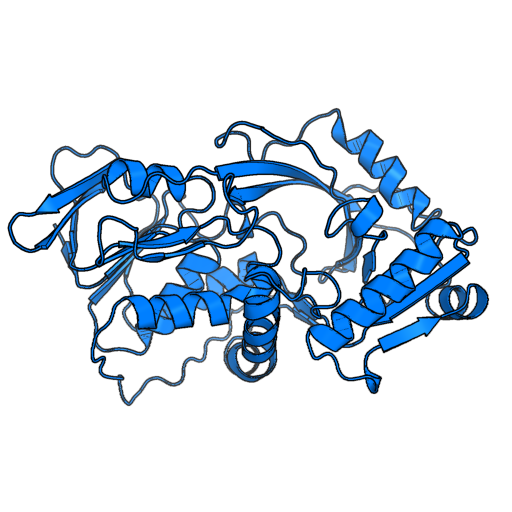493 O O . GLY A 1 352 ? 11.108 -15.386 48.687 1.00 35.24 318 GLY A O 1
ATOM 2494 N N . SER A 1 353 ? 12.619 -16.848 49.494 1.00 29.11 319 SER A N 1
ATOM 2495 C CA . SER A 1 353 ? 13.711 -16.291 48.732 1.00 29.41 319 SER A CA 1
ATOM 2496 C C . SER A 1 353 ? 14.503 -17.342 47.966 1.00 29.45 319 SER A C 1
ATOM 2497 O O . SER A 1 353 ? 14.794 -18.408 48.470 1.00 28.90 319 SER A O 1
ATOM 2500 N N . ARG A 1 354 ? 14.847 -16.987 46.739 1.00 29.56 320 ARG A N 1
ATOM 2501 C CA . ARG A 1 354 ? 15.697 -17.736 45.877 1.00 31.48 320 ARG A CA 1
ATOM 2502 C C . ARG A 1 354 ? 17.125 -17.539 46.339 1.00 34.23 320 ARG A C 1
ATOM 2503 O O . ARG A 1 354 ? 17.564 -16.376 46.528 1.00 33.63 320 ARG A O 1
ATOM 2511 N N . PRO A 1 355 ? 17.848 -18.652 46.564 1.00 31.18 321 PRO A N 1
ATOM 2512 C CA . PRO A 1 355 ? 19.278 -18.587 46.836 1.00 34.87 321 PRO A CA 1
ATOM 2513 C C . PRO A 1 355 ? 20.014 -18.591 45.526 1.00 35.63 321 PRO A C 1
ATOM 2514 O O . PRO A 1 355 ? 19.816 -19.502 44.724 1.00 37.84 321 PRO A O 1
ATOM 2518 N N . ILE A 1 356 ? 20.829 -17.566 45.317 1.00 33.10 322 ILE A N 1
ATOM 2519 C CA . ILE A 1 356 ? 21.412 -17.285 44.026 1.00 33.12 322 ILE A CA 1
ATOM 2520 C C . ILE A 1 356 ? 22.926 -17.283 44.084 1.00 30.43 322 ILE A C 1
ATOM 2521 O O . ILE A 1 356 ? 23.540 -16.448 44.739 1.00 30.41 322 ILE A O 1
ATOM 2526 N N . ASP A 1 357 ? 23.549 -18.206 43.392 1.00 31.50 323 ASP A N 1
ATOM 2527 C CA . ASP A 1 357 ? 25.000 -18.165 43.348 1.00 35.29 323 ASP A CA 1
ATOM 2528 C C . ASP A 1 357 ? 25.522 -16.829 42.765 1.00 36.75 323 ASP A C 1
ATOM 2529 O O . ASP A 1 357 ? 25.240 -16.477 41.607 1.00 33.26 323 ASP A O 1
ATOM 2534 N N . LYS A 1 358 ? 26.342 -16.143 43.555 1.00 40.72 324 LYS A N 1
ATOM 2535 C CA . LYS A 1 358 ? 26.897 -14.861 43.165 1.00 42.62 324 LYS A CA 1
ATOM 2536 C C . LYS A 1 358 ? 27.728 -14.972 41.933 1.00 43.38 324 LYS A C 1
ATOM 2537 O O . LYS A 1 358 ? 27.618 -14.151 41.071 1.00 45.00 324 LYS A O 1
ATOM 2543 N N . ALA A 1 359 ? 28.550 -16.006 41.829 1.00 45.84 325 ALA A N 1
ATOM 2544 C CA . ALA A 1 359 ? 29.484 -16.085 40.708 1.00 41.68 325 ALA A CA 1
ATOM 2545 C C . ALA A 1 359 ? 28.819 -16.359 39.373 1.00 40.73 325 ALA A C 1
ATOM 2546 O O . ALA A 1 359 ? 29.152 -15.716 38.400 1.00 45.47 325 ALA A O 1
ATOM 2548 N N . THR A 1 360 ? 27.896 -17.314 39.312 1.00 40.98 326 THR A N 1
ATOM 2549 C CA . THR A 1 360 ? 27.356 -17.778 38.020 1.00 38.36 326 THR A CA 1
ATOM 2550 C C . THR A 1 360 ? 25.872 -17.546 37.765 1.00 40.57 326 THR A C 1
ATOM 2551 O O . THR A 1 360 ? 25.372 -17.822 36.651 1.00 37.97 326 THR A O 1
ATOM 2555 N N . ASN A 1 361 ? 25.154 -17.134 38.808 1.00 35.69 327 ASN A N 1
ATOM 2556 C CA . ASN A 1 361 ? 23.738 -16.987 38.694 1.00 35.60 327 ASN A CA 1
ATOM 2557 C C . ASN A 1 361 ? 23.136 -18.291 38.172 1.00 31.68 327 ASN A C 1
ATOM 2558 O O . ASN A 1 361 ? 22.109 -18.279 37.495 1.00 31.91 327 ASN A O 1
ATOM 2563 N N . ASP A 1 362 ? 23.735 -19.426 38.531 1.00 32.05 328 ASP A N 1
ATOM 2564 C CA . ASP A 1 362 ? 23.262 -20.752 38.071 1.00 30.74 328 ASP A CA 1
ATOM 2565 C C . ASP A 1 362 ? 23.265 -21.735 39.223 1.00 29.63 328 ASP A C 1
ATOM 2566 O O . ASP A 1 362 ? 23.743 -21.421 40.302 1.00 29.91 328 ASP A O 1
ATOM 2571 N N . PHE A 1 363 ? 22.741 -22.935 38.996 1.00 31.19 329 PHE A N 1
ATOM 2572 C CA . PHE A 1 363 ? 22.705 -23.982 40.005 1.00 32.82 329 PHE A CA 1
ATOM 2573 C C . PHE A 1 363 ? 24.161 -24.379 40.305 1.00 33.15 329 PHE A C 1
ATOM 2574 O O . PHE A 1 363 ? 24.956 -24.317 39.439 1.00 32.11 329 PHE A O 1
ATOM 2582 N N . ILE A 1 364 ? 24.470 -24.845 41.516 1.00 33.27 330 ILE A N 1
ATOM 2583 C CA . ILE A 1 364 ? 25.736 -25.467 41.839 1.00 32.25 330 ILE A CA 1
ATOM 2584 C C . ILE A 1 364 ? 25.510 -26.942 42.181 1.00 33.48 330 ILE A C 1
ATOM 2585 O O . ILE A 1 364 ? 24.802 -27.281 43.142 1.00 34.63 330 ILE A O 1
ATOM 2590 N N . ILE A 1 365 ? 26.078 -27.814 41.349 1.00 30.79 331 ILE A N 1
ATOM 2591 C CA . ILE A 1 365 ? 25.858 -29.238 41.436 1.00 32.27 331 ILE A CA 1
ATOM 2592 C C . ILE A 1 365 ? 27.160 -29.890 41.112 1.00 32.45 331 ILE A C 1
ATOM 2593 O O . ILE A 1 365 ? 27.435 -30.285 39.978 1.00 32.85 331 ILE A O 1
ATOM 2598 N N . ARG A 1 366 ? 28.006 -29.977 42.115 1.00 34.83 332 ARG A N 1
ATOM 2599 C CA . ARG A 1 366 ? 29.338 -30.451 41.892 1.00 34.85 332 ARG A CA 1
ATOM 2600 C C . ARG A 1 366 ? 29.984 -30.742 43.221 1.00 32.42 332 ARG A C 1
ATOM 2601 O O . ARG A 1 366 ? 29.425 -30.380 44.263 1.00 31.25 332 ARG A O 1
ATOM 2609 N N . VAL A 1 367 ? 31.168 -31.375 43.203 1.00 31.91 333 VAL A N 1
ATOM 2610 C CA . VAL A 1 367 ? 31.927 -31.519 44.450 1.00 31.72 333 VAL A CA 1
ATOM 2611 C C . VAL A 1 367 ? 32.561 -30.183 44.717 1.00 28.95 333 VAL A C 1
ATOM 2612 O O . VAL A 1 367 ? 32.715 -29.394 43.814 1.00 31.82 333 VAL A O 1
ATOM 2616 N N . ALA A 1 368 ? 32.829 -29.906 45.975 1.00 30.33 334 ALA A N 1
ATOM 2617 C CA . ALA A 1 368 ? 33.567 -28.735 46.386 1.00 31.30 334 ALA A CA 1
ATOM 2618 C C . ALA A 1 368 ? 34.878 -28.721 45.667 1.00 34.88 334 ALA A C 1
ATOM 2619 O O . ALA A 1 368 ? 35.486 -29.780 45.454 1.00 34.72 334 ALA A O 1
ATOM 2621 N N . HIS A 1 369 ? 35.333 -27.530 45.305 1.00 35.31 335 HIS A N 1
ATOM 2622 C CA . HIS A 1 369 ? 36.596 -27.402 44.602 1.00 37.91 335 HIS A CA 1
ATOM 2623 C C . HIS A 1 369 ? 37.772 -27.856 45.421 1.00 37.80 335 HIS A C 1
ATOM 2624 O O . HIS A 1 369 ? 38.800 -28.214 44.863 1.00 38.66 335 HIS A O 1
ATOM 2631 N N . ASN A 1 370 ? 37.611 -27.842 46.742 1.00 37.64 336 ASN A N 1
ATOM 2632 C CA . ASN A 1 370 ? 38.677 -28.196 47.606 1.00 38.03 336 ASN A CA 1
ATOM 2633 C C . ASN A 1 370 ? 38.410 -29.344 48.551 1.00 37.25 336 ASN A C 1
ATOM 2634 O O . ASN A 1 370 ? 39.092 -29.511 49.562 1.00 36.55 336 ASN A O 1
ATOM 2639 N N . ASP A 1 371 ? 37.472 -30.192 48.170 1.00 38.67 337 ASP A N 1
ATOM 2640 C CA . ASP A 1 371 ? 37.174 -31.375 48.951 1.00 39.46 337 ASP A CA 1
ATOM 2641 C C . ASP A 1 371 ? 36.239 -32.283 48.151 1.00 39.65 337 ASP A C 1
ATOM 2642 O O . ASP A 1 371 ? 35.035 -32.046 48.112 1.00 45.13 337 ASP A O 1
ATOM 2647 N N . PRO A 1 372 ? 36.793 -33.342 47.547 1.00 36.56 338 PRO A N 1
ATOM 2648 C CA . PRO A 1 372 ? 36.067 -34.242 46.670 1.00 36.16 338 PRO A CA 1
ATOM 2649 C C . PRO A 1 372 ? 35.040 -35.097 47.371 1.00 37.09 338 PRO A C 1
ATOM 2650 O O . PRO A 1 372 ? 34.258 -35.798 46.699 1.00 39.26 338 PRO A O 1
ATOM 2654 N N . ASP A 1 373 ? 35.006 -35.034 48.694 1.00 36.73 339 ASP A N 1
ATOM 2655 C CA . ASP A 1 373 ? 34.046 -35.812 49.483 1.00 35.93 339 ASP A CA 1
ATOM 2656 C C . ASP A 1 373 ? 32.856 -35.008 50.007 1.00 33.37 339 ASP A C 1
ATOM 2657 O O . ASP A 1 373 ? 32.028 -35.543 50.752 1.00 31.38 339 ASP A O 1
ATOM 2662 N N . PHE A 1 374 ? 32.752 -33.747 49.600 1.00 32.61 340 PHE A N 1
ATOM 2663 C CA . PHE A 1 374 ? 31.673 -32.842 50.051 1.00 31.07 340 PHE A CA 1
ATOM 2664 C C . PHE A 1 374 ? 30.921 -32.414 48.789 1.00 30.87 340 PHE A C 1
ATOM 2665 O O . PHE A 1 374 ? 31.455 -31.670 47.989 1.00 30.40 340 PHE A O 1
ATOM 2673 N N . VAL A 1 375 ? 29.698 -32.910 48.585 1.00 32.45 341 VAL A N 1
ATOM 2674 C CA . VAL A 1 375 ? 28.928 -32.620 47.382 1.00 30.08 341 VAL A CA 1
ATOM 2675 C C . VAL A 1 375 ? 28.071 -31.421 47.638 1.00 31.05 341 VAL A C 1
ATOM 2676 O O . VAL A 1 375 ? 27.423 -31.334 48.679 1.00 27.70 341 VAL A O 1
ATOM 2680 N N . ILE A 1 376 ? 28.025 -30.512 46.658 1.00 34.00 342 ILE A N 1
ATOM 2681 C CA . ILE A 1 376 ? 27.279 -29.282 46.836 1.00 32.18 342 ILE A CA 1
ATOM 2682 C C . ILE A 1 376 ? 26.095 -29.207 45.904 1.00 31.93 342 ILE A C 1
ATOM 2683 O O . ILE A 1 376 ? 26.252 -29.251 44.664 1.00 30.42 342 ILE A O 1
ATOM 2688 N N . LEU A 1 377 ? 24.916 -29.074 46.527 1.00 30.11 343 LEU A N 1
ATOM 2689 C CA . LEU A 1 377 ? 23.687 -28.764 45.810 1.00 29.54 343 LEU A CA 1
ATOM 2690 C C . LEU A 1 377 ? 23.238 -27.413 46.306 1.00 32.67 343 LEU A C 1
ATOM 2691 O O . LEU A 1 377 ? 22.438 -27.306 47.253 1.00 31.88 343 LEU A O 1
ATOM 2696 N N . GLY A 1 378 ? 23.772 -26.359 45.674 1.00 32.92 344 GLY A N 1
ATOM 2697 C CA . GLY A 1 378 ? 23.498 -24.979 46.098 1.00 32.33 344 GLY A CA 1
ATOM 2698 C C . GLY A 1 378 ? 23.043 -24.021 44.997 1.00 33.85 344 GLY A C 1
ATOM 2699 O O . GLY A 1 378 ? 22.886 -24.415 43.834 1.00 31.59 344 GLY A O 1
ATOM 2700 N N . GLY A 1 379 ? 22.798 -22.757 45.356 1.00 31.28 345 GLY A N 1
ATOM 2701 C CA . GLY A 1 379 ? 22.180 -21.816 44.389 1.00 29.34 345 GLY A CA 1
ATOM 2702 C C . GLY A 1 379 ? 20.889 -22.338 43.804 1.00 31.77 345 GLY A C 1
ATOM 2703 O O . GLY A 1 379 ? 20.625 -22.113 42.634 1.0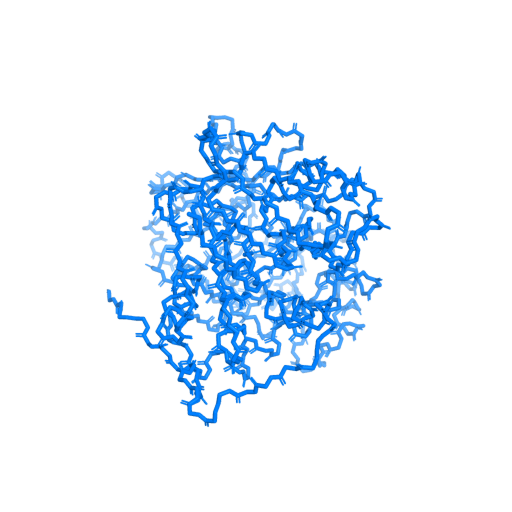0 30.36 345 GLY A O 1
ATOM 2704 N N . MET A 1 380 ? 20.078 -22.998 44.653 1.00 32.54 346 MET A N 1
ATOM 2705 C CA . MET A 1 380 ? 18.864 -23.658 44.250 1.00 32.29 346 MET A CA 1
ATOM 2706 C C . MET A 1 380 ? 17.713 -22.689 44.043 1.00 32.39 346 MET A C 1
ATOM 2707 O O . MET A 1 380 ? 16.646 -22.738 44.704 1.00 30.94 346 MET A O 1
ATOM 2712 N N . LYS A 1 381 ? 17.931 -21.840 43.048 1.00 30.59 347 LYS A N 1
ATOM 2713 C CA . LYS A 1 381 ? 16.935 -20.910 42.627 1.00 33.69 347 LYS A CA 1
ATOM 2714 C C . LYS A 1 381 ? 15.896 -21.669 41.787 1.00 33.78 347 LYS A C 1
ATOM 2715 O O . LYS A 1 381 ? 15.902 -22.911 41.716 1.00 33.83 347 LYS A O 1
ATOM 2721 N N . SER A 1 382 ? 14.986 -20.921 41.195 1.00 32.01 348 SER A N 1
ATOM 2722 C CA . SER A 1 382 ? 14.000 -21.478 40.282 1.00 36.31 348 SER A CA 1
ATOM 2723 C C . SER A 1 382 ? 14.802 -21.903 39.025 1.00 35.09 348 SER A C 1
ATOM 2724 O O . SER A 1 382 ? 15.683 -21.152 38.615 1.00 34.03 348 SER A O 1
ATOM 2727 N N . PRO A 1 383 ? 14.580 -23.098 38.458 1.00 30.16 349 PRO A N 1
ATOM 2728 C CA . PRO A 1 383 ? 13.486 -24.017 38.788 1.00 30.21 349 PRO A CA 1
ATOM 2729 C C . PRO A 1 383 ? 13.956 -25.294 39.543 1.00 29.56 349 PRO A C 1
ATOM 2730 O O . PRO A 1 383 ? 13.772 -26.422 39.044 1.00 29.34 349 PRO A O 1
ATOM 2734 N N . GLY A 1 384 ? 14.576 -25.108 40.705 1.00 28.67 350 GLY A N 1
ATOM 2735 C CA . GLY A 1 384 ? 15.089 -26.200 41.513 1.00 26.37 350 GLY A CA 1
ATOM 2736 C C . GLY A 1 384 ? 14.086 -27.258 41.884 1.00 28.65 350 GLY A C 1
ATOM 2737 O O . GLY A 1 384 ? 14.458 -28.411 42.028 1.00 34.25 350 GLY A O 1
ATOM 2738 N N . LEU A 1 385 ? 12.823 -26.877 42.098 1.00 30.31 351 LEU A N 1
ATOM 2739 C CA . LEU A 1 385 ? 11.758 -27.828 42.376 1.00 32.37 351 LEU A CA 1
ATOM 2740 C C . LEU A 1 385 ? 11.561 -28.776 41.157 1.00 32.09 351 LEU A C 1
ATOM 2741 O O . LEU A 1 385 ? 11.595 -30.007 41.278 1.00 31.74 351 LEU A O 1
ATOM 2746 N N . THR A 1 386 ? 11.359 -28.184 39.984 1.00 30.29 352 THR A N 1
ATOM 2747 C CA . THR A 1 386 ? 11.170 -28.945 38.757 1.00 30.30 352 THR A CA 1
ATOM 2748 C C . THR A 1 386 ? 12.399 -29.837 38.469 1.00 30.27 352 THR A C 1
ATOM 2749 O O . THR A 1 386 ? 12.277 -30.976 38.038 1.00 28.49 352 THR A O 1
ATOM 2753 N N . ALA A 1 387 ? 13.567 -29.289 38.738 1.00 27.41 353 ALA A N 1
ATOM 2754 C CA . ALA A 1 387 ? 14.824 -29.943 38.465 1.00 30.86 353 ALA A CA 1
ATOM 2755 C C . ALA A 1 387 ? 15.274 -31.009 39.512 1.00 32.46 353 ALA A C 1
ATOM 2756 O O . ALA A 1 387 ? 16.169 -31.791 39.256 1.00 33.14 353 ALA A O 1
ATOM 2758 N N . ALA A 1 388 ? 14.647 -31.018 40.669 1.00 29.30 354 ALA A N 1
ATOM 2759 C CA . ALA A 1 388 ? 15.110 -31.734 41.804 1.00 29.13 354 ALA A CA 1
ATOM 2760 C C . ALA A 1 388 ? 15.537 -33.138 41.569 1.00 28.25 354 ALA A C 1
ATOM 2761 O O . ALA A 1 388 ? 16.617 -33.543 42.048 1.00 30.52 354 ALA A O 1
ATOM 2763 N N . PRO A 1 389 ? 14.687 -33.928 40.920 1.00 26.27 355 PRO A N 1
ATOM 2764 C CA . PRO A 1 389 ? 14.999 -35.358 40.756 1.00 27.65 355 PRO A CA 1
ATOM 2765 C C . PRO A 1 389 ? 16.275 -35.609 40.011 1.00 28.18 355 PRO A C 1
ATOM 2766 O O . PRO A 1 389 ? 16.942 -36.583 40.277 1.00 31.70 355 PRO A O 1
ATOM 2770 N N . ALA A 1 390 ? 16.562 -34.770 39.035 1.00 28.79 356 ALA A N 1
ATOM 2771 C CA . ALA A 1 390 ? 17.792 -34.877 38.231 1.00 29.95 356 ALA A CA 1
ATOM 2772 C C . ALA A 1 390 ? 18.973 -34.332 38.995 1.00 26.91 356 ALA A C 1
ATOM 2773 O O . ALA A 1 390 ? 20.070 -34.863 38.941 1.00 27.51 356 ALA A O 1
ATOM 2775 N N . ILE A 1 391 ? 18.754 -33.233 39.696 1.00 28.15 357 ILE A N 1
ATOM 2776 C CA . ILE A 1 391 ? 19.776 -32.691 40.566 1.00 29.85 357 ILE A CA 1
ATOM 2777 C C . ILE A 1 391 ? 20.298 -33.740 41.526 1.00 30.14 357 ILE A C 1
ATOM 2778 O O . ILE A 1 391 ? 21.493 -33.922 41.639 1.00 35.39 357 ILE A O 1
ATOM 2783 N N . VAL A 1 392 ? 19.403 -34.449 42.196 1.00 31.26 358 VAL A N 1
ATOM 2784 C CA . VAL A 1 392 ? 19.804 -35.429 43.209 1.00 29.67 358 VAL A CA 1
ATOM 2785 C C . VAL A 1 392 ? 20.363 -36.754 42.663 1.00 30.74 358 VAL A C 1
ATOM 2786 O O . VAL A 1 392 ? 21.235 -37.350 43.278 1.00 30.00 358 VAL A O 1
ATOM 2790 N N . ARG A 1 393 ? 19.898 -37.216 41.513 1.00 29.59 359 ARG A N 1
ATOM 2791 C CA . ARG A 1 393 ? 20.592 -38.328 40.873 1.00 30.88 359 ARG A CA 1
ATOM 2792 C C . ARG A 1 393 ? 22.042 -38.007 40.548 1.00 33.61 359 ARG A C 1
ATOM 2793 O O . ARG A 1 393 ? 22.938 -38.848 40.707 1.00 33.60 359 ARG A O 1
ATOM 2801 N N . GLU A 1 394 ? 22.289 -36.778 40.117 1.00 30.83 360 GLU A N 1
ATOM 2802 C CA . GLU A 1 394 ? 23.640 -36.377 39.890 1.00 31.47 360 GLU A CA 1
ATOM 2803 C C . GLU A 1 394 ? 24.367 -36.329 41.214 1.00 30.65 360 GLU A C 1
ATOM 2804 O O . GLU A 1 394 ? 25.541 -36.619 41.250 1.00 31.22 360 GLU A O 1
ATOM 2810 N N . ALA A 1 395 ? 23.692 -35.935 42.298 1.00 29.91 361 ALA A N 1
ATOM 2811 C CA . ALA A 1 395 ? 24.347 -35.943 43.628 1.00 30.75 361 ALA A CA 1
ATOM 2812 C C . ALA A 1 395 ? 24.865 -37.330 43.974 1.00 30.75 361 ALA A C 1
ATOM 2813 O O . ALA A 1 395 ? 25.976 -37.479 44.459 1.00 30.74 361 ALA A O 1
ATOM 2815 N N . VAL A 1 396 ? 24.043 -38.336 43.715 1.00 30.17 362 VAL A N 1
ATOM 2816 C CA . VAL A 1 396 ? 24.387 -39.695 44.040 1.00 33.13 362 VAL A CA 1
ATOM 2817 C C . VAL A 1 396 ? 25.616 -40.092 43.259 1.00 33.86 362 VAL A C 1
ATOM 2818 O O . VAL A 1 396 ? 26.526 -40.601 43.858 1.00 34.07 362 VAL A O 1
ATOM 2822 N N . ARG A 1 397 ? 25.693 -39.753 41.971 1.00 36.36 363 ARG A N 1
ATOM 2823 C CA . ARG A 1 397 ? 26.886 -40.080 41.178 1.00 39.73 363 ARG A CA 1
ATOM 2824 C C . ARG A 1 397 ? 28.136 -39.334 41.630 1.00 39.09 363 ARG A C 1
ATOM 2825 O O . ARG A 1 397 ? 29.210 -39.876 41.624 1.00 40.93 363 ARG A O 1
ATOM 2833 N N . LEU A 1 398 ? 27.991 -38.101 42.054 1.00 38.85 364 LEU A N 1
ATOM 2834 C CA . LEU A 1 398 ? 29.133 -37.343 42.506 1.00 39.17 364 LEU A CA 1
ATOM 2835 C C . LEU A 1 398 ? 29.787 -37.884 43.788 1.00 35.24 364 LEU A C 1
ATOM 2836 O O . LEU A 1 398 ? 30.858 -37.444 44.171 1.00 30.63 364 LEU A O 1
ATOM 2841 N N . LEU A 1 399 ? 29.143 -38.830 44.456 1.00 36.08 365 LEU A N 1
ATOM 2842 C CA . LEU A 1 399 ? 29.800 -39.533 45.559 1.00 33.98 365 LEU A CA 1
ATOM 2843 C C . LEU A 1 399 ? 30.881 -40.458 45.031 1.00 35.36 365 LEU A C 1
ATOM 2844 O O . LEU A 1 399 ? 31.739 -40.861 45.793 1.00 35.01 365 LEU A O 1
ATOM 2849 N N . ASN A 1 400 ? 30.776 -40.855 43.756 1.00 36.94 366 ASN A N 1
ATOM 2850 C CA . ASN A 1 400 ? 31.798 -41.621 43.099 1.00 38.50 366 ASN A CA 1
ATOM 2851 C C . ASN A 1 400 ? 32.081 -42.950 43.788 1.00 40.40 366 ASN A C 1
ATOM 2852 O O . ASN A 1 400 ? 33.183 -43.198 44.260 1.00 42.00 366 ASN A O 1
ATOM 2857 N N . TRP A 1 401 ? 31.045 -43.760 43.904 1.00 38.02 367 TRP A N 1
ATOM 2858 C CA . TRP A 1 401 ? 31.122 -45.042 44.554 1.00 39.14 367 TRP A CA 1
ATOM 2859 C C . TRP A 1 401 ? 30.514 -46.097 43.672 1.00 37.68 367 TRP A C 1
ATOM 2860 O O . TRP A 1 401 ? 29.576 -45.821 42.905 1.00 43.83 367 TRP A O 1
ATOM 2871 N N . LYS A 1 402 ? 31.023 -47.312 43.783 1.00 38.66 368 LYS A N 1
ATOM 2872 C CA . LYS A 1 402 ? 30.268 -48.447 43.280 1.00 45.47 368 LYS A CA 1
ATOM 2873 C C . LYS A 1 402 ? 29.233 -48.782 44.355 1.00 41.87 368 LYS A C 1
ATOM 2874 O O . LYS A 1 402 ? 29.595 -49.119 45.466 1.00 45.33 368 LYS A O 1
ATOM 2880 N N . LEU A 1 403 ? 27.954 -48.627 44.016 1.00 39.96 369 LEU A N 1
ATOM 2881 C CA . LEU A 1 403 ? 26.852 -48.761 44.953 1.00 38.75 369 LEU A CA 1
ATOM 2882 C C . LEU A 1 403 ? 26.102 -50.024 44.671 1.00 37.69 369 LEU A C 1
ATOM 2883 O O . LEU A 1 403 ? 25.994 -50.421 43.541 1.00 41.46 369 LEU A O 1
ATOM 2888 N N . THR A 1 404 ? 25.521 -50.615 45.694 1.00 38.94 370 THR A N 1
ATOM 2889 C CA . THR A 1 404 ? 24.826 -51.851 45.532 1.00 40.01 370 THR A CA 1
ATOM 2890 C C . THR A 1 404 ? 23.354 -51.593 45.864 1.00 37.64 370 THR A C 1
ATOM 2891 O O . THR A 1 404 ? 23.036 -51.089 46.927 1.00 37.00 370 THR A O 1
ATOM 2895 N N . LYS A 1 405 ? 22.478 -51.959 44.938 1.00 35.74 371 LYS A N 1
ATOM 2896 C CA . LYS A 1 405 ? 21.047 -51.864 45.120 1.00 38.74 371 LYS A CA 1
ATOM 2897 C C . LYS A 1 405 ? 20.527 -52.926 46.037 1.00 36.06 371 LYS A C 1
ATOM 2898 O O . LYS A 1 405 ? 20.997 -54.036 46.006 1.00 43.06 371 LYS A O 1
ATOM 2904 N N . LYS A 1 406 ? 19.577 -52.543 46.877 1.00 38.28 372 LYS A N 1
ATOM 2905 C CA . LYS A 1 406 ? 18.697 -53.457 47.600 1.00 37.30 372 LYS A CA 1
ATOM 2906 C C . LYS A 1 406 ? 17.769 -54.090 46.567 1.00 42.44 372 LYS A C 1
ATOM 2907 O O . LYS A 1 406 ? 17.131 -53.370 45.815 1.00 43.90 372 LYS A O 1
ATOM 2913 N N . PRO A 1 407 ? 17.660 -55.422 46.522 1.00 45.54 373 PRO A N 1
ATOM 2914 C CA . PRO A 1 407 ? 16.844 -56.047 45.449 1.00 51.63 373 PRO A CA 1
ATOM 2915 C C . PRO A 1 407 ? 15.302 -55.875 45.591 1.00 52.44 373 PRO A C 1
ATOM 2916 O O . PRO A 1 407 ? 14.547 -55.962 44.604 1.00 50.08 373 PRO A O 1
ATOM 2920 N N . ASN A 1 408 ? 14.905 -55.604 46.829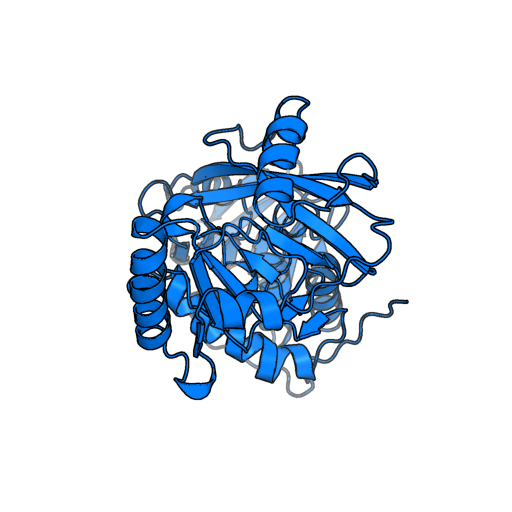 1.00 49.70 374 ASN A N 1
ATOM 2921 C CA . ASN A 1 408 ? 13.531 -55.478 47.319 1.00 54.34 374 ASN A CA 1
ATOM 2922 C C . ASN A 1 408 ? 12.979 -54.008 47.455 1.00 54.21 374 ASN A C 1
ATOM 2923 O O . ASN A 1 408 ? 11.906 -53.795 48.039 1.00 57.42 374 ASN A O 1
ATOM 2928 N N A TRP A 1 409 ? 13.629 -53.064 46.767 0.50 48.04 375 TRP A N 1
ATOM 2929 N N B TRP A 1 409 ? 13.790 -53.005 47.104 0.50 43.86 375 TRP A N 1
ATOM 2930 C CA A TRP A 1 409 ? 13.164 -51.680 46.664 0.50 41.38 375 TRP A CA 1
ATOM 2931 C CA B TRP A 1 409 ? 13.545 -51.619 47.553 0.50 36.02 375 TRP A CA 1
ATOM 2932 C C A TRP A 1 409 ? 12.290 -51.504 45.387 0.50 39.57 375 TRP A C 1
ATOM 2933 C C B TRP A 1 409 ? 12.081 -51.202 47.419 0.50 32.75 375 TRP A C 1
ATOM 2934 O O A TRP A 1 409 ? 12.628 -52.049 44.325 0.50 39.05 375 TRP A O 1
ATOM 2935 O O B TRP A 1 409 ? 11.452 -51.535 46.435 0.50 35.00 375 TRP A O 1
ATOM 2956 N N A ASN A 1 410 ? 11.164 -50.777 45.503 0.50 35.69 376 ASN A N 1
ATOM 2957 N N B ASN A 1 410 ? 11.525 -50.502 48.400 0.50 29.05 376 ASN A N 1
ATOM 2958 C CA A ASN A 1 410 ? 10.300 -50.432 44.354 0.50 31.70 376 ASN A CA 1
ATOM 2959 C CA B ASN A 1 410 ? 10.153 -50.088 48.279 0.50 30.12 376 ASN A CA 1
ATOM 2960 C C A ASN A 1 410 ? 10.011 -48.949 44.323 0.50 31.36 376 ASN A C 1
ATOM 2961 C C B ASN A 1 410 ? 10.073 -48.566 48.176 0.50 31.92 376 ASN A C 1
ATOM 2962 O O A ASN A 1 410 ? 9.627 -48.384 43.295 0.50 28.05 376 ASN A O 1
ATOM 2963 O O B ASN A 1 410 ? 9.988 -47.832 49.161 0.50 30.87 376 ASN A O 1
ATOM 2972 N N A GLY A 1 411 ? 10.179 -48.333 45.487 0.50 33.21 377 GLY A N 1
ATOM 2973 N N B GLY A 1 411 ? 10.082 -48.107 46.929 0.50 33.38 377 GLY A N 1
ATOM 2974 C CA A GLY A 1 411 ? 10.088 -46.874 45.651 0.50 34.05 377 GLY A CA 1
ATOM 2975 C CA B GLY A 1 411 ? 10.080 -46.681 46.609 0.50 34.11 377 GLY A CA 1
ATOM 2976 C C A GLY A 1 411 ? 8.726 -46.229 45.880 0.50 32.43 377 GLY A C 1
ATOM 2977 C C B GLY A 1 411 ? 8.743 -46.173 46.129 0.50 32.20 377 GLY A C 1
ATOM 2978 O O A GLY A 1 411 ? 8.584 -45.028 45.672 0.50 31.26 377 GLY A O 1
ATOM 2979 O O B GLY A 1 411 ? 8.635 -45.060 45.619 0.50 30.95 377 GLY A O 1
ATOM 2980 N N . LYS A 1 412 ? 7.719 -46.994 46.287 1.00 33.35 378 LYS A N 1
ATOM 2981 C CA . LYS A 1 412 ? 6.336 -46.474 46.239 1.00 36.22 378 LYS A CA 1
ATOM 2982 C C . LYS A 1 412 ? 5.930 -45.975 47.591 1.00 34.02 378 LYS A C 1
ATOM 2983 O O . LYS A 1 412 ? 6.224 -46.622 48.613 1.00 34.99 378 LYS A O 1
ATOM 2989 N N . TYR A 1 413 ? 5.259 -44.824 47.604 1.00 31.57 379 TYR A N 1
ATOM 2990 C CA . TYR A 1 413 ? 4.703 -44.296 48.834 1.00 30.15 379 TYR A CA 1
ATOM 2991 C C . TYR A 1 413 ? 3.506 -43.412 48.478 1.00 29.91 379 TYR A C 1
ATOM 2992 O O . TYR A 1 413 ? 3.592 -42.535 47.629 1.00 29.96 379 TYR A O 1
ATOM 3001 N N . ASN A 1 414 ? 2.379 -43.655 49.123 1.00 30.71 380 ASN A N 1
ATOM 3002 C CA . ASN A 1 414 ? 1.213 -42.857 48.916 1.00 35.26 380 ASN A CA 1
ATOM 3003 C C . ASN A 1 414 ? 1.005 -42.057 50.162 1.00 33.33 380 ASN A C 1
ATOM 3004 O O . ASN A 1 414 ? 0.622 -42.605 51.159 1.00 36.95 380 ASN A O 1
ATOM 3009 N N . LEU A 1 415 ? 1.274 -40.759 50.126 1.00 33.82 381 LEU A N 1
ATOM 3010 C CA . LEU A 1 415 ? 1.054 -39.913 51.312 1.00 32.80 381 LEU A CA 1
ATOM 3011 C C . LEU A 1 415 ? -0.442 -39.774 51.606 1.00 34.35 381 LEU A C 1
ATOM 3012 O O . LEU A 1 415 ? -1.183 -39.267 50.751 1.00 37.54 381 LEU A O 1
ATOM 3017 N N . PRO A 1 416 ? -0.905 -40.247 52.788 1.00 35.68 382 PRO A N 1
ATOM 3018 C CA . PRO A 1 416 ? -2.322 -40.099 53.054 1.00 36.46 382 PRO A CA 1
ATOM 3019 C C . PRO A 1 416 ? -2.654 -38.644 53.204 1.00 39.89 382 PRO A C 1
ATOM 3020 O O . PRO A 1 416 ? -1.993 -37.933 53.971 1.00 38.31 382 PRO A O 1
ATOM 3024 N N . TRP A 1 417 ? -3.631 -38.193 52.418 1.00 37.14 383 TRP A N 1
ATOM 3025 C CA . TRP A 1 417 ? -4.043 -36.819 52.471 1.00 36.15 383 TRP A CA 1
ATOM 3026 C C . TRP A 1 417 ? -5.485 -36.695 52.035 1.00 36.31 383 TRP A C 1
ATOM 3027 O O . TRP A 1 417 ? -5.948 -37.495 51.250 1.00 41.83 383 TRP A O 1
ATOM 3038 N N . ILE A 1 418 ? -6.187 -35.717 52.592 1.00 34.93 384 ILE A N 1
ATOM 3039 C CA . ILE A 1 418 ? -7.565 -35.445 52.257 1.00 36.56 384 ILE A CA 1
ATOM 3040 C C . ILE A 1 418 ? -7.941 -34.018 52.701 1.00 40.40 384 ILE A C 1
ATOM 3041 O O . ILE A 1 418 ? -8.975 -33.449 52.297 1.00 36.71 384 ILE A O 1
#

Nearest PDB structures (foldseek):
  4x9n-assembly1_A  TM=1.002E+00  e=2.841E-89  Mycoplasmoides pneumoniae M129
  3dme-assembly1_B  TM=9.062E-01  e=9.952E-31  Bordetella pertussis
  5hxw-assembly3_C  TM=8.230E-01  e=1.923E-19  Proteus vulgaris
  5i39-assembly1_A  TM=7.949E-01  e=9.262E-20  Proteus vulgaris
  5fjn-assembly2_B  TM=7.382E-01  e=1.193E-18  Proteus myxofaciens

Radius of gyration: 21.19 Å; Cα contacts (8 Å, |Δi|>4): 939; chains: 1; bounding box: 61×53×54 Å

B-factor: mean 37.82, std 8.9, range [16.38, 92.97]

Solvent-accessible surface area: 16544 Å² total; per-residue (Å²): 135,82,81,36,25,0,0,0,10,10,0,22,7,14,0,0,0,0,0,1,7,1,2,26,29,118,40,109,2,0,0,1,19,84,45,134,150,16,2,64,67,35,16,79,6,38,30,2,6,0,40,14,1,8,28,6,51,41,162,52,64,5,1,101,17,0,31,75,0,35,108,32,1,48,115,30,0,23,84,62,2,17,14,40,60,61,125,16,49,8,0,4,0,0,27,66,110,88,8,82,100,28,0,70,74,1,53,100,62,0,64,61,5,128,20,92,123,155,38,15,91,54,8,53,91,127,71,0,42,158,59,0,78,65,2,9,80,124,0,49,5,0,0,22,0,62,12,0,54,10,5,41,14,23,15,0,0,55,0,0,4,61,1,0,89,109,27,168,6,64,36,25,47,60,18,74,8,24,62,7,45,79,57,168,96,31,22,0,34,0,49,4,68,122,95,129,91,30,25,9,54,1,105,16,0,0,0,9,22,23,13,63,0,4,95,6,0,66,42,12,179,0,15,124,18,83,12,46,4,77,24,4,4,11,12,4,0,25,124,24,70,144,19,86,10,91,0,0,0,14,12,0,17,71,78,70,36,70,14,10,1,0,7,19,54,75,96,55,22,19,8,0,0,8,14,72,98,98,52,23,92,52,124,12,7,70,125,92,46,190,104,3,59,98,89,0,54,66,39,0,87,73,0,0,51,71,0,61,23,137,45,55,100,95,46,33,0,7,3,45,1,9,3,123,91,77,75,15,4,9,15,59,45,3,139,121,8,90,31,0,0,0,1,0,0,22,10,27,11,6,21,0,0,0,0,6,0,0,69,40,0,11,148,40,0,129,84,190,41,64,132,33,122,122,37,90,2,118,50,112,22,104,163,218

GO terms:
  GO:0005737 cytoplasm (C, EXP)
  GO:0005886 plasma membrane (C, EXP)
  GO:0004369 glycerol-3-phosphate oxidase activity (F, EXP)

Sequence (384 aa):
METRDVLIVGGGVIGCATAYELSQYKLKVTLVEKHHHYLAQQETSHANSGVIHTGIDPNPHKLTAKYNILGKKLWLNTYFKRLGFPRQKIRTLIVAFNEMEREQLEVLKQRGIANQINLEDIQMLSKEETLKLEPYVNPEIVAGLKIEGSWAIDPVLASKCLALAAQQNKVQICTNTEVTNISKQVDGTYLVWTNNETTPSFKVKKIIDAAGHYADYLAHLAKADDFEQTTRRGQYVVVTNQGELHHLNSMVFMVPTIHGKGVIVSPMLDGNFLVGPTALDGVDKEATRYITKDAPCMLTKIGKHMVPSLNINNALISFAGSRPIDKATNDFIIRVAHNDPDFVILGGMKSPGLTAAPAIVREAVRLLNWKLTKKPNWWNNGGKYNLPWI

InterPro domains:
  IPR006076 FAD dependent oxidoreductase [PF01266] (5-361)
  IPR036188 FAD/NAD(P)-binding domain superfamily [G3DSA:3.50.50.60] (5-357)
  IPR036188 FAD/NAD(P)-binding domain superfamily [SSF51905] (5-369)
  IPR052745 Glycerol 3-phosphate Oxidase/Oxidoreductase [PTHR42720] (1-379)

CATH classification: 3.50.50.60 (+1 more: 3.30.9.10)

Organism: Mycoplasma pneumoniae (strain ATCC 29342 / M129 / Subtype 1) (NCBI:txid272634)

Secondary structure (DSSP, 8-state):
-EEEEEEEE--SHHHHHHHHHHTTBSS-EEEE-SSSSSS-STTTSS--EE--SSSS-TTSHHHHHHHHHHHHIIIIIHHHEE--EEE--EEEEESSHHHHHHHHHHHHHHHHTT--GGGEEEEEHHHHHHH-TTS-TT--EEEEE---EEE-HHHHHHHHHHHHHHTT-EEE-S--EEEEEE-TTS-EEEEETT-SS-SEEEEEEEE--GGGHHHHHHHTTS----EEEEEEEEEEE---TT---SSEEEE-HHHH-TT-EEEE-TTS-EEEE---EE---GGGTT---SSHHHHHHHHHHHH-TT--TTSEEEEEEEEEEEETTTSS-EEEEETTEEEEEEEE---TTHHHHHHHHHHHHHHHT-----B-TT----EE----